Protein AF-0000000081840166 (afdb_homodimer)

Radius of gyration: 32.45 Å; Cα contacts (8 Å, |Δi|>4): 509; chains: 2; bounding box: 76×130×88 Å

Nearest PDB structures (foldseek):
  3nf4-assembly1_A-2  TM=2.953E-01  e=8.891E+00  Mycolicibacterium thermoresistibile
  7n6g-assembly1_3T  TM=1.665E-01  e=2.877E+00  Chlamydomonas reinhardtii
  7sqc-assembly1_1K  TM=1.529E-01  e=6.197E+00  Chlamydomonas reinhardtii
  7n6g-assembly1_3T  TM=1.664E-01  e=1.808E+00  Chlamydomonas reinhardtii
  7sqc-assembly1_1K  TM=1.530E-01  e=4.470E+00  Chlamydomonas reinhardtii

Secondary structure (DSSP, 8-state):
---------HHHHHHHHHHHHHHHHHHHHHHHHHHHHHHHHHHHHHHHHHHTS-GGGGHHHHHHHHHHHHHHHHHHHHHHHHHHHHTT------TT-----TTTTHHHHHHHHHHHHHHHHHHHHHSTHHHHHHHHSTTHHHHHHHHHHTHHHHHHHHHHHH---TTSHHHHHHHHHHHHHHHHHHHHHHHHHHHHTT----HHHHHHHHHHHHHHHHHHHHHHHHHHH-S-HHHHHHHHHHHHHHHHHHHHHHHHHHHHTT-PPPPHHHHHHHHHHHHHHHHHHHHHHHHHHHHHHHTS----------GGG---------------/---------HHHHHHHHHHHHHHHHHHHHHHHHHHHHHHHHHHHHHHHHHHTS-GGGGHHHHHHHHHHHHHHHHHHHHHHHHHHHHTT------TT-----TTTTHHHHHHHHHHHHHHHHHHHHHSTHHHHHHHHSTTHHHHHHHHHHTHHHHHHHHHHHH---TTSHHHHHHHHHHHHHHHHHHHHHHHHHHHHTT----HHHHHHHHHHHHHHHHHHHHHHHHHH--S-HHHHHHHHHHHHHHHHHHHHHHHHHHHHTT-PPPPHHHHHHHHHHHHHHHHHHHHHHHHHHHHHHHTS-----------TT---------------

Organism: Nothobranchius furzeri (NCBI:txid105023)

Sequence (656 aa):
MFPAAGSMTSGEFVQSAPLLETRSIRSLMYKTLCFLLLVLQGAVLDFYLIIFTDLYWCSWIATDLVVVSGWGIFFLKNARSKRERACGFHQKSSIFGCNLGEFTYAYLAWLIYVIACTPKVVLILETSILGLIALKVPCGVTGLKVTVLLSVPLLFCLISSIVVDLNGPTRHHSQTCFLSTCLDLLDSFTLLEMVLRAEIPSVYLKYTVLSVYFVALAVPVVWLYELTAAELRCRWLWARFGTGLLVNAPLLVVRCFQVYVYKMPVSVFMFKNVLFLGIRFLELLEQCVTVRRLWRFGGTGPAQFSHCVSENDMCPHGYVNTLAVTQSMFPAAGSMTSGEFVQSAPLLETRSIRSLMYKTLCFLLLVLQGAVLDFYLIIFTDLYWCSWIATDLVVVSGWGIFFLKNARSKRERACGFHQKSSIFGCNLGEFTYAYLAWLIYVIACTPKVVLILETSILGLIALKVPCGVTGLKVTVLLSVPLLFCLISSIVVDLNGPTRHHSQTCFLSTCLDLLDSFTLLEMVLRAEIPSVYLKYTVLSVYFVALAVPVVWLYELTAAELRCRWLWARFGTGLLVNAPLLVVRCFQVYVYKMPVSVFMFKNVLFLGIRFLELLEQCVTVRRLWRFGGTGPAQFSHCVSENDMCPHGYVNTLAVTQS

Solvent-accessible surface area (backbone atoms only — not comparable to full-atom values): 36376 Å² total; per-residue (Å²): 133,77,82,76,77,76,72,80,63,72,62,64,58,56,69,48,41,63,58,51,49,51,50,49,52,50,26,50,51,25,48,51,48,32,52,52,48,51,51,50,42,47,50,53,53,47,46,63,52,33,75,78,56,53,79,76,52,54,56,57,57,53,54,47,52,50,41,55,48,46,45,50,51,40,55,53,50,41,50,50,52,51,51,38,55,71,70,57,46,70,71,69,72,48,89,86,64,54,67,73,31,84,36,45,59,50,23,57,43,50,43,50,44,48,66,58,48,48,60,56,53,50,50,40,70,72,39,73,52,44,61,48,34,53,71,71,38,85,66,21,59,59,47,52,51,52,47,63,52,47,56,56,61,37,53,49,25,52,53,54,34,52,55,80,49,87,84,35,51,65,40,28,42,50,47,31,53,50,46,52,44,50,51,48,45,50,54,34,46,53,52,46,50,36,47,78,68,63,70,52,81,49,68,69,56,48,52,48,44,55,51,35,38,54,50,44,67,48,46,58,33,56,55,34,43,51,58,13,49,81,70,69,64,68,68,46,50,54,49,52,40,50,53,49,46,62,39,35,48,57,52,39,52,52,51,46,44,37,34,73,74,66,66,40,77,86,53,71,62,51,54,51,30,53,48,52,53,49,53,44,50,49,53,50,51,53,50,52,50,53,51,48,50,48,49,60,58,61,64,53,64,77,73,73,72,66,74,70,66,69,68,65,73,70,64,76,76,75,76,74,74,75,75,77,75,73,80,127,133,77,80,76,76,75,72,79,63,72,63,65,58,56,68,49,43,64,57,52,48,51,50,49,52,50,25,51,51,26,49,50,49,32,53,51,48,50,50,50,42,46,50,53,54,48,46,64,51,33,74,77,55,52,80,76,51,56,57,58,57,54,54,47,51,49,40,54,48,46,44,52,52,40,54,52,52,40,50,50,51,51,50,37,56,69,71,58,45,69,71,69,74,45,90,84,66,57,68,73,31,85,36,46,60,50,22,56,44,51,44,50,43,48,66,59,47,49,58,57,52,50,51,39,71,74,39,72,51,44,61,46,33,53,72,70,41,86,65,23,61,58,46,52,49,52,47,63,52,46,56,54,61,36,50,50,26,53,52,53,34,54,56,78,50,89,84,35,50,67,40,28,43,50,46,30,53,49,46,53,44,50,53,48,46,52,55,33,45,55,54,46,52,36,46,76,69,64,71,52,83,48,67,68,56,48,54,49,43,55,50,35,38,54,49,44,67,47,46,56,33,57,54,34,44,48,59,12,47,81,74,68,65,69,66,46,52,52,49,52,41,49,52,48,47,62,40,35,48,58,54,39,52,52,50,45,44,36,34,75,73,66,66,40,80,85,54,72,62,51,54,50,31,53,49,53,52,48,52,44,50,49,53,51,51,53,50,51,51,51,51,48,50,47,48,60,57,60,63,52,62,76,73,72,72,64,75,68,65,68,68,64,73,68,64,73,75,71,74,71,75,72,74,72,76,68,84,118

pLDDT: mean 79.99, std 22.16, range [21.22, 98.12]

InterPro domains:
  IPR026624 Cat eye syndrome critical region protein 6 [PTHR47399] (6-327)
  IPR032776 CECR6/TMEM121 family [PF14997] (104-287)

Structure (mmCIF, N/CA/C/O backbone):
data_AF-0000000081840166-model_v1
#
loop_
_entity.id
_entity.type
_entity.pdbx_description
1 polymer 'Transmembrane protein 121B'
#
loop_
_atom_site.group_PDB
_atom_site.id
_atom_site.type_symbol
_atom_site.label_atom_id
_atom_site.label_alt_id
_atom_site.label_comp_id
_atom_site.label_asym_id
_atom_site.label_entity_id
_atom_site.label_seq_id
_atom_site.pdbx_PDB_ins_code
_atom_site.Cartn_x
_atom_site.Cartn_y
_atom_site.Cartn_z
_atom_site.occupancy
_atom_site.B_iso_or_equiv
_atom_site.auth_seq_id
_atom_site.auth_comp_id
_atom_site.auth_asym_id
_atom_site.auth_atom_id
_atom_site.pdbx_PDB_model_num
ATOM 1 N N . MET A 1 1 ? -16.297 55.75 21.422 1 26.09 1 MET A N 1
ATOM 2 C CA . MET A 1 1 ? -16.219 55.656 19.969 1 26.09 1 MET A CA 1
ATOM 3 C C . MET A 1 1 ? -15.539 54.344 19.531 1 26.09 1 MET A C 1
ATOM 5 O O . MET A 1 1 ? -14.375 54.125 19.875 1 26.09 1 MET A O 1
ATOM 9 N N . PHE A 1 2 ? -16.281 53.219 19.547 1 34.19 2 PHE A N 1
ATOM 10 C CA . PHE A 1 2 ? -15.906 51.844 19.281 1 34.19 2 PHE A CA 1
ATOM 11 C C . PHE A 1 2 ? -15.258 51.688 17.906 1 34.19 2 PHE A C 1
ATOM 13 O O . PHE A 1 2 ? -15.695 52.344 16.938 1 34.19 2 PHE A O 1
ATOM 20 N N . PRO A 1 3 ? -13.922 51.469 17.891 1 39 3 PRO A N 1
ATOM 21 C CA . PRO A 1 3 ? -13.234 51.344 16.609 1 39 3 PRO A CA 1
ATOM 22 C C . PRO A 1 3 ? -13.992 50.469 15.609 1 39 3 PRO A C 1
ATOM 24 O O . PRO A 1 3 ? -14.742 49.562 16.016 1 39 3 PRO A O 1
ATOM 27 N N . ALA A 1 4 ? -14.359 51.062 14.414 1 37.59 4 ALA A N 1
ATOM 28 C CA . ALA A 1 4 ? -15.055 50.5 13.258 1 37.59 4 ALA A CA 1
ATOM 29 C C . ALA A 1 4 ? -14.477 49.156 12.859 1 37.59 4 ALA A C 1
ATOM 31 O O . ALA A 1 4 ? -13.258 48.969 12.844 1 37.59 4 ALA A O 1
ATOM 32 N N . ALA A 1 5 ? -15.156 48.062 13.156 1 43.25 5 ALA A N 1
ATOM 33 C CA . ALA A 1 5 ? -14.953 46.719 12.625 1 43.25 5 ALA A CA 1
ATOM 34 C C . ALA A 1 5 ? -14.539 46.781 11.156 1 43.25 5 ALA A C 1
ATOM 36 O O . ALA A 1 5 ? -15.242 47.375 10.328 1 43.25 5 ALA A O 1
ATOM 37 N N . GLY A 1 6 ? -13.234 46.906 10.914 1 37.88 6 GLY A N 1
ATOM 38 C CA . GLY A 1 6 ? -12.703 46.844 9.562 1 37.88 6 GLY A CA 1
ATOM 39 C C . GLY A 1 6 ? -13.469 45.875 8.672 1 37.88 6 GLY A C 1
ATOM 40 O O . GLY A 1 6 ? -13.672 44.719 9.047 1 37.88 6 GLY A O 1
ATOM 41 N N . SER A 1 7 ? -14.391 46.344 7.742 1 37.94 7 SER A N 1
ATOM 42 C CA . SER A 1 7 ? -15.086 45.656 6.652 1 37.94 7 SER A CA 1
ATOM 43 C C . SER A 1 7 ? -14.148 44.688 5.926 1 37.94 7 SER A C 1
ATOM 45 O O . SER A 1 7 ? -13.094 45.094 5.441 1 37.94 7 SER A O 1
ATOM 47 N N . MET A 1 8 ? -13.984 43.5 6.371 1 41.94 8 MET A N 1
ATOM 48 C CA . MET A 1 8 ? -13.383 42.5 5.484 1 41.94 8 MET A CA 1
ATOM 49 C C . MET A 1 8 ? -13.773 42.75 4.031 1 41.94 8 MET A C 1
ATOM 51 O O . MET A 1 8 ? -14.961 42.844 3.711 1 41.94 8 MET A O 1
ATOM 55 N N . THR A 1 9 ? -12.969 43.531 3.258 1 41.19 9 THR A N 1
ATOM 56 C CA . THR A 1 9 ? -13.125 43.969 1.872 1 41.19 9 THR A CA 1
ATOM 57 C C . THR A 1 9 ? -13.531 42.781 0.986 1 41.19 9 THR A C 1
ATOM 59 O O . THR A 1 9 ? -13.102 41.656 1.221 1 41.19 9 THR A O 1
ATOM 62 N N . SER A 1 10 ? -14.625 42.875 0.089 1 47.78 10 SER A N 1
ATOM 63 C CA . SER A 1 10 ? -15.242 42.125 -0.994 1 47.78 10 SER A CA 1
ATOM 64 C C . SER A 1 10 ? -14.188 41.469 -1.875 1 47.78 10 SER A C 1
ATOM 66 O O . SER A 1 10 ? -14.492 40.5 -2.6 1 47.78 10 SER A O 1
ATOM 68 N N . GLY A 1 11 ? -13 41.938 -1.97 1 45.59 11 GLY A N 1
ATOM 69 C CA . GLY A 1 11 ? -11.984 41.406 -2.871 1 45.59 11 GLY A CA 1
ATOM 70 C C . GLY A 1 11 ? -11.469 40.031 -2.473 1 45.59 11 GLY A C 1
ATOM 71 O O . GLY A 1 11 ? -11.18 39.219 -3.332 1 45.59 11 GLY A O 1
ATOM 72 N N . GLU A 1 12 ? -11.172 39.812 -1.215 1 47.44 12 GLU A N 1
ATOM 73 C CA . GLU A 1 12 ? -10.688 38.531 -0.794 1 47.44 12 GLU A CA 1
ATOM 74 C C . GLU A 1 12 ? -11.734 37.438 -1.032 1 47.44 12 GLU A C 1
ATOM 76 O O . GLU A 1 12 ? -11.398 36.281 -1.342 1 47.44 12 GLU A O 1
ATOM 81 N N . PHE A 1 13 ? -13 37.781 -0.898 1 47.69 13 PHE A N 1
ATOM 82 C CA . PHE A 1 13 ? -14.094 36.844 -1.181 1 47.69 13 PHE A CA 1
ATOM 83 C C . PHE A 1 13 ? -14.141 36.5 -2.662 1 47.69 13 PHE A C 1
ATOM 85 O O . PHE A 1 13 ? -14.469 35.375 -3.027 1 47.69 13 PHE A O 1
ATOM 92 N N . VAL A 1 14 ? -13.75 37.5 -3.51 1 48.34 14 VAL A N 1
ATOM 93 C CA . VAL A 1 14 ? -13.781 37.281 -4.949 1 48.34 14 VAL A CA 1
ATOM 94 C C . VAL A 1 14 ? -12.664 36.312 -5.34 1 48.34 14 VAL A C 1
ATOM 96 O O . VAL A 1 14 ? -12.836 35.469 -6.227 1 48.34 14 VAL A O 1
ATOM 99 N N . GLN A 1 15 ? -11.531 36.375 -4.766 1 47.94 15 GLN A N 1
ATOM 100 C CA . GLN A 1 15 ? -10.391 35.562 -5.16 1 47.94 15 GLN A CA 1
ATOM 101 C C . GLN A 1 15 ? -10.555 34.125 -4.688 1 47.94 15 GLN A C 1
ATOM 103 O O . GLN A 1 15 ? -10.039 33.219 -5.32 1 47.94 15 GLN A O 1
ATOM 108 N N . SER A 1 16 ? -11.367 33.875 -3.658 1 55.19 16 SER A N 1
ATOM 109 C CA . SER A 1 16 ? -11.57 32.531 -3.1 1 55.19 16 SER A CA 1
ATOM 110 C C . SER A 1 16 ? -12.719 31.828 -3.803 1 55.19 16 SER A C 1
ATOM 112 O O . SER A 1 16 ? -12.836 30.594 -3.711 1 55.19 16 SER A O 1
ATOM 114 N N . ALA A 1 17 ? -13.461 32.625 -4.621 1 58 17 ALA A N 1
ATOM 115 C CA . ALA A 1 17 ? -14.688 32.094 -5.211 1 58 17 ALA A CA 1
ATOM 116 C C . ALA A 1 17 ? -14.375 31.047 -6.293 1 58 17 ALA A C 1
ATOM 118 O O . ALA A 1 17 ? -14.961 29.969 -6.301 1 58 17 ALA A O 1
ATOM 119 N N . PRO A 1 18 ? -13.445 31.375 -7.164 1 55.12 18 PRO A N 1
ATOM 120 C CA . PRO A 1 18 ? -13.195 30.375 -8.203 1 55.12 18 PRO A CA 1
ATOM 121 C C . PRO A 1 18 ? -12.617 29.078 -7.641 1 55.12 18 PRO A C 1
ATOM 123 O O . PRO A 1 18 ? -12.922 28 -8.141 1 55.12 18 PRO A O 1
ATOM 126 N N . LEU A 1 19 ? -11.898 29.156 -6.586 1 61.53 19 LEU A N 1
ATOM 127 C CA . LEU A 1 19 ? -11.344 27.969 -5.961 1 61.53 19 LEU A CA 1
ATOM 128 C C . LEU A 1 19 ? -12.43 27.156 -5.277 1 61.53 19 LEU A C 1
ATOM 130 O O . LEU A 1 19 ? -12.406 25.922 -5.309 1 61.53 19 LEU A O 1
ATOM 134 N N . LEU A 1 20 ? -13.375 27.859 -4.746 1 66.19 20 LEU A N 1
ATOM 135 C CA . LEU A 1 20 ? -14.492 27.188 -4.094 1 66.19 20 LEU A CA 1
ATOM 136 C C . LEU A 1 20 ? -15.391 26.5 -5.117 1 66.19 20 LEU A C 1
ATOM 138 O O . LEU A 1 20 ? -15.914 25.422 -4.863 1 66.19 20 LEU A O 1
ATOM 142 N N . GLU A 1 21 ? -15.5 27.156 -6.258 1 67.56 21 GLU A N 1
ATOM 143 C CA . GLU A 1 21 ? -16.312 26.562 -7.316 1 67.56 21 GLU A CA 1
ATOM 144 C C . GLU A 1 21 ? -15.641 25.297 -7.871 1 67.56 21 GLU A C 1
ATOM 146 O O . GLU A 1 21 ? -16.312 24.297 -8.133 1 67.56 21 GLU A O 1
ATOM 151 N N . THR A 1 22 ? -14.422 25.391 -8.031 1 69.62 22 THR A N 1
ATOM 152 C CA . THR A 1 22 ? -13.695 24.234 -8.539 1 69.62 22 THR A CA 1
ATOM 153 C C . THR A 1 22 ? -13.773 23.078 -7.555 1 69.62 22 THR A C 1
ATOM 155 O O . THR A 1 22 ? -13.938 21.922 -7.957 1 69.62 22 THR A O 1
ATOM 158 N N . ARG A 1 23 ? -13.758 23.453 -6.426 1 77.5 23 ARG A N 1
ATOM 159 C CA . ARG A 1 23 ? -13.836 22.422 -5.391 1 77.5 23 ARG A CA 1
ATOM 160 C C . ARG A 1 23 ? -15.211 21.766 -5.379 1 77.5 23 ARG A C 1
ATOM 162 O O . ARG A 1 23 ? -15.32 20.547 -5.184 1 77.5 23 ARG A O 1
ATOM 169 N N . SER A 1 24 ? -16.141 22.594 -5.699 1 80 24 SER A N 1
ATOM 170 C CA . SER A 1 24 ? -17.5 22.062 -5.703 1 80 24 SER A CA 1
ATOM 171 C C . SER A 1 24 ? -17.734 21.156 -6.906 1 80 24 SER A C 1
ATOM 173 O O . SER A 1 24 ? -18.375 20.109 -6.789 1 80 24 SER A O 1
ATOM 175 N N . ILE A 1 25 ? -17.156 21.453 -8.008 1 84.25 25 ILE A N 1
ATOM 176 C CA . ILE A 1 25 ? -17.328 20.641 -9.203 1 84.25 25 ILE A CA 1
ATOM 177 C C . ILE A 1 25 ? -16.594 19.312 -9.039 1 84.25 25 ILE A C 1
ATOM 179 O O . ILE A 1 25 ? -17.094 18.266 -9.453 1 84.25 25 ILE A O 1
ATOM 183 N N . ARG A 1 26 ? -15.523 19.391 -8.461 1 86.81 26 ARG A N 1
ATOM 184 C CA . ARG A 1 26 ? -14.75 18.188 -8.203 1 86.81 26 ARG A CA 1
ATOM 185 C C . ARG A 1 26 ? -15.492 17.25 -7.254 1 86.81 26 ARG A C 1
ATOM 187 O O . ARG A 1 26 ? -15.586 16.047 -7.5 1 86.81 26 ARG A O 1
ATOM 194 N N . SER A 1 27 ? -16 17.781 -6.266 1 89.31 27 SER A N 1
ATOM 195 C CA . SER A 1 27 ? -16.734 16.984 -5.289 1 89.31 27 SER A CA 1
ATOM 196 C C . SER A 1 27 ? -17.969 16.359 -5.914 1 89.31 27 SER A C 1
ATOM 198 O O . SER A 1 27 ? -18.297 15.195 -5.645 1 89.31 27 SER A O 1
ATOM 200 N N . LEU A 1 28 ? -18.641 17.109 -6.77 1 90.88 28 LEU A N 1
ATOM 201 C CA . LEU A 1 28 ? -19.828 16.594 -7.445 1 90.88 28 LEU A CA 1
ATOM 202 C C . LEU A 1 28 ? -19.469 15.477 -8.414 1 90.88 28 LEU A C 1
ATOM 204 O O . LEU A 1 28 ? -20.219 14.5 -8.555 1 90.88 28 LEU A O 1
ATOM 208 N N . MET A 1 29 ? -18.391 15.633 -9.055 1 91.44 29 MET A N 1
ATOM 209 C CA . MET A 1 29 ? -17.938 14.594 -9.969 1 91.44 29 MET A CA 1
ATOM 210 C C . MET A 1 29 ? -17.656 13.297 -9.227 1 91.44 29 MET A C 1
ATOM 212 O O . MET A 1 29 ? -18.062 12.219 -9.672 1 91.44 29 MET A O 1
ATOM 216 N N . TYR A 1 30 ? -16.969 13.367 -8.133 1 93.81 30 TYR A N 1
ATOM 217 C CA . TYR A 1 30 ? -16.656 12.164 -7.367 1 93.81 30 TYR A CA 1
ATOM 218 C C . TYR A 1 30 ? -17.906 11.562 -6.75 1 93.81 30 TYR A C 1
ATOM 220 O O . TYR A 1 30 ? -18.016 10.344 -6.617 1 93.81 30 TYR A O 1
ATOM 228 N N . LYS A 1 31 ? -18.859 12.375 -6.352 1 95.31 31 LYS A N 1
ATOM 229 C CA . LYS A 1 31 ? -20.125 11.859 -5.836 1 95.31 31 LYS A CA 1
ATOM 230 C C . LYS A 1 31 ? -20.875 11.094 -6.914 1 95.31 31 LYS A C 1
ATOM 232 O O . LYS A 1 31 ? -21.406 10.008 -6.652 1 95.31 31 LYS A O 1
ATOM 237 N N . THR A 1 32 ? -20.891 11.625 -8.062 1 96.12 32 THR A N 1
ATOM 238 C CA . THR A 1 32 ? -21.547 10.961 -9.18 1 96.12 32 THR A CA 1
ATOM 239 C C . THR A 1 32 ? -20.859 9.641 -9.508 1 96.12 32 THR A C 1
ATOM 241 O O . THR A 1 32 ? -21.531 8.641 -9.781 1 96.12 32 THR A O 1
ATOM 244 N N . LEU A 1 33 ? -19.562 9.68 -9.477 1 95.88 33 LEU A N 1
ATOM 245 C CA . LEU A 1 33 ? -18.797 8.461 -9.734 1 95.88 33 LEU A CA 1
ATOM 246 C C . LEU A 1 33 ? -19.094 7.406 -8.68 1 95.88 33 LEU A C 1
ATOM 248 O O . LEU A 1 33 ? -19.125 6.211 -8.984 1 95.88 33 LEU A O 1
ATOM 252 N N . CYS A 1 34 ? -19.281 7.789 -7.461 1 97.06 34 CYS A N 1
ATOM 253 C CA . CYS A 1 34 ? -19.625 6.855 -6.398 1 97.06 34 CYS A CA 1
ATOM 254 C C . CYS A 1 34 ? -20.938 6.145 -6.715 1 97.06 34 CYS A C 1
ATOM 256 O O . CYS A 1 34 ? -21.031 4.918 -6.633 1 97.06 34 CYS A O 1
ATOM 258 N N . PHE A 1 35 ? -21.938 6.902 -7.152 1 97.75 35 PHE A N 1
ATOM 259 C CA . PHE A 1 35 ? -23.234 6.32 -7.453 1 97.75 35 PHE A CA 1
ATOM 260 C C . PHE A 1 35 ? -23.156 5.41 -8.672 1 97.75 35 PHE A C 1
ATOM 262 O O . PHE A 1 35 ? -23.766 4.34 -8.703 1 97.75 35 PHE A O 1
ATOM 269 N N . LEU A 1 36 ? -22.375 5.832 -9.633 1 97.81 36 LEU A N 1
ATOM 270 C CA . LEU A 1 36 ? -22.219 5.012 -10.828 1 97.81 36 LEU A CA 1
ATOM 271 C C . LEU A 1 36 ? -21.562 3.678 -10.484 1 97.81 36 LEU A C 1
ATOM 273 O O . LEU A 1 36 ? -22 2.625 -10.945 1 97.81 36 LEU A O 1
ATOM 277 N N . LEU A 1 37 ? -20.531 3.725 -9.656 1 97.88 37 LEU A N 1
ATOM 278 C CA . LEU A 1 37 ? -19.828 2.51 -9.273 1 97.88 37 LEU A CA 1
ATOM 279 C C . LEU A 1 37 ? -20.719 1.61 -8.414 1 97.88 37 LEU A C 1
ATOM 281 O O . LEU A 1 37 ? -20.688 0.387 -8.562 1 97.88 37 LEU A O 1
ATOM 285 N N . LEU A 1 38 ? -21.484 2.232 -7.535 1 97.81 38 LEU A N 1
ATOM 286 C CA . LEU A 1 38 ? -22.375 1.468 -6.68 1 97.81 38 LEU A CA 1
ATOM 287 C C . LEU A 1 38 ? -23.438 0.734 -7.512 1 97.81 38 LEU A C 1
ATOM 289 O O . LEU A 1 38 ? -23.656 -0.464 -7.32 1 97.81 38 LEU A O 1
ATOM 293 N N . VAL A 1 39 ? -23.984 1.404 -8.438 1 97.56 39 VAL A N 1
ATOM 294 C CA . VAL A 1 39 ? -25.047 0.833 -9.266 1 97.56 39 VAL A CA 1
ATOM 295 C C . VAL A 1 39 ? -24.453 -0.216 -10.211 1 97.56 39 VAL A C 1
ATOM 297 O O . VAL A 1 39 ? -25.047 -1.286 -10.398 1 97.56 39 VAL A O 1
ATOM 300 N N . LEU A 1 40 ? -23.344 0.082 -10.734 1 97.81 40 LEU A N 1
ATOM 301 C CA . LEU A 1 40 ? -22.703 -0.862 -11.648 1 97.81 40 LEU A CA 1
ATOM 302 C C . LEU A 1 40 ? -22.344 -2.15 -10.922 1 97.81 40 LEU A C 1
ATOM 304 O O . LEU A 1 40 ? -22.656 -3.246 -11.391 1 97.81 40 LEU A O 1
ATOM 308 N N . GLN A 1 41 ? -21.688 -2.047 -9.82 1 97.81 41 GLN A N 1
ATOM 309 C CA . GLN A 1 41 ? -21.297 -3.23 -9.062 1 97.81 41 GLN A CA 1
ATOM 310 C C . GLN A 1 41 ? -22.516 -4.016 -8.602 1 97.81 41 GLN A C 1
ATOM 312 O O . GLN A 1 41 ? -22.547 -5.242 -8.703 1 97.81 41 GLN A O 1
ATOM 317 N N . GLY A 1 42 ? -23.516 -3.305 -8.078 1 96.44 42 GLY A N 1
ATOM 318 C CA . GLY A 1 42 ? -24.719 -3.971 -7.645 1 96.44 42 GLY A CA 1
ATOM 319 C C . GLY A 1 42 ? -25.453 -4.672 -8.773 1 96.44 42 GLY A C 1
ATOM 320 O O . GLY A 1 42 ? -25.922 -5.801 -8.617 1 96.44 42 GLY A O 1
ATOM 321 N N . ALA A 1 43 ? -25.516 -4.047 -9.883 1 96.06 43 ALA A N 1
ATOM 322 C CA . ALA A 1 43 ? -26.219 -4.613 -11.031 1 96.06 43 ALA A CA 1
ATOM 323 C C . ALA A 1 43 ? -25.516 -5.879 -11.531 1 96.06 43 ALA A C 1
ATOM 325 O O . ALA A 1 43 ? -26.172 -6.875 -11.844 1 96.06 43 ALA A O 1
ATOM 326 N N . VAL A 1 44 ? -24.203 -5.867 -11.586 1 96.06 44 VAL A N 1
ATOM 327 C CA . VAL A 1 44 ? -23.469 -7.02 -12.086 1 96.06 44 VAL A CA 1
ATOM 328 C C . VAL A 1 44 ? -23.578 -8.172 -11.094 1 96.06 44 VAL A C 1
ATOM 330 O O . VAL A 1 44 ? -23.797 -9.328 -11.492 1 96.06 44 VAL A O 1
ATOM 333 N N . LEU A 1 45 ? -23.469 -7.922 -9.828 1 95.56 45 LEU A N 1
ATOM 334 C CA . LEU A 1 45 ? -23.594 -8.969 -8.82 1 95.56 45 LEU A CA 1
ATOM 335 C C . LEU A 1 45 ? -25 -9.57 -8.836 1 95.56 45 LEU A C 1
ATOM 337 O O . LEU A 1 45 ? -25.156 -10.781 -8.734 1 95.56 45 LEU A O 1
ATOM 341 N N . ASP A 1 46 ? -25.984 -8.688 -8.977 1 95.06 46 ASP A N 1
ATOM 342 C CA . ASP A 1 46 ? -27.359 -9.18 -9.055 1 95.06 46 ASP A CA 1
ATOM 343 C C . ASP A 1 46 ? -27.578 -10.016 -10.312 1 95.06 46 ASP A C 1
ATOM 345 O O . ASP A 1 46 ? -28.312 -11.008 -10.289 1 95.06 46 ASP A O 1
ATOM 349 N N . PHE A 1 47 ? -26.984 -9.586 -11.32 1 93.56 47 PHE A N 1
ATOM 350 C CA . PHE A 1 47 ? -27.078 -10.359 -12.555 1 93.56 47 PHE A CA 1
ATOM 351 C C . PHE A 1 47 ? -26.547 -11.773 -12.352 1 93.56 47 PHE A C 1
ATOM 353 O O . PHE A 1 47 ? -27.172 -12.75 -12.758 1 93.56 47 PHE A O 1
ATOM 360 N N . TYR A 1 48 ? -25.391 -11.93 -11.734 1 93.06 48 TYR A N 1
ATOM 361 C CA . TYR A 1 48 ? -24.812 -13.242 -11.469 1 93.06 48 TYR A CA 1
ATOM 362 C C . TYR A 1 48 ? -25.75 -14.07 -10.586 1 93.06 48 TYR A C 1
ATOM 364 O O . TYR A 1 48 ? -25.844 -15.289 -10.75 1 93.06 48 TYR A O 1
ATOM 372 N N . LEU A 1 49 ? -26.438 -13.445 -9.664 1 92.19 49 LEU A N 1
ATOM 373 C CA . LEU A 1 49 ? -27.266 -14.164 -8.703 1 92.19 49 LEU A CA 1
ATOM 374 C C . LEU A 1 49 ? -28.609 -14.547 -9.32 1 92.19 49 LEU A C 1
ATOM 376 O O . LEU A 1 49 ? -29.156 -15.602 -9.016 1 92.19 49 LEU A O 1
ATOM 380 N N . ILE A 1 50 ? -29.109 -13.781 -10.242 1 91.06 50 ILE A N 1
ATOM 381 C CA . ILE A 1 50 ? -30.469 -13.961 -10.742 1 91.06 50 ILE A CA 1
ATOM 382 C C . ILE A 1 50 ? -30.438 -14.859 -11.977 1 91.06 50 ILE A C 1
ATOM 384 O O . ILE A 1 50 ? -31.312 -15.711 -12.148 1 91.06 50 ILE A O 1
ATOM 388 N N . ILE A 1 51 ? -29.5 -14.742 -12.758 1 87.81 51 ILE A N 1
ATOM 389 C CA . ILE A 1 51 ? -29.516 -15.422 -14.055 1 87.81 51 ILE A CA 1
ATOM 390 C C . ILE A 1 51 ? -29.453 -16.938 -13.844 1 87.81 51 ILE A C 1
ATOM 392 O O . ILE A 1 51 ? -30.062 -17.703 -14.602 1 87.81 51 ILE A O 1
ATOM 396 N N . PHE A 1 52 ? -28.797 -17.375 -12.812 1 85.38 52 PHE A N 1
ATOM 397 C CA . PHE A 1 52 ? -28.578 -18.812 -12.648 1 85.38 52 PHE A CA 1
ATOM 398 C C . PHE A 1 52 ? -29.453 -19.375 -11.539 1 85.38 52 PHE A C 1
ATOM 400 O O . PHE A 1 52 ? -29.281 -20.516 -11.117 1 85.38 52 PHE A O 1
ATOM 407 N N . THR A 1 53 ? -30.172 -18.625 -10.977 1 84.31 53 THR A N 1
ATOM 408 C CA . THR A 1 53 ? -31.016 -19.109 -9.883 1 84.31 53 THR A CA 1
ATOM 409 C C . THR A 1 53 ? -32.469 -18.828 -10.156 1 84.31 53 THR A C 1
ATOM 411 O O . THR A 1 53 ? -32.938 -18.938 -11.289 1 84.31 53 THR A O 1
ATOM 414 N N . ASP A 1 54 ? -33.219 -18.453 -9.047 1 82.19 54 ASP A N 1
ATOM 415 C CA . ASP A 1 54 ? -34.656 -18.219 -9.172 1 82.19 54 ASP A CA 1
ATOM 416 C C . ASP A 1 54 ? -35 -16.75 -8.992 1 82.19 54 ASP A C 1
ATOM 418 O O . ASP A 1 54 ? -34.125 -15.938 -8.68 1 82.19 54 ASP A O 1
ATOM 422 N N . LEU A 1 55 ? -36.25 -16.406 -9.305 1 81.25 55 LEU A N 1
ATOM 423 C CA . LEU A 1 55 ? -36.781 -15.039 -9.312 1 81.25 55 LEU A CA 1
ATOM 424 C C . LEU A 1 55 ? -36.781 -14.461 -7.902 1 81.25 55 LEU A C 1
ATOM 426 O O . LEU A 1 55 ? -36.812 -13.234 -7.727 1 81.25 55 LEU A O 1
ATOM 430 N N . TYR A 1 56 ? -36.656 -15.289 -6.859 1 80 56 TYR A N 1
ATOM 431 C CA . TYR A 1 56 ? -36.688 -14.797 -5.484 1 80 56 TYR A CA 1
ATOM 432 C C . TYR A 1 56 ? -35.406 -14.016 -5.176 1 80 56 TYR A C 1
ATOM 434 O O . TYR A 1 56 ? -35.406 -13.141 -4.309 1 80 56 TYR A O 1
ATOM 442 N N . TRP A 1 57 ? -34.438 -14.219 -6.004 1 83.19 57 TRP A N 1
ATOM 443 C CA . TRP A 1 57 ? -33.156 -13.547 -5.777 1 83.19 57 TRP A CA 1
ATOM 444 C C . TRP A 1 57 ? -33.188 -12.102 -6.254 1 83.19 57 TRP A C 1
ATOM 446 O O . TRP A 1 57 ? -32.25 -11.336 -6.043 1 83.19 57 TRP A O 1
ATOM 456 N N . CYS A 1 58 ? -34.375 -11.664 -6.742 1 84.75 58 CYS A N 1
ATOM 457 C CA . CYS A 1 58 ? -34.594 -10.266 -7.117 1 84.75 58 CYS A CA 1
ATOM 458 C C . CYS A 1 58 ? -34.688 -9.383 -5.879 1 84.75 58 CYS A C 1
ATOM 460 O O . CYS A 1 58 ? -34.562 -8.164 -5.973 1 84.75 58 CYS A O 1
ATOM 462 N N . SER A 1 59 ? -34.812 -10.016 -4.738 1 87.25 59 SER A N 1
ATOM 463 C CA . SER A 1 59 ? -34.875 -9.266 -3.49 1 87.25 59 SER A CA 1
ATOM 464 C C . SER A 1 59 ? -33.562 -8.555 -3.211 1 87.25 59 SER A C 1
ATOM 466 O O . SER A 1 59 ? -33.5 -7.562 -2.482 1 87.25 59 SER A O 1
ATOM 468 N N . TRP A 1 60 ? -32.5 -9.07 -3.846 1 89.69 60 TRP A N 1
ATOM 469 C CA . TRP A 1 60 ? -31.203 -8.445 -3.652 1 89.69 60 TRP A CA 1
ATOM 470 C C . TRP A 1 60 ? -31.172 -7.059 -4.293 1 89.69 60 TRP A C 1
ATOM 472 O O . TRP A 1 60 ? -30.375 -6.207 -3.902 1 89.69 60 TRP A O 1
ATOM 482 N N . ILE A 1 61 ? -32.031 -6.828 -5.266 1 92.44 61 ILE A N 1
ATOM 483 C CA . ILE A 1 61 ? -32.125 -5.512 -5.891 1 92.44 61 ILE A CA 1
ATOM 484 C C . ILE A 1 61 ? -32.625 -4.488 -4.875 1 92.44 61 ILE A C 1
ATOM 486 O O . ILE A 1 61 ? -32.188 -3.328 -4.895 1 92.44 61 ILE A O 1
ATOM 490 N N . ALA A 1 62 ? -33.438 -4.953 -3.973 1 92.69 62 ALA A N 1
ATOM 491 C CA . ALA A 1 62 ? -33.938 -4.066 -2.924 1 92.69 62 ALA A CA 1
ATOM 492 C C . ALA A 1 62 ? -32.812 -3.602 -2.014 1 92.69 62 ALA A C 1
ATOM 494 O O . ALA A 1 62 ? -32.781 -2.451 -1.571 1 92.69 62 ALA A O 1
ATOM 495 N N . THR A 1 63 ? -31.906 -4.508 -1.719 1 92.94 63 THR A N 1
ATOM 496 C CA . THR A 1 63 ? -30.766 -4.137 -0.878 1 92.94 63 THR A CA 1
ATOM 497 C C . THR A 1 63 ? -29.906 -3.072 -1.56 1 92.94 63 THR A C 1
ATOM 499 O O . THR A 1 63 ? -29.391 -2.168 -0.9 1 92.94 63 THR A O 1
ATOM 502 N N . ASP A 1 64 ? -29.781 -3.15 -2.877 1 95.94 64 ASP A N 1
ATOM 503 C CA . ASP A 1 64 ? -29.031 -2.145 -3.611 1 95.94 64 ASP A CA 1
ATOM 504 C C . ASP A 1 64 ? -29.703 -0.781 -3.543 1 95.94 64 ASP A C 1
ATOM 506 O O . ASP A 1 64 ? -29.031 0.249 -3.434 1 95.94 64 ASP A O 1
ATOM 510 N N . LEU A 1 65 ? -30.984 -0.792 -3.607 1 95.19 65 LEU A N 1
ATOM 511 C CA . LEU A 1 65 ? -31.734 0.458 -3.514 1 95.19 65 LEU A CA 1
ATOM 512 C C . LEU A 1 65 ? -31.562 1.092 -2.139 1 95.19 65 LEU A C 1
ATOM 514 O O . LEU A 1 65 ? -31.438 2.314 -2.023 1 95.19 65 LEU A O 1
ATOM 518 N N . VAL A 1 66 ? -31.484 0.281 -1.166 1 95.44 66 VAL A N 1
ATOM 519 C CA . VAL A 1 66 ? -31.281 0.766 0.193 1 95.44 66 VAL A CA 1
ATOM 520 C C . VAL A 1 66 ? -29.891 1.394 0.305 1 95.44 66 VAL A C 1
ATOM 522 O O . VAL A 1 66 ? -29.719 2.449 0.921 1 95.44 66 VAL A O 1
ATOM 525 N N . VAL A 1 67 ? -28.891 0.757 -0.302 1 96.88 67 VAL A N 1
ATOM 526 C CA . VAL A 1 67 ? -27.516 1.267 -0.241 1 96.88 67 VAL A CA 1
ATOM 527 C C . VAL A 1 67 ? -27.422 2.592 -0.993 1 96.88 67 VAL A C 1
ATOM 529 O O . VAL A 1 67 ? -26.875 3.566 -0.479 1 96.88 67 VAL A O 1
ATOM 532 N N . VAL A 1 68 ? -28.016 2.686 -2.152 1 97.25 68 VAL A N 1
ATOM 533 C CA . VAL A 1 68 ? -27.969 3.898 -2.961 1 97.25 68 VAL A CA 1
ATOM 534 C C . VAL A 1 68 ? -28.703 5.027 -2.24 1 97.25 68 VAL A C 1
ATOM 536 O O . VAL A 1 68 ? -28.219 6.16 -2.186 1 97.25 68 VAL A O 1
ATOM 539 N N . SER A 1 69 ? -29.812 4.703 -1.653 1 96.38 69 SER A N 1
ATOM 540 C CA . SER A 1 69 ? -30.562 5.699 -0.891 1 96.38 69 SER A CA 1
ATOM 541 C C . SER A 1 69 ? -29.797 6.133 0.354 1 96.38 69 SER A C 1
ATOM 543 O O . SER A 1 69 ? -29.766 7.316 0.691 1 96.38 69 SER A O 1
ATOM 545 N N . GLY A 1 70 ? -29.25 5.117 0.993 1 95.81 70 GLY A N 1
ATOM 546 C CA . GLY A 1 70 ? -28.422 5.438 2.148 1 95.81 70 GLY A CA 1
ATOM 547 C C . GLY A 1 70 ? -27.281 6.375 1.823 1 95.81 70 GLY A C 1
ATOM 548 O O . GLY A 1 70 ? -27 7.312 2.576 1 95.81 70 GLY A O 1
ATOM 549 N N . TRP A 1 71 ? -26.578 6.16 0.74 1 96.81 71 TRP A N 1
ATOM 550 C CA . TRP A 1 71 ? -25.484 7.023 0.322 1 96.81 71 TRP A CA 1
ATOM 551 C C . TRP A 1 71 ? -25.984 8.406 -0.075 1 96.81 71 TRP A C 1
ATOM 553 O O . TRP A 1 71 ? -25.312 9.414 0.159 1 96.81 71 TRP A O 1
ATOM 563 N N . GLY A 1 72 ? -27.219 8.438 -0.67 1 95.25 72 GLY A N 1
ATOM 564 C CA . GLY A 1 72 ? -27.844 9.727 -0.944 1 95.25 72 GLY A CA 1
ATOM 565 C C . GLY A 1 72 ? -28.109 10.539 0.31 1 95.25 72 GLY A C 1
ATOM 566 O O . GLY A 1 72 ? -27.781 11.727 0.365 1 95.25 72 GLY A O 1
ATOM 567 N N . ILE A 1 73 ? -28.609 9.914 1.278 1 94 73 ILE A N 1
ATOM 568 C CA . ILE A 1 73 ? -28.891 10.562 2.555 1 94 73 ILE A CA 1
ATOM 569 C C . ILE A 1 73 ? -27.594 11.016 3.201 1 94 73 ILE A C 1
ATOM 571 O O . ILE A 1 73 ? -27.516 12.117 3.744 1 94 73 ILE A O 1
ATOM 575 N N . PHE A 1 74 ? -26.625 10.203 3.154 1 92.94 74 PHE A N 1
ATOM 576 C CA . PHE A 1 74 ? -25.312 10.539 3.705 1 92.94 74 PHE A CA 1
ATOM 577 C C . PHE A 1 74 ? -24.75 11.797 3.051 1 92.94 74 PHE A C 1
ATOM 579 O O . PHE A 1 74 ? -24.281 12.703 3.74 1 92.94 74 PHE A O 1
ATOM 586 N N . PHE A 1 75 ? -24.75 11.875 1.737 1 92.69 75 PHE A N 1
ATOM 587 C CA . PHE A 1 75 ? -24.172 13.031 1.056 1 92.69 75 PHE A CA 1
ATOM 588 C C . PHE A 1 75 ? -24.953 14.297 1.371 1 92.69 75 PHE A C 1
ATOM 590 O O . PHE A 1 75 ? -24.375 15.375 1.497 1 92.69 75 PHE A O 1
ATOM 597 N N . LEU A 1 76 ? -26.266 14.188 1.516 1 91.5 76 LEU A N 1
ATOM 598 C CA . LEU A 1 76 ? -27.094 15.344 1.867 1 91.5 76 LEU A CA 1
ATOM 599 C C . LEU A 1 76 ? -26.781 15.805 3.287 1 91.5 76 LEU A C 1
ATOM 601 O O . LEU A 1 76 ? -26.609 17 3.527 1 91.5 76 LEU A O 1
ATOM 605 N N . LYS A 1 77 ? -26.656 14.875 4.18 1 89.38 77 LYS A N 1
ATOM 606 C CA . LYS A 1 77 ? -26.375 15.211 5.574 1 89.38 77 LYS A CA 1
ATOM 607 C C . LYS A 1 77 ? -24.969 15.766 5.734 1 89.38 77 LYS A C 1
ATOM 609 O O . LYS A 1 77 ? -24.734 16.656 6.543 1 89.38 77 LYS A O 1
ATOM 614 N N . ASN A 1 78 ? -24.062 15.141 5.008 1 87.25 78 ASN A N 1
ATOM 615 C CA . ASN A 1 78 ? -22.688 15.625 5.047 1 87.25 78 ASN A CA 1
ATOM 616 C C . ASN A 1 78 ? -22.594 17.047 4.52 1 87.25 78 ASN A C 1
ATOM 618 O O . ASN A 1 78 ? -21.844 17.875 5.062 1 87.25 78 ASN A O 1
ATOM 622 N N . ALA A 1 79 ? -23.328 17.375 3.482 1 85.25 79 ALA A N 1
ATOM 623 C CA . ALA A 1 79 ? -23.328 18.734 2.922 1 85.25 79 ALA A CA 1
ATOM 624 C C . ALA A 1 79 ? -23.953 19.734 3.898 1 85.25 79 ALA A C 1
ATOM 626 O O . ALA A 1 79 ? -23.469 20.844 4.039 1 85.25 79 ALA A O 1
ATOM 627 N N . ARG A 1 80 ? -24.984 19.344 4.551 1 84.38 80 ARG A N 1
ATOM 628 C CA . ARG A 1 80 ? -25.625 20.188 5.535 1 84.38 80 ARG A CA 1
ATOM 629 C C . ARG A 1 80 ? -24.703 20.484 6.707 1 84.38 80 ARG A C 1
ATOM 631 O O . ARG A 1 80 ? -24.609 21.625 7.172 1 84.38 80 ARG A O 1
ATOM 638 N N . SER A 1 81 ? -24.047 19.438 7.113 1 82 81 SER A N 1
ATOM 639 C CA . SER A 1 81 ? -23.109 19.594 8.227 1 82 81 SER A CA 1
ATOM 640 C C . SER A 1 81 ? -21.969 20.547 7.852 1 82 81 SER A C 1
ATOM 642 O O . SER A 1 81 ? -21.516 21.328 8.68 1 82 81 SER A O 1
ATOM 644 N N . LYS A 1 82 ? -21.5 20.5 6.652 1 79.12 82 LYS A N 1
ATOM 645 C CA . LYS A 1 82 ? -20.438 21.391 6.176 1 79.12 82 LYS A CA 1
ATOM 646 C C . LYS A 1 82 ? -20.906 22.844 6.137 1 79.12 82 LYS A C 1
ATOM 648 O O . LYS A 1 82 ? -20.156 23.75 6.492 1 79.12 82 LYS A O 1
ATOM 653 N N . ARG A 1 83 ? -22.109 23.062 5.723 1 79.44 83 ARG A N 1
ATOM 654 C CA . ARG A 1 83 ? -22.672 24.406 5.672 1 79.44 83 ARG A CA 1
ATOM 655 C C . ARG A 1 83 ? -22.844 24.969 7.07 1 79.44 83 ARG A C 1
ATOM 657 O O . ARG A 1 83 ? -22.594 26.156 7.301 1 79.44 83 ARG A O 1
ATOM 664 N N . GLU A 1 84 ? -23.25 24.109 7.918 1 78.44 84 GLU A N 1
ATOM 665 C CA . GLU A 1 84 ? -23.438 24.547 9.297 1 78.44 84 GLU A CA 1
ATOM 666 C C . GLU A 1 84 ? -22.109 24.938 9.938 1 78.44 84 GLU A C 1
ATOM 668 O O . GLU A 1 84 ? -22.031 25.891 10.711 1 78.44 84 GLU A O 1
ATOM 673 N N . ARG A 1 85 ? -21.125 24.266 9.648 1 74.81 85 ARG A N 1
ATOM 674 C CA . ARG A 1 85 ? -19.797 24.578 10.164 1 74.81 85 ARG A CA 1
ATOM 675 C C . ARG A 1 85 ? -19.25 25.875 9.57 1 74.81 85 ARG A C 1
ATOM 677 O O . ARG A 1 85 ? -18.609 26.656 10.258 1 74.81 85 ARG A O 1
ATOM 684 N N . ALA A 1 86 ? -19.469 26.031 8.312 1 72 86 ALA A N 1
ATOM 685 C CA . ALA A 1 86 ? -19 27.234 7.621 1 72 86 ALA A CA 1
ATOM 686 C C . ALA A 1 86 ? -19.703 28.484 8.148 1 72 86 ALA A C 1
ATOM 688 O O . ALA A 1 86 ? -19.094 29.562 8.227 1 72 86 ALA A O 1
ATOM 689 N N . CYS A 1 87 ? -20.953 28.453 8.383 1 66.12 87 CYS A N 1
ATOM 690 C CA . CYS A 1 87 ? -21.703 29.594 8.875 1 66.12 87 CYS A CA 1
ATOM 691 C C . CYS A 1 87 ? -21.484 29.797 10.367 1 66.12 87 CYS A C 1
ATOM 693 O O . CYS A 1 87 ? -21.984 30.766 10.945 1 66.12 87 CYS A O 1
ATOM 695 N N . GLY A 1 88 ? -20.422 29.219 10.93 1 60.59 88 GLY A N 1
ATOM 696 C CA . GLY A 1 88 ? -20.109 29.406 12.336 1 60.59 88 GLY A CA 1
ATOM 697 C C . GLY A 1 88 ? -21.172 28.812 13.258 1 60.59 88 GLY A C 1
ATOM 698 O O . GLY A 1 88 ? -21.234 29.172 14.438 1 60.59 88 GLY A O 1
ATOM 699 N N . PHE A 1 89 ? -22.266 28.531 12.805 1 53.94 89 PHE A N 1
ATOM 700 C CA . PHE A 1 89 ? -23.297 27.984 13.664 1 53.94 89 PHE A CA 1
ATOM 701 C C . PHE A 1 89 ? -22.75 26.859 14.523 1 53.94 89 PHE A C 1
ATOM 703 O O . PHE A 1 89 ? -22.156 25.906 14 1 53.94 89 PHE A O 1
ATOM 710 N N . HIS A 1 90 ? -22.031 27.406 15.562 1 47.62 90 HIS A N 1
ATOM 711 C CA . HIS A 1 90 ? -21.547 26.469 16.562 1 47.62 90 HIS A CA 1
ATOM 712 C C . HIS A 1 90 ? -22.406 25.203 16.609 1 47.62 90 HIS A C 1
ATOM 714 O O . HIS A 1 90 ? -23.609 25.281 16.875 1 47.62 90 HIS A O 1
ATOM 720 N N . GLN A 1 91 ? -22.484 24.531 15.609 1 45.34 91 GLN A N 1
ATOM 721 C CA . GLN A 1 91 ? -23.266 23.312 15.758 1 45.34 91 GLN A CA 1
ATOM 722 C C . GLN A 1 91 ? -23.344 22.875 17.219 1 45.34 91 GLN A C 1
ATOM 724 O O . GLN A 1 91 ? -22.328 22.859 17.922 1 45.34 91 GLN A O 1
ATOM 729 N N . LYS A 1 92 ? -24.391 23.156 17.906 1 44.16 92 LYS A N 1
ATOM 730 C CA . LYS A 1 92 ? -24.828 22.469 19.109 1 44.16 92 LYS A CA 1
ATOM 731 C C . LYS A 1 92 ? -24.016 21.203 19.359 1 44.16 92 LYS A C 1
ATOM 733 O O . LYS A 1 92 ? -23.391 20.672 18.438 1 44.16 92 LYS A O 1
ATOM 738 N N . SER A 1 93 ? -24.109 20.734 20.703 1 40.06 93 SER A N 1
ATOM 739 C CA . SER A 1 93 ? -23.703 19.516 21.391 1 40.06 93 SER A CA 1
ATOM 740 C C . SER A 1 93 ? -23.906 18.281 20.531 1 40.06 93 SER A C 1
ATOM 742 O O . SER A 1 93 ? -25.031 17.844 20.328 1 40.06 93 SER A O 1
ATOM 744 N N . SER A 1 94 ? -23.766 18.25 19.312 1 40.66 94 SER A N 1
ATOM 745 C CA . SER A 1 94 ? -24.109 16.891 18.906 1 40.66 94 SER A CA 1
ATOM 746 C C . SER A 1 94 ? -23.938 15.914 20.062 1 40.66 94 SER A C 1
ATOM 748 O O . SER A 1 94 ? -23.188 16.188 21 1 40.66 94 SER A O 1
ATOM 750 N N . ILE A 1 95 ? -24.891 15 20.203 1 39.03 95 ILE A N 1
ATOM 751 C CA . ILE A 1 95 ? -25.031 14.125 21.375 1 39.03 95 ILE A CA 1
ATOM 752 C C . ILE A 1 95 ? -23.672 13.891 22 1 39.03 95 ILE A C 1
ATOM 754 O O . ILE A 1 95 ? -23.531 13.945 23.234 1 39.03 95 ILE A O 1
ATOM 758 N N . PHE A 1 96 ? -22.734 13.164 21.297 1 42.84 96 PHE A N 1
ATOM 759 C CA . PHE A 1 96 ? -21.594 12.742 22.078 1 42.84 96 PHE A CA 1
ATOM 760 C C . PHE A 1 96 ? -20.5 13.805 22.062 1 42.84 96 PHE A C 1
ATOM 762 O O . PHE A 1 96 ? -19.328 13.508 22.328 1 42.84 96 PHE A O 1
ATOM 769 N N . GLY A 1 97 ? -20.812 15.227 21.984 1 41.25 97 GLY A N 1
ATOM 770 C CA . GLY A 1 97 ? -19.812 16.25 22.25 1 41.25 97 GLY A CA 1
ATOM 771 C C . GLY A 1 97 ? -18.734 16.312 21.188 1 41.25 97 GLY A C 1
ATOM 772 O O . GLY A 1 97 ? -17.734 17.031 21.344 1 41.25 97 GLY A O 1
ATOM 773 N N . CYS A 1 98 ? -18.5 15.336 20.344 1 45.88 98 CYS A N 1
ATOM 774 C CA . CYS A 1 98 ? -17.312 15.266 19.484 1 45.88 98 CYS A CA 1
ATOM 775 C C . CYS A 1 98 ? -17.5 16.109 18.234 1 45.88 98 CYS A C 1
ATOM 777 O O . CYS A 1 98 ? -18.578 16.125 17.641 1 45.88 98 CYS A O 1
ATOM 779 N N . ASN A 1 99 ? -16.953 17.328 18.062 1 50.75 99 ASN A N 1
ATOM 780 C CA . ASN A 1 99 ? -16.844 18.125 16.844 1 50.75 99 ASN A CA 1
ATOM 781 C C . ASN A 1 99 ? -16.812 17.25 15.602 1 50.75 99 ASN A C 1
ATOM 783 O O . ASN A 1 99 ? -15.953 16.375 15.469 1 50.75 99 ASN A O 1
ATOM 787 N N . LEU A 1 100 ? -17.969 17.094 15.047 1 59.72 100 LEU A N 1
ATOM 788 C CA . LEU A 1 100 ? -18.141 16.234 13.883 1 59.72 100 LEU A CA 1
ATOM 789 C C . LEU A 1 100 ? -17.203 16.672 12.758 1 59.72 100 LEU A C 1
ATOM 791 O O . LEU A 1 100 ? -17.219 17.828 12.352 1 59.72 100 LEU A O 1
ATOM 795 N N . GLY A 1 101 ? -16.109 16.031 12.469 1 65.19 101 GLY A N 1
ATOM 796 C CA . GLY A 1 101 ? -15.078 16.266 11.469 1 65.19 101 GLY A CA 1
ATOM 797 C C . GLY A 1 101 ? -15.594 16.188 10.047 1 65.19 101 GLY A C 1
ATOM 798 O O . GLY A 1 101 ? -16.781 16 9.82 1 65.19 101 GLY A O 1
ATOM 799 N N . GLU A 1 102 ? -14.93 16.578 9.047 1 75.75 102 GLU A N 1
ATOM 800 C CA . GLU A 1 102 ? -15.188 16.562 7.609 1 75.75 102 GLU A CA 1
ATOM 801 C C . GLU A 1 102 ? -15.711 15.211 7.145 1 75.75 102 GLU A C 1
ATOM 803 O O . GLU A 1 102 ? -16.484 15.133 6.18 1 75.75 102 GLU A O 1
ATOM 808 N N . PHE A 1 103 ? -15.531 14.289 7.941 1 75.88 103 PHE A N 1
ATOM 809 C CA . PHE A 1 103 ? -15.883 12.93 7.535 1 75.88 103 PHE A CA 1
ATOM 810 C C . PHE A 1 103 ? -17.094 12.438 8.312 1 75.88 103 PHE A C 1
ATOM 812 O O . PHE A 1 103 ? -17.297 11.227 8.453 1 75.88 103 PHE A O 1
ATOM 819 N N . THR A 1 104 ? -17.906 13.312 8.641 1 80.31 104 THR A N 1
ATOM 820 C CA . THR A 1 104 ? -19.062 12.93 9.445 1 80.31 104 THR A CA 1
ATOM 821 C C . THR A 1 104 ? -20 12.016 8.656 1 80.31 104 THR A C 1
ATOM 823 O O . THR A 1 104 ? -20.312 12.297 7.5 1 80.31 104 THR A O 1
ATOM 826 N N . TYR A 1 105 ? -20.312 10.836 9.117 1 85.94 105 TYR A N 1
ATOM 827 C CA . TYR A 1 105 ? -21.297 9.852 8.648 1 85.94 105 TYR A CA 1
ATOM 828 C C . TYR A 1 105 ? -20.719 9.016 7.516 1 85.94 105 TYR A C 1
ATOM 830 O O . TYR A 1 105 ? -21.375 8.117 6.996 1 85.94 105 TYR A O 1
ATOM 838 N N . ALA A 1 106 ? -19.562 9.289 7.09 1 91.31 106 ALA A N 1
ATOM 839 C CA . ALA A 1 106 ? -18.953 8.5 6.02 1 91.31 106 ALA A CA 1
ATOM 840 C C . ALA A 1 106 ? -18.781 7.043 6.441 1 91.31 106 ALA A C 1
ATOM 842 O O . ALA A 1 106 ? -18.906 6.133 5.613 1 91.31 106 ALA A O 1
ATOM 843 N N . TYR A 1 107 ? -18.484 6.793 7.738 1 93.38 107 TYR A N 1
ATOM 844 C CA . TYR A 1 107 ? -18.297 5.434 8.234 1 93.38 107 TYR A CA 1
ATOM 845 C C . TYR A 1 107 ? -19.594 4.637 8.133 1 93.38 107 TYR A C 1
ATOM 847 O O . TYR A 1 107 ? -19.562 3.432 7.863 1 93.38 107 TYR A O 1
ATOM 855 N N . LEU A 1 108 ? -20.75 5.297 8.273 1 93.94 108 LEU A N 1
ATOM 856 C CA . LEU A 1 108 ? -22.031 4.613 8.18 1 93.94 108 LEU A CA 1
ATOM 857 C C . LEU A 1 108 ? -22.344 4.246 6.73 1 93.94 108 LEU A C 1
ATOM 859 O O . LEU A 1 108 ? -22.891 3.178 6.461 1 93.94 108 LEU A O 1
ATOM 863 N N . ALA A 1 109 ? -22.031 5.156 5.855 1 95.62 109 ALA A N 1
ATOM 864 C CA . ALA A 1 109 ? -22.234 4.859 4.441 1 95.62 109 ALA A CA 1
ATOM 865 C C . ALA A 1 109 ? -21.422 3.639 4.016 1 95.62 109 ALA A C 1
ATOM 867 O O . ALA A 1 109 ? -21.938 2.742 3.35 1 95.62 109 ALA A O 1
ATOM 868 N N . TRP A 1 110 ? -20.156 3.555 4.387 1 97.31 110 TRP A N 1
ATOM 869 C CA . TRP A 1 110 ? -19.312 2.418 4.031 1 97.31 110 TRP A CA 1
ATOM 870 C C . TRP A 1 110 ? -19.781 1.151 4.738 1 97.31 110 TRP A C 1
ATOM 872 O O . TRP A 1 110 ? -19.719 0.059 4.168 1 97.31 110 TRP A O 1
ATOM 882 N N . LEU A 1 111 ? -20.297 1.287 5.953 1 96.88 111 LEU A N 1
ATOM 883 C CA . LEU A 1 111 ? -20.781 0.138 6.703 1 96.88 111 LEU A CA 1
ATOM 884 C C . LEU A 1 111 ? -21.984 -0.496 6 1 96.88 111 LEU A C 1
ATOM 886 O O . LEU A 1 111 ? -22.047 -1.717 5.84 1 96.88 111 LEU A O 1
ATOM 890 N N . ILE A 1 112 ? -22.906 0.323 5.586 1 96.88 112 ILE A N 1
ATOM 891 C CA . ILE A 1 112 ? -24.078 -0.193 4.902 1 96.88 112 ILE A CA 1
ATOM 892 C C . ILE A 1 112 ? -23.672 -0.876 3.6 1 96.88 112 ILE A C 1
ATOM 894 O O . ILE A 1 112 ? -24.234 -1.908 3.227 1 96.88 112 ILE A O 1
ATOM 898 N N . TYR A 1 113 ? -22.719 -0.315 2.9 1 97.62 113 TYR A N 1
ATOM 899 C CA . TYR A 1 113 ? -22.219 -0.895 1.66 1 97.62 113 TYR A CA 1
ATOM 900 C C . TYR A 1 113 ? -21.609 -2.268 1.907 1 97.62 113 TYR A C 1
ATOM 902 O O . TYR A 1 113 ? -21.922 -3.23 1.202 1 97.62 113 TYR A O 1
ATOM 910 N N . VAL A 1 114 ? -20.766 -2.389 2.965 1 97.62 114 VAL A N 1
ATOM 911 C CA . VAL A 1 114 ? -20.062 -3.641 3.244 1 97.62 114 VAL A CA 1
ATOM 912 C C . VAL A 1 114 ? -21.062 -4.711 3.664 1 97.62 114 VAL A C 1
ATOM 914 O O . VAL A 1 114 ? -20.969 -5.867 3.248 1 97.62 114 VAL A O 1
ATOM 917 N N . ILE A 1 115 ? -22.031 -4.371 4.418 1 96.69 115 ILE A N 1
ATOM 918 C CA . ILE A 1 115 ? -23.031 -5.309 4.898 1 96.69 115 ILE A CA 1
ATOM 919 C C . ILE A 1 115 ? -23.859 -5.832 3.717 1 96.69 115 ILE A C 1
ATOM 921 O O . ILE A 1 115 ? -24.25 -7 3.695 1 96.69 115 ILE A O 1
ATOM 925 N N . ALA A 1 116 ? -24.109 -4.992 2.771 1 96.25 116 ALA A N 1
ATOM 926 C CA . ALA A 1 116 ? -24.906 -5.383 1.62 1 96.25 116 ALA A CA 1
ATOM 927 C C . ALA A 1 116 ? -24.094 -6.184 0.616 1 96.25 116 ALA A C 1
ATOM 929 O O . ALA A 1 116 ? -24.578 -7.145 0.021 1 96.25 116 ALA A O 1
ATOM 930 N N . CYS A 1 117 ? -22.891 -5.84 0.402 1 96.38 117 CYS A N 1
ATOM 931 C CA . CYS A 1 117 ? -22.047 -6.418 -0.636 1 96.38 117 CYS A CA 1
ATOM 932 C C . CYS A 1 117 ? -21.484 -7.773 -0.199 1 96.38 117 CYS A C 1
ATOM 934 O O . CYS A 1 117 ? -21.375 -8.695 -1.011 1 96.38 117 CYS A O 1
ATOM 936 N N . THR A 1 118 ? -21.188 -7.992 1.064 1 97.06 118 THR A N 1
ATOM 937 C CA . THR A 1 118 ? -20.516 -9.172 1.579 1 97.06 118 THR A CA 1
ATOM 938 C C . THR A 1 118 ? -21.328 -10.43 1.324 1 97.06 118 THR A C 1
ATOM 940 O O . THR A 1 118 ? -20.844 -11.391 0.73 1 97.06 118 THR A O 1
ATOM 943 N N . PRO A 1 119 ? -22.609 -10.492 1.715 1 95.44 119 PRO A N 1
ATOM 944 C CA . PRO A 1 119 ? -23.375 -11.727 1.486 1 95.44 119 PRO A CA 1
ATOM 945 C C . PRO A 1 119 ? -23.531 -12.047 0.003 1 95.44 119 PRO A C 1
ATOM 947 O O . PRO A 1 119 ? -23.562 -13.219 -0.376 1 95.44 119 PRO A O 1
ATOM 950 N N . LYS A 1 120 ? -23.641 -11.078 -0.818 1 95.44 120 LYS A N 1
ATOM 951 C CA . LYS A 1 120 ? -23.766 -11.32 -2.252 1 95.44 120 LYS A CA 1
ATOM 952 C C . LYS A 1 120 ? -22.531 -12.016 -2.805 1 95.44 120 LYS A C 1
ATOM 954 O O . LYS A 1 120 ? -22.641 -13.008 -3.521 1 95.44 120 LYS A O 1
ATOM 959 N N . VAL A 1 121 ? -21.406 -11.5 -2.445 1 96.25 121 VAL A N 1
ATOM 960 C CA . VAL A 1 121 ? -20.156 -12.047 -2.949 1 96.25 121 VAL A CA 1
ATOM 961 C C . VAL A 1 121 ? -19.922 -13.438 -2.359 1 96.25 121 VAL A C 1
ATOM 963 O O . VAL A 1 121 ? -19.531 -14.359 -3.072 1 96.25 121 VAL A O 1
ATOM 966 N N . VAL A 1 122 ? -20.203 -13.625 -1.083 1 95.81 122 VAL A N 1
ATOM 967 C CA . VAL A 1 122 ? -20 -14.906 -0.419 1 95.81 122 VAL A CA 1
ATOM 968 C C . VAL A 1 122 ? -20.922 -15.969 -1.026 1 95.81 122 VAL A C 1
ATOM 970 O O . VAL A 1 122 ? -20.5 -17.109 -1.252 1 95.81 122 VAL A O 1
ATOM 973 N N . LEU A 1 123 ? -22.125 -15.609 -1.32 1 93.88 123 LEU A N 1
ATOM 974 C CA . LEU A 1 123 ? -23.078 -16.547 -1.926 1 93.88 123 LEU A CA 1
ATOM 975 C C . LEU A 1 123 ? -22.594 -16.984 -3.301 1 93.88 123 LEU A C 1
ATOM 977 O O . LEU A 1 123 ? -22.688 -18.172 -3.645 1 93.88 123 LEU A O 1
ATOM 981 N N . ILE A 1 124 ? -22.078 -16.094 -4.027 1 94.56 124 ILE A N 1
ATOM 982 C CA . ILE A 1 124 ? -21.594 -16.422 -5.363 1 94.56 124 ILE A CA 1
ATOM 983 C C . ILE A 1 124 ? -20.375 -17.344 -5.262 1 94.56 124 ILE A C 1
ATOM 985 O O . ILE A 1 124 ? -20.266 -18.312 -6.016 1 94.56 124 ILE A O 1
ATOM 989 N N . LEU A 1 125 ? -19.516 -17.109 -4.285 1 93.81 125 LEU A N 1
ATOM 990 C CA . LEU A 1 125 ? -18.25 -17.844 -4.172 1 93.81 125 LEU A CA 1
ATOM 991 C C . LEU A 1 125 ? -18.484 -19.219 -3.572 1 93.81 125 LEU A C 1
ATOM 993 O O . LEU A 1 125 ? -17.75 -20.172 -3.871 1 93.81 125 LEU A O 1
ATOM 997 N N . GLU A 1 126 ? -19.562 -19.344 -2.766 1 92.38 126 GLU A N 1
ATOM 998 C CA . GLU A 1 126 ? -19.75 -20.578 -2.018 1 92.38 126 GLU A CA 1
ATOM 999 C C . GLU A 1 126 ? -20.781 -21.484 -2.676 1 92.38 126 GLU A C 1
ATOM 1001 O O . GLU A 1 126 ? -20.969 -22.625 -2.268 1 92.38 126 GLU A O 1
ATOM 1006 N N . THR A 1 127 ? -21.375 -21.062 -3.656 1 91.06 127 THR A N 1
ATOM 1007 C CA . THR A 1 127 ? -22.391 -21.859 -4.324 1 91.06 127 THR A CA 1
ATOM 1008 C C . THR A 1 127 ? -21.922 -22.281 -5.715 1 91.06 127 THR A C 1
ATOM 1010 O O . THR A 1 127 ? -20.828 -21.922 -6.137 1 91.06 127 THR A O 1
ATOM 1013 N N . SER A 1 128 ? -22.797 -23.062 -6.359 1 89.81 128 SER A N 1
ATOM 1014 C CA . SER A 1 128 ? -22.484 -23.594 -7.684 1 89.81 128 SER A CA 1
ATOM 1015 C C . SER A 1 128 ? -22.531 -22.516 -8.75 1 89.81 128 SER A C 1
ATOM 1017 O O . SER A 1 128 ? -22.188 -22.75 -9.906 1 89.81 128 SER A O 1
ATOM 1019 N N . ILE A 1 129 ? -22.859 -21.375 -8.281 1 91.75 129 ILE A N 1
ATOM 1020 C CA . ILE A 1 129 ? -22.969 -20.266 -9.211 1 91.75 129 ILE A CA 1
ATOM 1021 C C . ILE A 1 129 ? -21.594 -19.938 -9.789 1 91.75 129 ILE A C 1
ATOM 1023 O O . ILE A 1 129 ? -21.469 -19.562 -10.961 1 91.75 129 ILE A O 1
ATOM 1027 N N . LEU A 1 130 ? -20.578 -20.094 -8.992 1 92.5 130 LEU A N 1
ATOM 1028 C CA . LEU A 1 130 ? -19.219 -19.812 -9.438 1 92.5 130 LEU A CA 1
ATOM 1029 C C . LEU A 1 130 ? -18.844 -20.672 -10.633 1 92.5 130 LEU A C 1
ATOM 1031 O O . LEU A 1 130 ? -18.266 -20.172 -11.602 1 92.5 130 LEU A O 1
ATOM 1035 N N . GLY A 1 131 ? -19.203 -21.891 -10.578 1 93.12 131 GLY A N 1
ATOM 1036 C CA . GLY A 1 131 ? -18.938 -22.797 -11.688 1 93.12 131 GLY A CA 1
ATOM 1037 C C . GLY A 1 131 ? -19.688 -22.422 -12.953 1 93.12 131 GLY A C 1
ATOM 1038 O O . GLY A 1 131 ? -19.156 -22.516 -14.055 1 93.12 131 GLY A O 1
ATOM 1039 N N . LEU A 1 132 ? -20.859 -21.984 -12.766 1 93.44 132 LEU A N 1
ATOM 1040 C CA . LEU A 1 132 ? -21.688 -21.594 -13.906 1 93.44 132 LEU A CA 1
ATOM 1041 C C . LEU A 1 132 ? -21.172 -20.312 -14.547 1 93.44 132 LEU A C 1
ATOM 1043 O O . LEU A 1 132 ? -21.234 -20.156 -15.766 1 93.44 132 LEU A O 1
ATOM 1047 N N . ILE A 1 133 ? -20.703 -19.453 -13.742 1 92.94 133 ILE A N 1
ATOM 1048 C CA . ILE A 1 133 ? -20.109 -18.203 -14.242 1 92.94 133 ILE A CA 1
ATOM 1049 C C . ILE A 1 133 ? -18.891 -18.531 -15.094 1 92.94 133 ILE A C 1
ATOM 1051 O O . ILE A 1 133 ? -18.703 -17.969 -16.172 1 92.94 133 ILE A O 1
ATOM 1055 N N . ALA A 1 134 ? -18.094 -19.375 -14.648 1 91.25 134 ALA A N 1
ATOM 1056 C CA . ALA A 1 134 ? -16.859 -19.734 -15.344 1 91.25 134 ALA A CA 1
ATOM 1057 C C . ALA A 1 134 ? -17.172 -20.375 -16.703 1 91.25 134 ALA A C 1
ATOM 1059 O O . ALA A 1 134 ? -16.438 -20.156 -17.672 1 91.25 134 ALA A O 1
ATOM 1060 N N . LEU A 1 135 ? -18.344 -21 -16.781 1 91.44 135 LEU A N 1
ATOM 1061 C CA . LEU A 1 135 ? -18.672 -21.781 -17.984 1 91.44 135 LEU A CA 1
ATOM 1062 C C . LEU A 1 135 ? -19.531 -20.969 -18.938 1 91.44 135 LEU A C 1
ATOM 1064 O O . LEU A 1 135 ? -19.328 -21.031 -20.156 1 91.44 135 LEU A O 1
ATOM 1068 N N . LYS A 1 136 ? -20.422 -20.109 -18.422 1 92.25 136 LYS A N 1
ATOM 1069 C CA . LYS A 1 136 ? -21.484 -19.594 -19.281 1 92.25 136 LYS A CA 1
ATOM 1070 C C . LYS A 1 136 ? -21.344 -18.094 -19.5 1 92.25 136 LYS A C 1
ATOM 1072 O O . LYS A 1 136 ? -21.891 -17.531 -20.453 1 92.25 136 LYS A O 1
ATOM 1077 N N . VAL A 1 137 ? -20.75 -17.453 -18.609 1 91.69 137 VAL A N 1
ATOM 1078 C CA . VAL A 1 137 ? -20.703 -16 -18.688 1 91.69 137 VAL A CA 1
ATOM 1079 C C . VAL A 1 137 ? -19.453 -15.57 -19.438 1 91.69 137 VAL A C 1
ATOM 1081 O O . VAL A 1 137 ? -18.375 -16.125 -19.203 1 91.69 137 VAL A O 1
ATOM 1084 N N . PRO A 1 138 ? -19.656 -14.477 -20.266 1 89.12 138 PRO A N 1
ATOM 1085 C CA . PRO A 1 138 ? -18.469 -13.922 -20.906 1 89.12 138 PRO A CA 1
ATOM 1086 C C . PRO A 1 138 ? -17.484 -13.32 -19.906 1 89.12 138 PRO A C 1
ATOM 1088 O O . PRO A 1 138 ? -17.906 -12.672 -18.938 1 89.12 138 PRO A O 1
ATOM 1091 N N . CYS A 1 139 ? -16.156 -13.492 -19.906 1 90.06 139 CYS A N 1
ATOM 1092 C CA . CYS A 1 139 ? -15.078 -13.055 -19.016 1 90.06 139 CYS A CA 1
ATOM 1093 C C . CYS A 1 139 ? -14.992 -13.953 -17.797 1 90.06 139 CYS A C 1
ATOM 1095 O O . CYS A 1 139 ? -14.062 -13.828 -16.984 1 90.06 139 CYS A O 1
ATOM 1097 N N . GLY A 1 140 ? -16.047 -14.695 -17.562 1 92.69 140 GLY A N 1
ATOM 1098 C CA . GLY A 1 140 ? -16.031 -15.75 -16.547 1 92.69 140 GLY A CA 1
ATOM 1099 C C . GLY A 1 140 ? -15.617 -15.25 -15.18 1 92.69 140 GLY A C 1
ATOM 1100 O O . GLY A 1 140 ? -16.188 -14.281 -14.672 1 92.69 140 GLY A O 1
ATOM 1101 N N . VAL A 1 141 ? -14.633 -15.82 -14.625 1 93.5 141 VAL A N 1
ATOM 1102 C CA . VAL A 1 141 ? -14.172 -15.531 -13.266 1 93.5 141 VAL A CA 1
ATOM 1103 C C . VAL A 1 141 ? -13.469 -14.18 -13.234 1 93.5 141 VAL A C 1
ATOM 1105 O O . VAL A 1 141 ? -13.516 -13.469 -12.234 1 93.5 141 VAL A O 1
ATOM 1108 N N . THR A 1 142 ? -12.867 -13.805 -14.289 1 94.31 142 THR A N 1
ATOM 1109 C CA . THR A 1 142 ? -12.203 -12.508 -14.375 1 94.31 142 THR A CA 1
ATOM 1110 C C . THR A 1 142 ? -13.203 -11.367 -14.211 1 94.31 142 THR A C 1
ATOM 1112 O O . THR A 1 142 ? -12.914 -10.367 -13.555 1 94.31 142 THR A O 1
ATOM 1115 N N . GLY A 1 143 ? -14.344 -11.523 -14.836 1 95.06 143 GLY A N 1
ATOM 1116 C CA . GLY A 1 143 ? -15.391 -10.531 -14.656 1 95.06 143 GLY A CA 1
ATOM 1117 C C . GLY A 1 143 ? -15.836 -10.383 -13.219 1 95.06 143 GLY A C 1
ATOM 1118 O O . GLY A 1 143 ? -16.078 -9.273 -12.742 1 95.06 143 GLY A O 1
ATOM 1119 N N . LEU A 1 144 ? -15.977 -11.469 -12.578 1 95.88 144 LEU A N 1
ATOM 1120 C CA . LEU A 1 144 ? -16.359 -11.461 -11.164 1 95.88 144 LEU A CA 1
ATOM 1121 C C . LEU A 1 144 ? -15.281 -10.781 -10.32 1 95.88 144 LEU A C 1
ATOM 1123 O O . LEU A 1 144 ? -15.594 -9.969 -9.445 1 95.88 144 LEU A O 1
ATOM 1127 N N . LYS A 1 145 ? -14.047 -11.094 -10.578 1 96.56 145 LYS A N 1
ATOM 1128 C CA . LYS A 1 145 ? -12.938 -10.492 -9.844 1 96.56 145 LYS A CA 1
ATOM 1129 C C . LYS A 1 145 ? -12.945 -8.969 -10 1 96.56 145 LYS A C 1
ATOM 1131 O O . LYS A 1 145 ? -12.797 -8.242 -9.016 1 96.56 145 LYS A O 1
ATOM 1136 N N . VAL A 1 146 ? -13.133 -8.57 -11.164 1 96.06 146 VAL A N 1
ATOM 1137 C CA . VAL A 1 146 ? -13.141 -7.141 -11.445 1 96.06 146 VAL A CA 1
ATOM 1138 C C . VAL A 1 146 ? -14.297 -6.473 -10.711 1 96.06 146 VAL A C 1
ATOM 1140 O O . VAL A 1 146 ? -14.141 -5.395 -10.141 1 96.06 146 VAL A O 1
ATOM 1143 N N . THR A 1 147 ? -15.367 -7.102 -10.727 1 97.19 147 THR A N 1
ATOM 1144 C CA . THR A 1 147 ? -16.547 -6.559 -10.07 1 97.19 147 THR A CA 1
ATOM 1145 C C . THR A 1 147 ? -16.328 -6.422 -8.57 1 97.19 147 THR A C 1
ATOM 1147 O O . THR A 1 147 ? -16.656 -5.395 -7.977 1 97.19 147 THR A O 1
ATOM 1150 N N . VAL A 1 148 ? -15.781 -7.43 -7.98 1 97.31 148 VAL A N 1
ATOM 1151 C CA . VAL A 1 148 ? -15.516 -7.406 -6.547 1 97.31 148 VAL A CA 1
ATOM 1152 C C . VAL A 1 148 ? -14.492 -6.32 -6.23 1 97.31 148 VAL A C 1
ATOM 1154 O O . VAL A 1 148 ? -14.633 -5.598 -5.238 1 97.31 148 VAL A O 1
ATOM 1157 N N . LEU A 1 149 ? -13.539 -6.117 -7.102 1 97.5 149 LEU A N 1
ATOM 1158 C CA . LEU A 1 149 ? -12.453 -5.172 -6.871 1 97.5 149 LEU A CA 1
ATOM 1159 C C . LEU A 1 149 ? -12.922 -3.74 -7.105 1 97.5 149 LEU A C 1
ATOM 1161 O O . LEU A 1 149 ? -12.211 -2.789 -6.77 1 97.5 149 LEU A O 1
ATOM 1165 N N . LEU A 1 150 ? -14.109 -3.527 -7.625 1 97.94 150 LEU A N 1
ATOM 1166 C CA . LEU A 1 150 ? -14.648 -2.186 -7.82 1 97.94 150 LEU A CA 1
ATOM 1167 C C . LEU A 1 150 ? -14.859 -1.483 -6.484 1 97.94 150 LEU A C 1
ATOM 1169 O O . LEU A 1 150 ? -15.047 -0.265 -6.441 1 97.94 150 LEU A O 1
ATOM 1173 N N . SER A 1 151 ? -14.742 -2.229 -5.406 1 98 151 SER A N 1
ATOM 1174 C CA . SER A 1 151 ? -14.875 -1.645 -4.074 1 98 151 SER A CA 1
ATOM 1175 C C . SER A 1 151 ? -13.719 -0.688 -3.777 1 98 151 SER A C 1
ATOM 1177 O O . SER A 1 151 ? -13.883 0.268 -3.016 1 98 151 SER A O 1
ATOM 1179 N N . VAL A 1 152 ? -12.57 -0.923 -4.43 1 97.88 152 VAL A N 1
ATOM 1180 C CA . VAL A 1 152 ? -11.391 -0.111 -4.152 1 97.88 152 VAL A CA 1
ATOM 1181 C C . VAL A 1 152 ? -11.555 1.271 -4.781 1 97.88 152 VAL A C 1
ATOM 1183 O O . VAL A 1 152 ? -11.445 2.289 -4.094 1 97.88 152 VAL A O 1
ATOM 1186 N N . PRO A 1 153 ? -11.875 1.356 -6.082 1 97.38 153 PRO A N 1
ATOM 1187 C CA . PRO A 1 153 ? -12.125 2.693 -6.629 1 97.38 153 PRO A CA 1
ATOM 1188 C C . PRO A 1 153 ? -13.328 3.373 -5.988 1 97.38 153 PRO A C 1
ATOM 1190 O O . PRO A 1 153 ? -13.375 4.602 -5.891 1 97.38 153 PRO A O 1
ATOM 1193 N N . LEU A 1 154 ? -14.312 2.607 -5.539 1 98.12 154 LEU A N 1
ATOM 1194 C CA . LEU A 1 154 ? -15.445 3.184 -4.82 1 98.12 154 LEU A CA 1
ATOM 1195 C C . LEU A 1 154 ? -14.977 3.895 -3.555 1 98.12 154 LEU A C 1
ATOM 1197 O O . LEU A 1 154 ? -15.414 5.016 -3.271 1 98.12 154 LEU A O 1
ATOM 1201 N N . LEU A 1 155 ? -14.133 3.205 -2.805 1 97.62 155 LEU A N 1
ATOM 1202 C CA . LEU A 1 155 ? -13.594 3.805 -1.59 1 97.62 155 LEU A CA 1
ATOM 1203 C C . LEU A 1 155 ? -12.789 5.059 -1.916 1 97.62 155 LEU A C 1
ATOM 1205 O O . LEU A 1 155 ? -12.867 6.059 -1.199 1 97.62 155 LEU A O 1
ATOM 1209 N N . PHE A 1 156 ? -12.031 5.023 -2.979 1 96.56 156 PHE A N 1
ATOM 1210 C CA . PHE A 1 156 ? -11.25 6.18 -3.404 1 96.56 156 PHE A CA 1
ATOM 1211 C C . PHE A 1 156 ? -12.164 7.359 -3.719 1 96.56 156 PHE A C 1
ATOM 1213 O O . PHE A 1 156 ? -11.906 8.484 -3.289 1 96.56 156 PHE A O 1
ATOM 1220 N N . CYS A 1 157 ? -13.18 7.094 -4.445 1 95.88 157 CYS A N 1
ATOM 1221 C CA . CYS A 1 157 ? -14.117 8.148 -4.82 1 95.88 157 CYS A CA 1
ATOM 1222 C C . CYS A 1 157 ? -14.844 8.703 -3.598 1 95.88 157 CYS A C 1
ATOM 1224 O O . CYS A 1 157 ? -15.117 9.898 -3.525 1 95.88 157 CYS A O 1
ATOM 1226 N N . LEU A 1 158 ? -15.172 7.84 -2.67 1 95.81 158 LEU A N 1
ATOM 1227 C CA . LEU A 1 158 ? -15.82 8.281 -1.442 1 95.81 158 LEU A CA 1
ATOM 1228 C C . LEU A 1 158 ? -14.93 9.258 -0.68 1 95.81 158 LEU A C 1
ATOM 1230 O O . LEU A 1 158 ? -15.383 10.336 -0.28 1 95.81 158 LEU A O 1
ATOM 1234 N N . ILE A 1 159 ? -13.688 8.945 -0.534 1 93.94 159 ILE A N 1
ATOM 1235 C CA . ILE A 1 159 ? -12.75 9.789 0.192 1 93.94 159 ILE A CA 1
ATOM 1236 C C . ILE A 1 159 ? -12.547 11.102 -0.562 1 93.94 159 ILE A C 1
ATOM 1238 O O . ILE A 1 159 ? -12.555 12.18 0.041 1 93.94 159 ILE A O 1
ATOM 1242 N N . SER A 1 160 ? -12.43 10.992 -1.864 1 91.81 160 SER A N 1
ATOM 1243 C CA . SER A 1 160 ? -12.156 12.164 -2.684 1 91.81 160 SER A CA 1
ATOM 1244 C C . SER A 1 160 ? -13.367 13.094 -2.732 1 91.81 160 SER A C 1
ATOM 1246 O O . SER A 1 160 ? -13.227 14.297 -2.975 1 91.81 160 SER A O 1
ATOM 1248 N N . SER A 1 161 ? -14.508 12.602 -2.49 1 92.38 161 SER A N 1
ATOM 1249 C CA . SER A 1 161 ? -15.719 13.422 -2.516 1 92.38 161 SER A CA 1
ATOM 1250 C C . SER A 1 161 ? -15.852 14.242 -1.24 1 92.38 161 SER A C 1
ATOM 1252 O O . SER A 1 161 ? -16.5 15.297 -1.24 1 92.38 161 SER A O 1
ATOM 1254 N N . ILE A 1 162 ? -15.219 13.82 -0.2 1 88.75 162 ILE A N 1
ATOM 1255 C CA . ILE A 1 162 ? -15.398 14.461 1.1 1 88.75 162 ILE A CA 1
ATOM 1256 C C . ILE A 1 162 ? -14.266 15.445 1.354 1 88.75 162 ILE A C 1
ATOM 1258 O O . ILE A 1 162 ? -14.469 16.484 1.973 1 88.75 162 ILE A O 1
ATOM 1262 N N . VAL A 1 163 ? -13.078 15.078 0.92 1 82.62 163 VAL A N 1
ATOM 1263 C CA . VAL A 1 163 ? -11.906 15.891 1.213 1 82.62 163 VAL A CA 1
ATOM 1264 C C . VAL A 1 163 ? -11.992 17.219 0.457 1 82.62 163 VAL A C 1
ATOM 1266 O O . VAL A 1 163 ? -12.172 17.234 -0.763 1 82.62 163 VAL A O 1
ATOM 1269 N N . VAL A 1 164 ? -11.898 18.281 1.227 1 74 164 VAL A N 1
ATOM 1270 C CA . VAL A 1 164 ? -12.023 19.625 0.656 1 74 164 VAL A CA 1
ATOM 1271 C C . VAL A 1 164 ? -10.641 20.203 0.385 1 74 164 VAL A C 1
ATOM 1273 O O . VAL A 1 164 ? -10.383 20.719 -0.701 1 74 164 VAL A O 1
ATOM 1276 N N . ASP A 1 165 ? -9.727 19.953 1.367 1 72.25 165 ASP A N 1
ATOM 1277 C CA . ASP A 1 165 ? -8.391 20.531 1.229 1 72.25 165 ASP A CA 1
ATOM 1278 C C . ASP A 1 165 ? -7.422 19.5 0.64 1 72.25 165 ASP A C 1
ATOM 1280 O O . ASP A 1 165 ? -7.105 18.5 1.281 1 72.25 165 ASP A O 1
ATOM 1284 N N . LEU A 1 166 ? -7.016 19.781 -0.54 1 68.19 166 LEU A N 1
ATOM 1285 C CA . LEU A 1 166 ? -6.145 18.859 -1.261 1 68.19 166 LEU A CA 1
ATOM 1286 C C . LEU A 1 166 ? -4.762 18.797 -0.62 1 68.19 166 LEU A C 1
ATOM 1288 O O . LEU A 1 166 ? -4.012 17.844 -0.83 1 68.19 166 LEU A O 1
ATOM 1292 N N . ASN A 1 167 ? -4.395 19.734 0.138 1 67 167 ASN A N 1
ATOM 1293 C CA . ASN A 1 167 ? -3.072 19.734 0.753 1 67 167 ASN A CA 1
ATOM 1294 C C . ASN A 1 167 ? -3.162 19.766 2.275 1 67 167 ASN A C 1
ATOM 1296 O O . ASN A 1 167 ? -2.191 20.109 2.953 1 67 167 ASN A O 1
ATOM 1300 N N . GLY A 1 168 ? -4.27 19.391 2.793 1 73.31 168 GLY A N 1
ATOM 1301 C CA . GLY A 1 168 ? -4.461 19.391 4.234 1 73.31 168 GLY A CA 1
ATOM 1302 C C . GLY A 1 168 ? -4.008 18.109 4.906 1 73.31 168 GLY A C 1
ATOM 1303 O O . GLY A 1 168 ? -3.812 17.094 4.242 1 73.31 168 GLY A O 1
ATOM 1304 N N . PRO A 1 169 ? -3.699 18.203 6.172 1 75.31 169 PRO A N 1
ATOM 1305 C CA . PRO A 1 169 ? -3.283 17.016 6.918 1 75.31 169 PRO A CA 1
ATOM 1306 C C . PRO A 1 169 ? -4.32 15.891 6.875 1 75.31 169 PRO A C 1
ATOM 1308 O O . PRO A 1 169 ? -3.961 14.711 6.867 1 75.31 169 PRO A O 1
ATOM 1311 N N . THR A 1 170 ? -5.527 16.297 6.793 1 77.38 170 THR A N 1
ATOM 1312 C CA . THR A 1 170 ? -6.59 15.297 6.777 1 77.38 170 THR A CA 1
ATOM 1313 C C . THR A 1 170 ? -6.57 14.508 5.469 1 77.38 170 THR A C 1
ATOM 1315 O O . THR A 1 170 ? -6.863 13.312 5.457 1 77.38 170 THR A O 1
ATOM 1318 N N . ARG A 1 171 ? -6.191 15.164 4.434 1 79.31 171 ARG A N 1
ATOM 1319 C CA . ARG A 1 171 ? -6.102 14.477 3.15 1 79.31 171 ARG A CA 1
ATOM 1320 C C . ARG A 1 171 ? -4.98 13.445 3.16 1 79.31 171 ARG A C 1
ATOM 1322 O O . ARG A 1 171 ? -5.18 12.297 2.744 1 79.31 171 ARG A O 1
ATOM 1329 N N . HIS A 1 172 ? -3.879 13.828 3.68 1 79.38 172 HIS A N 1
ATOM 1330 C CA . HIS A 1 172 ? -2.752 12.898 3.711 1 79.38 172 HIS A CA 1
ATOM 1331 C C . HIS A 1 172 ? -3.029 11.727 4.648 1 79.38 172 HIS A C 1
ATOM 1333 O O . HIS A 1 172 ? -2.652 10.594 4.359 1 79.38 172 HIS A O 1
ATOM 1339 N N . HIS A 1 173 ? -3.67 12.055 5.672 1 85.88 173 HIS A N 1
ATOM 1340 C CA . HIS A 1 173 ? -4.02 10.992 6.605 1 85.88 173 HIS A CA 1
ATOM 1341 C C . HIS A 1 173 ? -4.996 10.008 5.977 1 85.88 173 HIS A C 1
ATOM 1343 O O . HIS A 1 173 ? -4.844 8.789 6.125 1 85.88 173 HIS A O 1
ATOM 1349 N N . SER A 1 174 ? -5.996 10.531 5.309 1 88.75 174 SER A N 1
ATOM 1350 C CA . SER A 1 174 ? -6.961 9.656 4.652 1 88.75 174 SER A CA 1
ATOM 1351 C C . SER A 1 174 ? -6.305 8.852 3.533 1 88.75 174 SER A C 1
ATOM 1353 O O . SER A 1 174 ? -6.645 7.684 3.322 1 88.75 174 SER A O 1
ATOM 1355 N N . GLN A 1 175 ? -5.352 9.414 2.859 1 90.81 175 GLN A N 1
ATOM 1356 C CA . GLN A 1 175 ? -4.637 8.711 1.799 1 90.81 175 GLN A CA 1
ATOM 1357 C C . GLN A 1 175 ? -3.777 7.586 2.367 1 90.81 175 GLN A C 1
ATOM 1359 O O . GLN A 1 175 ? -3.658 6.52 1.76 1 90.81 175 GLN A O 1
ATOM 1364 N N . THR A 1 176 ? -3.184 7.871 3.482 1 91.25 176 THR A N 1
ATOM 1365 C CA . THR A 1 176 ? -2.4 6.832 4.141 1 91.25 176 THR A CA 1
ATOM 1366 C C . THR A 1 176 ? -3.281 5.645 4.512 1 91.25 176 THR A C 1
ATOM 1368 O O . THR A 1 176 ? -2.906 4.492 4.285 1 91.25 176 THR A O 1
ATOM 1371 N N . CYS A 1 177 ? -4.406 5.961 5.031 1 92.06 177 CYS A N 1
ATOM 1372 C CA . CYS A 1 177 ? -5.328 4.898 5.418 1 92.06 177 CYS A CA 1
ATOM 1373 C C . CYS A 1 177 ? -5.844 4.148 4.191 1 92.06 177 CYS A C 1
ATOM 1375 O O . CYS A 1 177 ? -5.973 2.924 4.215 1 92.06 177 CYS A O 1
ATOM 1377 N N . PHE A 1 178 ? -6.113 4.898 3.156 1 95.69 178 PHE A N 1
ATOM 1378 C CA . PHE A 1 178 ? -6.57 4.293 1.911 1 95.69 178 PHE A CA 1
ATOM 1379 C C . PHE A 1 178 ? -5.527 3.328 1.361 1 95.69 178 PHE A C 1
ATOM 1381 O O . PHE A 1 178 ? -5.848 2.191 1.009 1 95.69 178 PHE A O 1
ATOM 1388 N N . LEU A 1 179 ? -4.277 3.738 1.305 1 96 179 LEU A N 1
ATOM 1389 C CA . LEU A 1 179 ? -3.209 2.924 0.738 1 96 179 LEU A CA 1
ATOM 1390 C C . LEU A 1 179 ? -2.938 1.699 1.606 1 96 179 LEU A C 1
ATOM 1392 O O . LEU A 1 179 ? -2.633 0.622 1.091 1 96 179 LEU A O 1
ATOM 1396 N N . SER A 1 180 ? -3.053 1.883 2.867 1 95.06 180 SER A N 1
ATOM 1397 C CA . SER A 1 180 ? -2.904 0.741 3.764 1 95.06 180 SER A CA 1
ATOM 1398 C C . SER A 1 180 ? -3.986 -0.305 3.508 1 95.06 180 SER A C 1
ATOM 1400 O O . SER A 1 180 ? -3.707 -1.505 3.498 1 95.06 180 SER A O 1
ATOM 1402 N N . THR A 1 181 ? -5.16 0.165 3.303 1 96.62 181 THR A N 1
ATOM 1403 C CA . THR A 1 181 ? -6.262 -0.741 2.994 1 96.62 181 THR A CA 1
ATOM 1404 C C . THR A 1 181 ? -6.031 -1.433 1.654 1 96.62 181 THR A C 1
ATOM 1406 O O . THR A 1 181 ? -6.34 -2.617 1.5 1 96.62 181 THR A O 1
ATOM 1409 N N . CYS A 1 182 ? -5.531 -0.666 0.723 1 96.44 182 CYS A N 1
ATOM 1410 C CA . CYS A 1 182 ? -5.23 -1.246 -0.581 1 96.44 182 CYS A CA 1
ATOM 1411 C C . CYS A 1 182 ? -4.223 -2.381 -0.452 1 96.44 182 CYS A C 1
ATOM 1413 O O . CYS A 1 182 ? -4.359 -3.416 -1.106 1 96.44 182 CYS A O 1
ATOM 1415 N N . LEU A 1 183 ? -3.23 -2.217 0.402 1 96.75 183 LEU A N 1
ATOM 1416 C CA . LEU A 1 183 ? -2.225 -3.252 0.62 1 96.75 183 LEU A CA 1
ATOM 1417 C C . LEU A 1 183 ? -2.855 -4.508 1.215 1 96.75 183 LEU A C 1
ATOM 1419 O O . LEU A 1 183 ? -2.562 -5.621 0.776 1 96.75 183 LEU A O 1
ATOM 1423 N N . ASP A 1 184 ? -3.717 -4.285 2.107 1 97.19 184 ASP A N 1
ATOM 1424 C CA . ASP A 1 184 ? -4.375 -5.406 2.77 1 97.19 184 ASP A CA 1
ATOM 1425 C C . ASP A 1 184 ? -5.32 -6.133 1.813 1 97.19 184 ASP A C 1
ATOM 1427 O O . ASP A 1 184 ? -5.383 -7.363 1.806 1 97.19 184 ASP A O 1
ATOM 1431 N N . LEU A 1 185 ? -6.027 -5.375 1.058 1 97.5 185 LEU A N 1
ATOM 1432 C CA . LEU A 1 185 ? -6.957 -5.977 0.109 1 97.5 185 LEU A CA 1
ATOM 1433 C C . LEU A 1 185 ? -6.207 -6.715 -0.996 1 97.5 185 LEU A C 1
ATOM 1435 O O . LEU A 1 185 ? -6.641 -7.777 -1.444 1 97.5 185 LEU A O 1
ATOM 1439 N N . LEU A 1 186 ? -5.145 -6.098 -1.404 1 97.06 186 LEU A N 1
ATOM 1440 C CA . LEU A 1 186 ? -4.316 -6.758 -2.406 1 97.06 186 LEU A CA 1
ATOM 1441 C C . LEU A 1 186 ? -3.781 -8.086 -1.881 1 97.06 186 LEU A C 1
ATOM 1443 O O . LEU A 1 186 ? -3.822 -9.102 -2.584 1 97.06 186 LEU A O 1
ATOM 1447 N N . ASP A 1 187 ? -3.311 -8.07 -0.679 1 97.25 187 ASP A N 1
ATOM 1448 C CA . ASP A 1 187 ? -2.775 -9.266 -0.042 1 97.25 187 ASP A CA 1
ATOM 1449 C C . ASP A 1 187 ? -3.852 -10.344 0.095 1 97.25 187 ASP A C 1
ATOM 1451 O O . ASP A 1 187 ? -3.658 -11.484 -0.338 1 97.25 187 ASP A O 1
ATOM 1455 N N . SER A 1 188 ? -4.98 -10.016 0.641 1 97.44 188 SER A N 1
ATOM 1456 C CA . SER A 1 188 ? -6.051 -10.984 0.86 1 97.44 188 SER A CA 1
ATOM 1457 C C . SER A 1 188 ? -6.637 -11.469 -0.462 1 97.44 188 SER A C 1
ATOM 1459 O O . SER A 1 188 ? -6.984 -12.641 -0.598 1 97.44 188 SER A O 1
ATOM 1461 N N . PHE A 1 189 ? -6.668 -10.594 -1.427 1 97.38 189 PHE A N 1
ATOM 1462 C CA . PHE A 1 189 ? -7.246 -10.969 -2.709 1 97.38 189 PHE A CA 1
ATOM 1463 C C . PHE A 1 189 ? -6.305 -11.891 -3.477 1 97.38 189 PHE A C 1
ATOM 1465 O O . PHE A 1 189 ? -6.754 -12.75 -4.246 1 97.38 189 PHE A O 1
ATOM 1472 N N . THR A 1 190 ? -5.031 -11.75 -3.299 1 96.62 190 THR A N 1
ATOM 1473 C CA . THR A 1 190 ? -4.086 -12.664 -3.928 1 96.62 190 THR A CA 1
ATOM 1474 C C . THR A 1 190 ? -4.32 -14.102 -3.449 1 96.62 190 THR A C 1
ATOM 1476 O O . THR A 1 190 ? -4.281 -15.039 -4.246 1 96.62 190 THR A O 1
ATOM 1479 N N . LEU A 1 191 ? -4.566 -14.227 -2.188 1 96.56 191 LEU A N 1
ATOM 1480 C CA . LEU A 1 191 ? -4.883 -15.555 -1.667 1 96.56 191 LEU A CA 1
ATOM 1481 C C . LEU A 1 191 ? -6.25 -16.016 -2.156 1 96.56 191 LEU A C 1
ATOM 1483 O O . LEU A 1 191 ? -6.449 -17.203 -2.416 1 96.56 191 LEU A O 1
ATOM 1487 N N . LEU A 1 192 ? -7.176 -15.07 -2.254 1 96.31 192 LEU A N 1
ATOM 1488 C CA . LEU A 1 192 ? -8.5 -15.414 -2.77 1 96.31 192 LEU A CA 1
ATOM 1489 C C . LEU A 1 192 ? -8.406 -15.922 -4.207 1 96.31 192 LEU A C 1
ATOM 1491 O O . LEU A 1 192 ? -9.133 -16.844 -4.59 1 96.31 192 LEU A O 1
ATOM 1495 N N . GLU A 1 193 ? -7.527 -15.352 -4.965 1 95.69 193 GLU A N 1
ATOM 1496 C CA . GLU A 1 193 ? -7.301 -15.836 -6.324 1 95.69 193 GLU A CA 1
ATOM 1497 C C . GLU A 1 193 ? -6.793 -17.266 -6.328 1 95.69 193 GLU A C 1
ATOM 1499 O O . GLU A 1 193 ? -7.191 -18.078 -7.172 1 95.69 193 GLU A O 1
ATOM 1504 N N . MET A 1 194 ? -5.957 -17.562 -5.371 1 93.75 194 MET A N 1
ATOM 1505 C CA . MET A 1 194 ? -5.453 -18.938 -5.262 1 93.75 194 MET A CA 1
ATOM 1506 C C . MET A 1 194 ? -6.574 -19.906 -4.898 1 93.75 194 MET A C 1
ATOM 1508 O O . MET A 1 194 ? -6.594 -21.047 -5.367 1 93.75 194 MET A O 1
ATOM 1512 N N . VAL A 1 195 ? -7.465 -19.422 -4.098 1 93.81 195 VAL A N 1
ATOM 1513 C CA . VAL A 1 195 ? -8.617 -20.234 -3.723 1 93.81 195 VAL A CA 1
ATOM 1514 C C . VAL A 1 195 ? -9.484 -20.5 -4.953 1 93.81 195 VAL A C 1
ATOM 1516 O O . VAL A 1 195 ? -9.945 -21.625 -5.168 1 93.81 195 VAL A O 1
ATOM 1519 N N . LEU A 1 196 ? -9.672 -19.5 -5.812 1 93 196 LEU A N 1
ATOM 1520 C CA . LEU A 1 196 ? -10.5 -19.609 -7.012 1 93 196 LEU A CA 1
ATOM 1521 C C . LEU A 1 196 ? -9.859 -20.547 -8.023 1 93 196 LEU A C 1
ATOM 1523 O O . LEU A 1 196 ? -10.562 -21.188 -8.82 1 93 196 LEU A O 1
ATOM 1527 N N . ARG A 1 197 ? -8.539 -20.672 -7.941 1 91.06 197 ARG A N 1
ATOM 1528 C CA . ARG A 1 197 ? -7.82 -21.562 -8.836 1 91.06 197 ARG A CA 1
ATOM 1529 C C . ARG A 1 197 ? -7.68 -22.953 -8.219 1 91.06 197 ARG A C 1
ATOM 1531 O O . ARG A 1 197 ? -6.98 -23.812 -8.766 1 91.06 197 ARG A O 1
ATOM 1538 N N . ALA A 1 198 ? -8.203 -23.188 -7.02 1 89.44 198 ALA A N 1
ATOM 1539 C CA . ALA A 1 198 ? -8.211 -24.484 -6.32 1 89.44 198 ALA A CA 1
ATOM 1540 C C . ALA A 1 198 ? -6.801 -24.906 -5.934 1 89.44 198 ALA A C 1
ATOM 1542 O O . ALA A 1 198 ? -6.457 -26.078 -6.012 1 89.44 198 ALA A O 1
ATOM 1543 N N . GLU A 1 199 ? -6.012 -23.859 -5.531 1 90.06 199 GLU A N 1
ATOM 1544 C CA . GLU A 1 199 ? -4.641 -24.141 -5.117 1 90.06 199 GLU A CA 1
ATOM 1545 C C . GLU A 1 199 ? -4.555 -24.344 -3.605 1 90.06 199 GLU A C 1
ATOM 1547 O O . GLU A 1 199 ? -3.533 -24.797 -3.094 1 90.06 199 GLU A O 1
ATOM 1552 N N . ILE A 1 200 ? -5.605 -23.922 -2.971 1 89.19 200 ILE A N 1
ATOM 1553 C CA . ILE A 1 200 ? -5.691 -24.156 -1.53 1 89.19 200 ILE A CA 1
ATOM 1554 C C . ILE A 1 200 ? -6.711 -25.25 -1.236 1 89.19 200 ILE A C 1
ATOM 1556 O O . ILE A 1 200 ? -7.918 -25.016 -1.276 1 89.19 200 ILE A O 1
ATOM 1560 N N . PRO A 1 201 ? -6.23 -26.391 -0.884 1 85.94 201 PRO A N 1
ATOM 1561 C CA . PRO A 1 201 ? -7.129 -27.547 -0.782 1 85.94 201 PRO A CA 1
ATOM 1562 C C . PRO A 1 201 ? -7.887 -27.594 0.545 1 85.94 201 PRO A C 1
ATOM 1564 O O . PRO A 1 201 ? -8.969 -28.172 0.625 1 85.94 201 PRO A O 1
ATOM 1567 N N . SER A 1 202 ? -7.441 -27 1.563 1 91.88 202 SER A N 1
ATOM 1568 C CA . SER A 1 202 ? -8.086 -27.062 2.873 1 91.88 202 SER A CA 1
ATOM 1569 C C . SER A 1 202 ? -9.273 -26.125 2.959 1 91.88 202 SER A C 1
ATOM 1571 O O . SER A 1 202 ? -9.141 -24.922 2.68 1 91.88 202 SER A O 1
ATOM 1573 N N . VAL A 1 203 ? -10.406 -26.672 3.391 1 92.56 203 VAL A N 1
ATOM 1574 C CA . VAL A 1 203 ? -11.641 -25.891 3.508 1 92.56 203 VAL A CA 1
ATOM 1575 C C . VAL A 1 203 ? -11.484 -24.844 4.605 1 92.56 203 VAL A C 1
ATOM 1577 O O . VAL A 1 203 ? -11.969 -23.719 4.473 1 92.56 203 VAL A O 1
ATOM 1580 N N . TYR A 1 204 ? -10.789 -25.141 5.617 1 93 204 TYR A N 1
ATOM 1581 C CA . TYR A 1 204 ? -10.602 -24.219 6.727 1 93 204 TYR A CA 1
ATOM 1582 C C . TYR A 1 204 ? -9.766 -23.016 6.305 1 93 204 TYR A C 1
ATOM 1584 O O . TYR A 1 204 ? -10.055 -21.875 6.707 1 93 204 TYR A O 1
ATOM 1592 N N . LEU A 1 205 ? -8.773 -23.281 5.5 1 95.12 205 LEU A N 1
ATOM 1593 C CA . LEU A 1 205 ? -7.953 -22.188 5.012 1 95.12 205 LEU A CA 1
ATOM 1594 C C . LEU A 1 205 ? -8.734 -21.312 4.039 1 95.12 205 LEU A C 1
ATOM 1596 O O . LEU A 1 205 ? -8.586 -20.078 4.035 1 95.12 205 LEU A O 1
ATOM 1600 N N . LYS A 1 206 ? -9.578 -21.922 3.311 1 95.44 206 LYS A N 1
ATOM 1601 C CA . LYS A 1 206 ? -10.422 -21.172 2.377 1 95.44 206 LYS A CA 1
ATOM 1602 C C . LYS A 1 206 ? -11.344 -20.219 3.117 1 95.44 206 LYS A C 1
ATOM 1604 O O . LYS A 1 206 ? -11.453 -19.047 2.748 1 95.44 206 LYS A O 1
ATOM 1609 N N . TYR A 1 207 ? -11.969 -20.719 4.145 1 95.5 207 TYR A N 1
ATOM 1610 C CA . TYR A 1 207 ? -12.883 -19.891 4.918 1 95.5 207 TYR A CA 1
ATOM 1611 C C . TYR A 1 207 ? -12.125 -18.781 5.652 1 95.5 207 TYR A C 1
ATOM 1613 O O . TYR A 1 207 ? -12.648 -17.688 5.836 1 95.5 207 TYR A O 1
ATOM 1621 N N . THR A 1 208 ? -10.969 -19.109 6.047 1 96.75 208 THR A N 1
ATOM 1622 C CA . THR A 1 208 ? -10.156 -18.078 6.703 1 96.75 208 THR A CA 1
ATOM 1623 C C . THR A 1 208 ? -9.828 -16.953 5.734 1 96.75 208 THR A C 1
ATOM 1625 O O . THR A 1 208 ? -9.977 -15.773 6.074 1 96.75 208 THR A O 1
ATOM 1628 N N . VAL A 1 209 ? -9.422 -17.312 4.531 1 96.94 209 VAL A N 1
ATOM 1629 C CA . VAL A 1 209 ? -9.07 -16.328 3.525 1 96.94 209 VAL A CA 1
ATOM 1630 C C . VAL A 1 209 ? -10.289 -15.469 3.188 1 96.94 209 VAL A C 1
ATOM 1632 O O . VAL A 1 209 ? -10.195 -14.242 3.123 1 96.94 209 VAL A O 1
ATOM 1635 N N . LEU A 1 210 ? -11.422 -16.078 3.014 1 96.75 210 LEU A N 1
ATOM 1636 C CA . LEU A 1 210 ? -12.656 -15.367 2.691 1 96.75 210 LEU A CA 1
ATOM 1637 C C . LEU A 1 210 ? -13.055 -14.43 3.824 1 96.75 210 LEU A C 1
ATOM 1639 O O . LEU A 1 210 ? -13.391 -13.266 3.582 1 96.75 210 LEU A O 1
ATOM 1643 N N . SER A 1 211 ? -12.953 -14.906 4.988 1 97.19 211 SER A N 1
ATOM 1644 C CA . SER A 1 211 ? -13.32 -14.094 6.145 1 97.19 211 SER A CA 1
ATOM 1645 C C . SER A 1 211 ? -12.391 -12.891 6.293 1 97.19 211 SER A C 1
ATOM 1647 O O . SER A 1 211 ? -12.852 -11.773 6.531 1 97.19 211 SER A O 1
ATOM 1649 N N . VAL A 1 212 ? -11.141 -13.109 6.113 1 97.69 212 VAL A N 1
ATOM 1650 C CA . VAL A 1 212 ? -10.172 -12.031 6.297 1 97.69 212 VAL A CA 1
ATOM 1651 C C . VAL A 1 212 ? -10.344 -10.984 5.199 1 97.69 212 VAL A C 1
ATOM 1653 O O . VAL A 1 212 ? -10.18 -9.789 5.441 1 97.69 212 VAL A O 1
ATOM 1656 N N . TYR A 1 213 ? -10.656 -11.406 4 1 97.75 213 TYR A N 1
ATOM 1657 C CA . TYR A 1 213 ? -10.891 -10.453 2.922 1 97.75 213 TYR A CA 1
ATOM 1658 C C . TYR A 1 213 ? -12 -9.477 3.289 1 97.75 213 TYR A C 1
ATOM 1660 O O . TYR A 1 213 ? -11.859 -8.266 3.104 1 97.75 213 TYR A O 1
ATOM 1668 N N . PHE A 1 214 ? -13.039 -9.953 3.838 1 97.56 214 PHE A N 1
ATOM 1669 C CA . PHE A 1 214 ? -14.172 -9.086 4.152 1 97.56 214 PHE A CA 1
ATOM 1670 C C . PHE A 1 214 ? -13.906 -8.297 5.43 1 97.56 214 PHE A C 1
ATOM 1672 O O . PHE A 1 214 ? -14.422 -7.188 5.598 1 97.56 214 PHE A O 1
ATOM 1679 N N . VAL A 1 215 ? -13.109 -8.836 6.312 1 97.38 215 VAL A N 1
ATOM 1680 C CA . VAL A 1 215 ? -12.656 -8.023 7.438 1 97.38 215 VAL A CA 1
ATOM 1681 C C . VAL A 1 215 ? -11.836 -6.844 6.93 1 97.38 215 VAL A C 1
ATOM 1683 O O . VAL A 1 215 ? -12.023 -5.711 7.379 1 97.38 215 VAL A O 1
ATOM 1686 N N . ALA A 1 216 ? -10.945 -7.129 6 1 97.56 216 ALA A N 1
ATOM 1687 C CA . ALA A 1 216 ? -10.133 -6.066 5.41 1 97.56 216 ALA A CA 1
ATOM 1688 C C . ALA A 1 216 ? -11.016 -5.027 4.719 1 97.56 216 ALA A C 1
ATOM 1690 O O . ALA A 1 216 ? -10.711 -3.83 4.754 1 97.56 216 ALA A O 1
ATOM 1691 N N . LEU A 1 217 ? -12.086 -5.469 4.102 1 97.88 217 LEU A N 1
ATOM 1692 C CA . LEU A 1 217 ? -13.016 -4.566 3.43 1 97.88 217 LEU A CA 1
ATOM 1693 C C . LEU A 1 217 ? -13.781 -3.725 4.441 1 97.88 217 LEU A C 1
ATOM 1695 O O . LEU A 1 217 ? -14.234 -2.623 4.125 1 97.88 217 LEU A O 1
ATOM 1699 N N . ALA A 1 218 ? -13.859 -4.156 5.684 1 97.44 218 ALA A N 1
ATOM 1700 C CA . ALA A 1 218 ? -14.617 -3.467 6.727 1 97.44 218 ALA A CA 1
ATOM 1701 C C . ALA A 1 218 ? -13.719 -2.525 7.523 1 97.44 218 ALA A C 1
ATOM 1703 O O . ALA A 1 218 ? -14.211 -1.652 8.242 1 97.44 218 ALA A O 1
ATOM 1704 N N . VAL A 1 219 ? -12.477 -2.617 7.375 1 96.69 219 VAL A N 1
ATOM 1705 C CA . VAL A 1 219 ? -11.508 -1.839 8.148 1 96.69 219 VAL A CA 1
ATOM 1706 C C . VAL A 1 219 ? -11.742 -0.348 7.91 1 96.69 219 VAL A C 1
ATOM 1708 O O . VAL A 1 219 ? -11.648 0.455 8.844 1 96.69 219 VAL A O 1
ATOM 1711 N N . PRO A 1 220 ? -12.086 0.085 6.707 1 96.5 220 PRO A N 1
ATOM 1712 C CA . PRO A 1 220 ? -12.297 1.515 6.469 1 96.5 220 PRO A CA 1
ATOM 1713 C C . PRO A 1 220 ? -13.406 2.098 7.336 1 96.5 220 PRO A C 1
ATOM 1715 O O . PRO A 1 220 ? -13.422 3.303 7.598 1 96.5 220 PRO A O 1
ATOM 1718 N N . VAL A 1 221 ? -14.344 1.299 7.812 1 95.75 221 VAL A N 1
ATOM 1719 C CA . VAL A 1 221 ? -15.383 1.787 8.711 1 95.75 221 VAL A CA 1
ATOM 1720 C C . VAL A 1 221 ? -14.742 2.336 9.992 1 95.75 221 VAL A C 1
ATOM 1722 O O . VAL A 1 221 ? -15.141 3.395 10.484 1 95.75 221 VAL A O 1
ATOM 1725 N N . VAL A 1 222 ? -13.703 1.671 10.398 1 92.88 222 VAL A N 1
ATOM 1726 C CA . VAL A 1 222 ? -13.047 2.039 11.648 1 92.88 222 VAL A CA 1
ATOM 1727 C C . VAL A 1 222 ? -12.258 3.334 11.461 1 92.88 222 VAL A C 1
ATOM 1729 O O . VAL A 1 222 ? -12.398 4.273 12.25 1 92.88 222 VAL A O 1
ATOM 1732 N N . TRP A 1 223 ? -11.445 3.451 10.391 1 91.06 223 TRP A N 1
ATOM 1733 C CA . TRP A 1 223 ? -10.617 4.648 10.281 1 91.06 223 TRP A CA 1
ATOM 1734 C C . TRP A 1 223 ? -11.438 5.824 9.75 1 91.06 223 TRP A C 1
ATOM 1736 O O . TRP A 1 223 ? -11.102 6.984 10.008 1 91.06 223 TRP A O 1
ATOM 1746 N N . LEU A 1 224 ? -12.531 5.613 9.008 1 91.25 224 LEU A N 1
ATOM 1747 C CA . LEU A 1 224 ? -13.422 6.719 8.664 1 91.25 224 LEU A CA 1
ATOM 1748 C C . LEU A 1 224 ? -14.062 7.305 9.922 1 91.25 224 LEU A C 1
ATOM 1750 O O . LEU A 1 224 ? -14.273 8.516 10.008 1 91.25 224 LEU A O 1
ATOM 1754 N N . TYR A 1 225 ? -14.344 6.48 10.875 1 89.12 225 TYR A N 1
ATOM 1755 C CA . TYR A 1 225 ? -14.875 6.945 12.148 1 89.12 225 TYR A CA 1
ATOM 1756 C C . TYR A 1 225 ? -13.82 7.715 12.93 1 89.12 225 TYR A C 1
ATOM 1758 O O . TYR A 1 225 ? -14.117 8.727 13.57 1 89.12 225 TYR A O 1
ATOM 1766 N N . GLU A 1 226 ? -12.625 7.215 12.867 1 85.62 226 GLU A N 1
ATOM 1767 C CA . GLU A 1 226 ? -11.516 7.898 13.523 1 85.62 226 GLU A CA 1
ATOM 1768 C C . GLU A 1 226 ? -11.305 9.297 12.945 1 85.62 226 GLU A C 1
ATOM 1770 O O . GLU A 1 226 ? -11.008 10.234 13.688 1 85.62 226 GLU A O 1
ATOM 1775 N N . LEU A 1 227 ? -11.406 9.445 11.672 1 83.44 227 LEU A N 1
ATOM 1776 C CA . LEU A 1 227 ? -11.195 10.734 11.016 1 83.44 227 LEU A CA 1
ATOM 1777 C C . LEU A 1 227 ? -12.297 11.719 11.391 1 83.44 227 LEU A C 1
ATOM 1779 O O . LEU A 1 227 ? -12.102 12.938 11.297 1 83.44 227 LEU A O 1
ATOM 1783 N N . THR A 1 228 ? -13.375 11.211 11.828 1 79.06 228 THR A N 1
ATOM 1784 C CA . THR A 1 228 ? -14.477 12.062 12.266 1 79.06 228 THR A CA 1
ATOM 1785 C C . THR A 1 228 ? -14.242 12.547 13.695 1 79.06 228 THR A C 1
ATOM 1787 O O . THR A 1 228 ? -14.531 13.703 14.016 1 79.06 228 THR A O 1
ATOM 1790 N N . ALA A 1 229 ? -13.789 11.625 14.617 1 67.75 229 ALA A N 1
ATOM 1791 C CA . ALA A 1 229 ? -13.742 11.875 16.062 1 67.75 229 ALA A CA 1
ATOM 1792 C C . ALA A 1 229 ? -12.43 12.555 16.453 1 67.75 229 ALA A C 1
ATOM 1794 O O . ALA A 1 229 ? -12.32 13.117 17.531 1 67.75 229 ALA A O 1
ATOM 1795 N N . ALA A 1 230 ? -11.891 13.57 15.883 1 57.56 230 ALA A N 1
ATOM 1796 C CA . ALA A 1 230 ? -10.656 14.336 16.062 1 57.56 230 ALA A CA 1
ATOM 1797 C C . ALA A 1 230 ? -9.898 13.875 17.312 1 57.56 230 ALA A C 1
ATOM 1799 O O . ALA A 1 230 ? -8.672 13.922 17.344 1 57.56 230 ALA A O 1
ATOM 1800 N N . GLU A 1 231 ? -10.57 13.594 18.625 1 55.59 231 GLU A N 1
ATOM 1801 C CA . GLU A 1 231 ? -9.922 13.852 19.906 1 55.59 231 GLU A CA 1
ATOM 1802 C C . GLU A 1 231 ? -9.062 12.672 20.328 1 55.59 231 GLU A C 1
ATOM 1804 O O . GLU A 1 231 ? -8 12.852 20.938 1 55.59 231 GLU A O 1
ATOM 1809 N N . LEU A 1 232 ? -9.594 11.453 20.562 1 53.34 232 LEU A N 1
ATOM 1810 C CA . LEU A 1 232 ? -8.969 10.539 21.516 1 53.34 232 LEU A CA 1
ATOM 1811 C C . LEU A 1 232 ? -7.941 9.648 20.812 1 53.34 232 LEU A C 1
ATOM 1813 O O . LEU A 1 232 ? -8.305 8.648 20.203 1 53.34 232 LEU A O 1
ATOM 1817 N N . ARG A 1 233 ? -6.617 9.992 20.828 1 63 233 ARG A N 1
ATOM 1818 C CA . ARG A 1 233 ? -5.508 9.453 20.047 1 63 233 ARG A CA 1
ATOM 1819 C C . ARG A 1 233 ? -5.172 8.031 20.469 1 63 233 ARG A C 1
ATOM 1821 O O . ARG A 1 233 ? -5 7.145 19.625 1 63 233 ARG A O 1
ATOM 1828 N N . CYS A 1 234 ? -5.297 7.75 21.906 1 68.06 234 CYS A N 1
ATOM 1829 C CA . CYS A 1 234 ? -4.781 6.457 22.344 1 68.06 234 CYS A CA 1
ATOM 1830 C C . CYS A 1 234 ? -5.723 5.328 21.938 1 68.06 234 CYS A C 1
ATOM 1832 O O . CYS A 1 234 ? -5.273 4.266 21.516 1 68.06 234 CYS A O 1
ATOM 1834 N N . ARG A 1 235 ? -6.996 5.559 22.125 1 75.38 235 ARG A N 1
ATOM 1835 C CA . ARG A 1 235 ? -7.973 4.531 21.766 1 75.38 235 ARG A CA 1
ATOM 1836 C C . ARG A 1 235 ? -7.895 4.184 20.297 1 75.38 235 ARG A C 1
ATOM 1838 O O . ARG A 1 235 ? -8.055 3.023 19.906 1 75.38 235 ARG A O 1
ATOM 1845 N N . TRP A 1 236 ? -7.441 5.074 19.594 1 78.12 236 TRP A N 1
ATOM 1846 C CA . TRP A 1 236 ? -7.402 4.848 18.141 1 78.12 236 TRP A CA 1
ATOM 1847 C C . TRP A 1 236 ? -6.156 4.066 17.75 1 78.12 236 TRP A C 1
ATOM 1849 O O . TRP A 1 236 ? -6.18 3.293 16.781 1 78.12 236 TRP A O 1
ATOM 1859 N N . LEU A 1 237 ? -5.18 4.215 18.562 1 78.94 237 LEU A N 1
ATOM 1860 C CA . LEU A 1 237 ? -3.982 3.426 18.281 1 78.94 237 LEU A CA 1
ATOM 1861 C C . LEU A 1 237 ? -4.242 1.943 18.531 1 78.94 237 LEU A C 1
ATOM 1863 O O . LEU A 1 237 ? -3.76 1.092 17.781 1 78.94 237 LEU A O 1
ATOM 1867 N N . TRP A 1 238 ? -5.094 1.67 19.547 1 82.88 238 TRP A N 1
ATOM 1868 C CA . TRP A 1 238 ? -5.461 0.287 19.828 1 82.88 238 TRP A CA 1
ATOM 1869 C C . TRP A 1 238 ? -6.371 -0.271 18.734 1 82.88 238 TRP A C 1
ATOM 1871 O O . TRP A 1 238 ? -6.266 -1.444 18.375 1 82.88 238 TRP A O 1
ATOM 1881 N N . ALA A 1 239 ? -7.102 0.571 18.25 1 85.38 239 ALA A N 1
ATOM 1882 C CA . ALA A 1 239 ? -7.992 0.137 17.172 1 85.38 239 ALA A CA 1
ATOM 1883 C C . ALA A 1 239 ? -7.207 -0.154 15.891 1 85.38 239 ALA A C 1
ATOM 1885 O O . ALA A 1 239 ? -7.477 -1.14 15.203 1 85.38 239 ALA A O 1
ATOM 1886 N N . ARG A 1 240 ? -6.25 0.663 15.641 1 84.9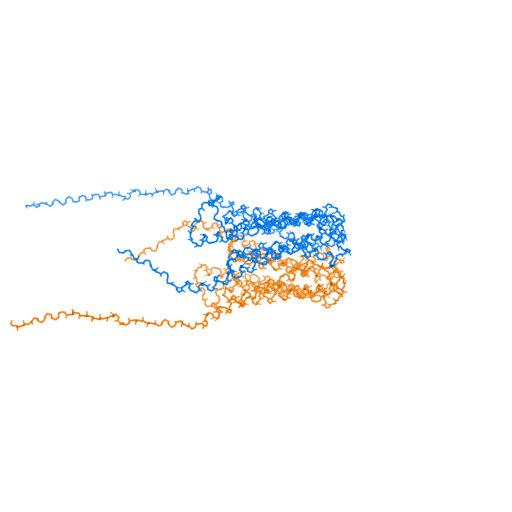4 240 ARG A N 1
ATOM 1887 C CA . ARG A 1 240 ? -5.418 0.455 14.461 1 84.94 240 ARG A CA 1
ATOM 1888 C C . ARG A 1 240 ? -4.578 -0.812 14.602 1 84.94 240 ARG A C 1
ATOM 1890 O O . ARG A 1 240 ? -4.441 -1.577 13.641 1 84.94 240 ARG A O 1
ATOM 1897 N N . PHE A 1 241 ? -4.055 -1.01 15.766 1 88.88 241 PHE A N 1
ATOM 1898 C CA . PHE A 1 241 ? -3.285 -2.223 16 1 88.88 241 PHE A CA 1
ATOM 1899 C C . PHE A 1 241 ? -4.176 -3.457 15.922 1 88.88 241 PHE A C 1
ATOM 1901 O O . PHE A 1 241 ? -3.793 -4.469 15.328 1 88.88 241 PHE A O 1
ATOM 1908 N N . GLY A 1 242 ? -5.293 -3.316 16.469 1 92 242 GLY A N 1
ATOM 1909 C CA . GLY A 1 242 ? -6.227 -4.434 16.453 1 92 242 GLY A CA 1
ATOM 1910 C C . GLY A 1 242 ? -6.672 -4.812 15.055 1 92 242 GLY A C 1
ATOM 1911 O O . GLY A 1 242 ? -6.703 -5.992 14.703 1 92 242 GLY A O 1
ATOM 1912 N N . THR A 1 243 ? -6.934 -3.848 14.25 1 92.12 243 THR A N 1
ATOM 1913 C CA . THR A 1 243 ? -7.363 -4.125 12.883 1 92.12 243 THR A CA 1
ATOM 1914 C C . THR A 1 243 ? -6.211 -4.684 12.055 1 92.12 243 THR A C 1
ATOM 1916 O O . THR A 1 243 ? -6.406 -5.59 11.242 1 92.12 243 THR A O 1
ATOM 1919 N N . GLY A 1 244 ? -5.047 -4.141 12.305 1 92.56 244 GLY A N 1
ATOM 1920 C CA . GLY A 1 244 ? -3.883 -4.688 11.625 1 92.56 244 GLY A CA 1
ATOM 1921 C C . GLY A 1 244 ? -3.602 -6.133 11.984 1 92.56 244 GLY A C 1
ATOM 1922 O O . GLY A 1 244 ? -3.252 -6.938 11.117 1 92.56 244 GLY A O 1
ATOM 1923 N N . LEU A 1 245 ? -3.771 -6.418 13.195 1 94.44 245 LEU A N 1
ATOM 1924 C CA . LEU A 1 245 ? -3.559 -7.777 13.68 1 94.44 245 LEU A CA 1
ATOM 1925 C C . LEU A 1 245 ? -4.617 -8.727 13.117 1 94.44 245 LEU A C 1
ATOM 1927 O O . LEU A 1 245 ? -4.305 -9.852 12.727 1 94.44 245 LEU A O 1
ATOM 1931 N N . LEU A 1 246 ? -5.789 -8.227 13.008 1 95.12 246 LEU A N 1
ATOM 1932 C CA . LEU A 1 246 ? -6.914 -9.047 12.562 1 95.12 246 LEU A CA 1
ATOM 1933 C C . LEU A 1 246 ? -6.789 -9.383 11.086 1 95.12 246 LEU A C 1
ATOM 1935 O O . LEU A 1 246 ? -7.34 -10.383 10.625 1 95.12 246 LEU A O 1
ATOM 1939 N N . VAL A 1 247 ? -6.078 -8.586 10.352 1 96.69 247 VAL A N 1
ATOM 1940 C CA . VAL A 1 247 ? -5.965 -8.82 8.914 1 96.69 247 VAL A CA 1
ATOM 1941 C C . VAL A 1 247 ? -4.648 -9.531 8.609 1 96.69 247 VAL A C 1
ATOM 1943 O O . VAL A 1 247 ? -4.641 -10.594 7.984 1 96.69 247 VAL A O 1
ATOM 1946 N N . ASN A 1 248 ? -3.529 -9.117 9.172 1 97.5 248 ASN A N 1
ATOM 1947 C CA . ASN A 1 248 ? -2.209 -9.609 8.797 1 97.5 248 ASN A CA 1
ATOM 1948 C C . ASN A 1 248 ? -1.875 -10.922 9.5 1 97.5 248 ASN A C 1
ATOM 1950 O O . ASN A 1 248 ? -1.179 -11.766 8.945 1 97.5 248 ASN A O 1
ATOM 1954 N N . ALA A 1 249 ? -2.373 -11.141 10.648 1 97.12 249 ALA A N 1
ATOM 1955 C CA . ALA A 1 249 ? -2.025 -12.344 11.383 1 97.12 249 ALA A CA 1
ATOM 1956 C C . ALA A 1 249 ? -2.627 -13.586 10.727 1 97.12 249 ALA A C 1
ATOM 1958 O O . ALA A 1 249 ? -1.915 -14.547 10.43 1 97.12 249 ALA A O 1
ATOM 1959 N N . PRO A 1 250 ? -3.912 -13.617 10.461 1 97.12 250 PRO A N 1
ATOM 1960 C CA . PRO A 1 250 ? -4.465 -14.797 9.797 1 97.12 250 PRO A CA 1
ATOM 1961 C C . PRO A 1 250 ? -3.875 -15.023 8.406 1 97.12 250 PRO A C 1
ATOM 1963 O O . PRO A 1 250 ? -3.693 -16.172 7.988 1 97.12 250 PRO A O 1
ATOM 1966 N N . LEU A 1 251 ? -3.629 -13.992 7.668 1 97.44 251 LEU A N 1
ATOM 1967 C CA . LEU A 1 251 ? -3.01 -14.141 6.355 1 97.44 251 LEU A CA 1
ATOM 1968 C C . LEU A 1 251 ? -1.623 -14.766 6.477 1 97.44 251 LEU A C 1
ATOM 1970 O O . LEU A 1 251 ? -1.243 -15.609 5.66 1 97.44 251 LEU A O 1
ATOM 1974 N N . LEU A 1 252 ? -0.895 -14.352 7.5 1 97.19 252 LEU A N 1
ATOM 1975 C CA . LEU A 1 252 ? 0.421 -14.93 7.75 1 97.19 252 LEU A CA 1
ATOM 1976 C C . LEU A 1 252 ? 0.308 -16.406 8.109 1 97.19 252 LEU A C 1
ATOM 1978 O O . LEU A 1 252 ? 1.102 -17.219 7.641 1 97.19 252 LEU A O 1
ATOM 1982 N N . VAL A 1 253 ? -0.664 -16.766 8.867 1 96.75 253 VAL A N 1
ATOM 1983 C CA . VAL A 1 253 ? -0.873 -18.156 9.273 1 96.75 253 VAL A CA 1
ATOM 1984 C C . VAL A 1 253 ? -1.198 -19 8.047 1 96.75 253 VAL A C 1
ATOM 1986 O O . VAL A 1 253 ? -0.665 -20.109 7.891 1 96.75 253 VAL A O 1
ATOM 1989 N N . VAL A 1 254 ? -2.055 -18.5 7.188 1 96.44 254 VAL A N 1
ATOM 1990 C CA . VAL A 1 254 ? -2.414 -19.219 5.977 1 96.44 254 VAL A CA 1
ATOM 1991 C C . VAL A 1 254 ? -1.168 -19.453 5.125 1 96.44 254 VAL A C 1
ATOM 1993 O O . VAL A 1 254 ? -0.949 -20.562 4.621 1 96.44 254 VAL A O 1
ATOM 1996 N N . ARG A 1 255 ? -0.322 -18.484 5 1 96.31 255 ARG A N 1
ATOM 1997 C CA . ARG A 1 255 ? 0.874 -18.609 4.172 1 96.31 255 ARG A CA 1
ATOM 1998 C C . ARG A 1 255 ? 1.907 -19.516 4.84 1 96.31 255 ARG A C 1
ATOM 2000 O O . ARG A 1 255 ? 2.672 -20.203 4.16 1 96.31 255 ARG A O 1
ATOM 2007 N N . CYS A 1 256 ? 1.896 -19.531 6.117 1 95.56 256 CYS A N 1
ATOM 2008 C CA . CYS A 1 256 ? 2.766 -20.469 6.812 1 95.56 256 CYS A CA 1
ATOM 2009 C C . CYS A 1 256 ? 2.342 -21.906 6.535 1 95.56 256 CYS A C 1
ATOM 2011 O O . CYS A 1 256 ? 3.188 -22.781 6.336 1 95.56 256 CYS A O 1
ATOM 2013 N N . PHE A 1 257 ? 1.07 -22.125 6.512 1 95.31 257 PHE A N 1
ATOM 2014 C CA . PHE A 1 257 ? 0.576 -23.453 6.16 1 95.31 257 PHE A CA 1
ATOM 2015 C C . PHE A 1 257 ? 0.949 -23.797 4.727 1 95.31 257 PHE A C 1
ATOM 2017 O O . PHE A 1 257 ? 1.321 -24.938 4.441 1 95.31 257 PHE A O 1
ATOM 2024 N N . GLN A 1 258 ? 0.868 -22.828 3.9 1 93.75 258 GLN A N 1
ATOM 2025 C CA . GLN A 1 258 ? 1.218 -23.078 2.504 1 93.75 258 GLN A CA 1
ATOM 2026 C C . GLN A 1 258 ? 2.689 -23.453 2.361 1 93.75 258 GLN A C 1
ATOM 2028 O O . GLN A 1 258 ? 3.033 -24.344 1.578 1 93.75 258 GLN A O 1
ATOM 2033 N N . VAL A 1 259 ? 3.543 -22.828 3.137 1 93.38 259 VAL A N 1
ATOM 2034 C CA . VAL A 1 259 ? 4.98 -23.047 3.012 1 93.38 259 VAL A CA 1
ATOM 2035 C C . VAL A 1 259 ? 5.371 -24.344 3.73 1 93.38 259 VAL A C 1
ATOM 2037 O O . VAL A 1 259 ? 6.066 -25.188 3.164 1 93.38 259 VAL A O 1
ATOM 2040 N N . TYR A 1 260 ? 4.828 -24.625 4.906 1 94.19 260 TYR A N 1
ATOM 2041 C CA . TYR A 1 260 ? 5.332 -25.703 5.746 1 94.19 260 TYR A CA 1
ATOM 2042 C C . TYR A 1 260 ? 4.551 -26.984 5.508 1 94.19 260 TYR A C 1
ATOM 2044 O O . TYR A 1 260 ? 5.098 -28.078 5.625 1 94.19 260 TYR A O 1
ATOM 2052 N N . VAL A 1 261 ? 3.297 -26.875 5.145 1 92.62 261 VAL A N 1
ATOM 2053 C CA . VAL A 1 261 ? 2.467 -28.062 4.965 1 92.62 261 VAL A CA 1
ATOM 2054 C C . VAL A 1 261 ? 2.4 -28.422 3.482 1 92.62 261 VAL A C 1
ATOM 2056 O O . VAL A 1 261 ? 2.6 -29.578 3.113 1 92.62 261 VAL A O 1
ATOM 2059 N N . TYR A 1 262 ? 2.273 -27.422 2.598 1 91.19 262 TYR A N 1
ATOM 2060 C CA . TYR A 1 262 ? 2.064 -27.719 1.182 1 91.19 262 TYR A CA 1
ATOM 2061 C C . TYR A 1 262 ? 3.342 -27.484 0.385 1 91.19 262 TYR A C 1
ATOM 2063 O O . TYR A 1 262 ? 3.342 -27.594 -0.844 1 91.19 262 TYR A O 1
ATOM 2071 N N . LYS A 1 263 ? 4.461 -26.969 0.99 1 91 263 LYS A N 1
ATOM 2072 C CA . LYS A 1 263 ? 5.797 -26.844 0.421 1 91 263 LYS A CA 1
ATOM 2073 C C . LYS A 1 263 ? 5.797 -25.875 -0.764 1 91 263 LYS A C 1
ATOM 2075 O O . LYS A 1 263 ? 6.445 -26.141 -1.781 1 91 263 LYS A O 1
ATOM 2080 N N . MET A 1 264 ? 4.875 -24.906 -0.667 1 89 264 MET A N 1
ATOM 2081 C CA . MET A 1 264 ? 4.875 -23.828 -1.652 1 89 264 MET A CA 1
ATOM 2082 C C . MET A 1 264 ? 5.996 -22.828 -1.37 1 89 264 MET A C 1
ATOM 2084 O O . MET A 1 264 ? 6.445 -22.703 -0.23 1 89 264 MET A O 1
ATOM 2088 N N . PRO A 1 265 ? 6.496 -22.234 -2.385 1 90.31 265 PRO A N 1
ATOM 2089 C CA . PRO A 1 265 ? 7.547 -21.234 -2.154 1 90.31 265 PRO A CA 1
ATOM 2090 C C . PRO A 1 265 ? 7.07 -20.062 -1.319 1 90.31 265 PRO A C 1
ATOM 2092 O O . PRO A 1 265 ? 5.879 -19.734 -1.332 1 90.31 265 PRO A O 1
ATOM 2095 N N . VAL A 1 266 ? 8.039 -19.531 -0.625 1 92.69 266 VAL A N 1
ATOM 2096 C CA . VAL A 1 266 ? 7.742 -18.375 0.227 1 92.69 266 VAL A CA 1
ATOM 2097 C C . VAL A 1 266 ? 7.348 -17.188 -0.635 1 92.69 266 VAL A C 1
ATOM 2099 O O . VAL A 1 266 ? 8.016 -16.875 -1.626 1 92.69 266 VAL A O 1
ATOM 2102 N N . SER A 1 267 ? 6.285 -16.578 -0.212 1 92.69 267 SER A N 1
ATOM 2103 C CA . SER A 1 267 ? 5.766 -15.43 -0.943 1 92.69 267 SER A CA 1
ATOM 2104 C C . SER A 1 267 ? 6.223 -14.117 -0.311 1 92.69 267 SER A C 1
ATOM 2106 O O . SER A 1 267 ? 6.445 -14.055 0.9 1 92.69 267 SER A O 1
ATOM 2108 N N . VAL A 1 268 ? 6.344 -13.109 -1.143 1 94.25 268 VAL A N 1
ATOM 2109 C CA . VAL A 1 268 ? 6.727 -11.773 -0.692 1 94.25 268 VAL A CA 1
ATOM 2110 C C . VAL A 1 268 ? 5.691 -11.242 0.296 1 94.25 268 VAL A C 1
ATOM 2112 O O . VAL A 1 268 ? 6.012 -10.414 1.156 1 94.25 268 VAL A O 1
ATOM 2115 N N . PHE A 1 269 ? 4.488 -11.742 0.245 1 95.38 269 PHE A N 1
ATOM 2116 C CA . PHE A 1 269 ? 3.414 -11.258 1.107 1 95.38 269 PHE A CA 1
ATOM 2117 C C . PHE A 1 269 ? 3.656 -11.672 2.555 1 95.38 269 PHE A C 1
ATOM 2119 O O . PHE A 1 269 ? 3.172 -11.023 3.482 1 95.38 269 PHE A O 1
ATOM 2126 N N . MET A 1 270 ? 4.391 -12.734 2.699 1 96 270 MET A N 1
ATOM 2127 C CA . MET A 1 270 ? 4.75 -13.125 4.062 1 96 270 MET A CA 1
ATOM 2128 C C . MET A 1 270 ? 5.633 -12.062 4.711 1 96 270 MET A C 1
ATOM 2130 O O . MET A 1 270 ? 5.469 -11.742 5.887 1 96 270 MET A O 1
ATOM 2134 N N . PHE A 1 271 ? 6.531 -11.594 3.904 1 95.38 271 PHE A N 1
ATOM 2135 C CA . PHE A 1 271 ? 7.383 -10.516 4.387 1 95.38 271 PHE A CA 1
ATOM 2136 C C . PHE A 1 271 ? 6.562 -9.266 4.703 1 95.38 271 PHE A C 1
ATOM 2138 O O . PHE A 1 271 ? 6.773 -8.617 5.727 1 95.38 271 PHE A O 1
ATOM 2145 N N . LYS A 1 272 ? 5.66 -8.953 3.816 1 95.81 272 LYS A N 1
ATOM 2146 C CA . LYS A 1 272 ? 4.797 -7.797 4.039 1 95.81 272 LYS A CA 1
ATOM 2147 C C . LYS A 1 272 ? 4.023 -7.934 5.344 1 95.81 272 LYS A C 1
ATOM 2149 O O . LYS A 1 272 ? 3.934 -6.98 6.121 1 95.81 272 LYS A O 1
ATOM 2154 N N . ASN A 1 273 ? 3.488 -9.102 5.562 1 97.38 273 ASN A N 1
ATOM 2155 C CA . ASN A 1 273 ? 2.701 -9.328 6.77 1 97.38 273 ASN A CA 1
ATOM 2156 C C . ASN A 1 273 ? 3.551 -9.172 8.031 1 97.38 273 ASN A C 1
ATOM 2158 O O . ASN A 1 273 ? 3.141 -8.508 8.977 1 97.38 273 ASN A O 1
ATOM 2162 N N . VAL A 1 274 ? 4.711 -9.703 8.039 1 96.19 274 VAL A N 1
ATOM 2163 C CA . VAL A 1 274 ? 5.605 -9.617 9.188 1 96.19 274 VAL A CA 1
ATOM 2164 C C . VAL A 1 274 ? 6.031 -8.164 9.406 1 96.19 274 VAL A C 1
ATOM 2166 O O . VAL A 1 274 ? 6.051 -7.68 10.539 1 96.19 274 VAL A O 1
ATOM 2169 N N . LEU A 1 275 ? 6.316 -7.551 8.367 1 95.69 275 LEU A N 1
ATOM 2170 C CA . LEU A 1 275 ? 6.773 -6.168 8.445 1 95.69 275 LEU A CA 1
ATOM 2171 C C . LEU A 1 275 ? 5.68 -5.262 9 1 95.69 275 LEU A C 1
ATOM 2173 O O . LEU A 1 275 ? 5.93 -4.461 9.906 1 95.69 275 LEU A O 1
ATOM 2177 N N . PHE A 1 276 ? 4.527 -5.367 8.5 1 95.44 276 PHE A N 1
ATOM 2178 C CA . PHE A 1 276 ? 3.447 -4.48 8.914 1 95.44 276 PHE A CA 1
ATOM 2179 C C . PHE A 1 276 ? 2.996 -4.805 10.336 1 95.44 276 PHE A C 1
ATOM 2181 O O . PHE A 1 276 ? 2.604 -3.912 11.086 1 95.44 276 PHE A O 1
ATOM 2188 N N . LEU A 1 277 ? 3.029 -6.055 10.68 1 95.19 277 LEU A N 1
ATOM 2189 C CA . LEU A 1 277 ? 2.777 -6.402 12.07 1 95.19 277 LEU A CA 1
ATOM 2190 C C . LEU A 1 277 ? 3.85 -5.812 12.984 1 95.19 277 LEU A C 1
ATOM 2192 O O . LEU A 1 277 ? 3.543 -5.309 14.062 1 95.19 277 LEU A O 1
ATOM 2196 N N . GLY A 1 278 ? 5.062 -5.832 12.562 1 93.94 278 GLY A N 1
ATOM 2197 C CA . GLY A 1 278 ? 6.156 -5.242 13.312 1 93.94 278 GLY A CA 1
ATOM 2198 C C . GLY A 1 278 ? 6.039 -3.734 13.461 1 93.94 278 GLY A C 1
ATOM 2199 O O . GLY A 1 278 ? 6.25 -3.189 14.547 1 93.94 278 GLY A O 1
ATOM 2200 N N . ILE A 1 279 ? 5.711 -3.074 12.391 1 91.81 279 ILE A N 1
ATOM 2201 C CA . ILE A 1 279 ? 5.566 -1.622 12.391 1 91.81 279 ILE A CA 1
ATOM 2202 C C . ILE A 1 279 ? 4.445 -1.218 13.344 1 91.81 279 ILE A C 1
ATOM 2204 O O . ILE A 1 279 ? 4.605 -0.298 14.148 1 91.81 279 ILE A O 1
ATOM 2208 N N . ARG A 1 280 ? 3.311 -1.897 13.242 1 90.88 280 ARG A N 1
ATOM 2209 C CA . ARG A 1 280 ? 2.188 -1.586 14.117 1 90.88 280 ARG A CA 1
ATOM 2210 C C . ARG A 1 280 ? 2.541 -1.862 15.578 1 90.88 280 ARG A C 1
ATOM 2212 O O . ARG A 1 280 ? 2.121 -1.127 16.469 1 90.88 280 ARG A O 1
ATOM 2219 N N . PHE A 1 281 ? 3.279 -2.893 15.75 1 91.12 281 PHE A N 1
ATOM 2220 C CA . PHE A 1 281 ? 3.719 -3.229 17.094 1 91.12 281 PHE A CA 1
ATOM 2221 C C . PHE A 1 281 ? 4.656 -2.16 17.641 1 91.12 281 PHE A C 1
ATOM 2223 O O . PHE A 1 281 ? 4.531 -1.75 18.797 1 91.12 281 PHE A O 1
ATOM 2230 N N . LEU A 1 282 ? 5.559 -1.677 16.875 1 88.06 282 LEU A N 1
ATOM 2231 C CA . LEU A 1 282 ? 6.488 -0.629 17.297 1 88.06 282 LEU A CA 1
ATOM 2232 C C . LEU A 1 282 ? 5.746 0.67 17.578 1 88.06 282 LEU A C 1
ATOM 2234 O O . LEU A 1 282 ? 6.07 1.368 18.547 1 88.06 282 LEU A O 1
ATOM 2238 N N . GLU A 1 283 ? 4.82 0.994 16.766 1 84.44 283 GLU A N 1
ATOM 2239 C CA . GLU A 1 283 ? 4.016 2.193 16.984 1 84.44 283 GLU A CA 1
ATOM 2240 C C . GLU A 1 283 ? 3.254 2.105 18.312 1 84.44 283 GLU A C 1
ATOM 2242 O O . GLU A 1 283 ? 3.143 3.098 19.031 1 84.44 283 GLU A O 1
ATOM 2247 N N . LEU A 1 284 ? 2.715 0.962 18.594 1 85.56 284 LEU A N 1
ATOM 2248 C CA . LEU A 1 284 ? 2 0.757 19.844 1 85.56 284 LEU A CA 1
ATOM 2249 C C . LEU A 1 284 ? 2.941 0.901 21.047 1 85.56 284 LEU A C 1
ATOM 2251 O O . LEU A 1 284 ? 2.59 1.53 22.047 1 85.56 284 LEU A O 1
ATOM 2255 N N . LEU A 1 285 ? 4.094 0.374 20.922 1 85.75 285 LEU A N 1
ATOM 2256 C CA . LEU A 1 285 ? 5.082 0.454 22 1 85.75 285 LEU A CA 1
ATOM 2257 C C . LEU A 1 285 ? 5.512 1.898 22.234 1 85.75 285 LEU A C 1
ATOM 2259 O O . LEU A 1 285 ? 5.664 2.324 23.375 1 85.75 285 LEU A O 1
ATOM 2263 N N . GLU A 1 286 ? 5.742 2.615 21.188 1 82.75 286 GLU A N 1
ATOM 2264 C CA . GLU A 1 286 ? 6.129 4.02 21.297 1 82.75 286 GLU A CA 1
ATOM 2265 C C . GLU A 1 286 ? 5.055 4.832 22 1 82.75 286 GLU A C 1
ATOM 2267 O O . GLU A 1 286 ? 5.363 5.699 22.828 1 82.75 286 GLU A O 1
ATOM 2272 N N . GLN A 1 287 ? 3.883 4.535 21.656 1 77.75 287 GLN A N 1
ATOM 2273 C CA . GLN A 1 287 ? 2.797 5.277 22.297 1 77.75 287 GLN A CA 1
ATOM 2274 C C . GLN A 1 287 ? 2.645 4.891 23.766 1 77.75 287 GLN A C 1
ATOM 2276 O O . GLN A 1 287 ? 2.328 5.73 24.609 1 77.75 287 GLN A O 1
ATOM 2281 N N . CYS A 1 288 ? 2.787 3.664 24.062 1 78.88 288 CYS A N 1
ATOM 2282 C CA . CYS A 1 288 ? 2.721 3.215 25.453 1 78.88 288 CYS A CA 1
ATOM 2283 C C . CYS A 1 288 ? 3.83 3.848 26.281 1 78.88 288 CYS A C 1
ATOM 2285 O O . CYS A 1 288 ? 3.607 4.238 27.438 1 78.88 288 CYS A O 1
ATOM 2287 N N . VAL A 1 289 ? 4.953 3.98 25.688 1 79.56 289 VAL A N 1
ATOM 2288 C CA . VAL A 1 289 ? 6.082 4.586 26.391 1 79.56 289 VAL A CA 1
ATOM 2289 C C . VAL A 1 289 ? 5.816 6.074 26.609 1 79.56 289 VAL A C 1
ATOM 2291 O O . VAL A 1 289 ? 6.129 6.625 27.672 1 79.56 289 VAL A O 1
ATOM 2294 N N . THR A 1 290 ? 5.238 6.684 25.609 1 76.56 290 THR A N 1
ATOM 2295 C CA . THR A 1 290 ? 4.934 8.102 25.719 1 76.56 290 THR A CA 1
ATOM 2296 C C . THR A 1 290 ? 3.871 8.344 26.797 1 76.56 290 THR A C 1
ATOM 2298 O O . THR A 1 290 ? 3.969 9.297 27.578 1 76.56 290 THR A O 1
ATOM 2301 N N . VAL A 1 291 ? 2.902 7.48 26.844 1 75.5 291 VAL A N 1
ATOM 2302 C CA . VAL A 1 291 ? 1.831 7.621 27.812 1 75.5 291 VAL A CA 1
ATOM 2303 C C . VAL A 1 291 ? 2.369 7.324 29.219 1 75.5 291 VAL A C 1
ATOM 2305 O O . VAL A 1 291 ? 2.012 8 30.188 1 75.5 291 VAL A O 1
ATOM 2308 N N . ARG A 1 292 ? 3.195 6.383 29.359 1 76.38 292 ARG A N 1
ATOM 2309 C CA . ARG A 1 292 ? 3.779 6.02 30.641 1 76.38 292 ARG A CA 1
ATOM 2310 C C . ARG A 1 292 ? 4.676 7.137 31.172 1 76.38 292 ARG A C 1
ATOM 2312 O O . ARG A 1 292 ? 4.664 7.434 32.375 1 76.38 292 ARG A O 1
ATOM 2319 N N . ARG A 1 293 ? 5.352 7.684 30.312 1 73.44 293 ARG A N 1
ATOM 2320 C CA . ARG A 1 293 ? 6.246 8.758 30.719 1 73.44 293 ARG A CA 1
ATOM 2321 C C . ARG A 1 293 ? 5.461 10 31.141 1 73.44 293 ARG A C 1
ATOM 2323 O O . ARG A 1 293 ? 5.832 10.68 32.094 1 73.44 293 ARG A O 1
ATOM 2330 N N . LEU A 1 294 ? 4.434 10.18 30.391 1 70.62 294 LEU A N 1
ATOM 2331 C CA . LEU A 1 294 ? 3.564 11.289 30.75 1 70.62 294 LEU A CA 1
ATOM 2332 C C . LEU A 1 294 ? 2.916 11.047 32.125 1 70.62 294 LEU A C 1
ATOM 2334 O O . LEU A 1 294 ? 2.756 11.977 32.906 1 70.62 294 LEU A O 1
ATOM 2338 N N . TRP A 1 295 ? 2.576 9.812 32.281 1 70 295 TRP A N 1
ATOM 2339 C CA . TRP A 1 295 ? 1.974 9.453 33.562 1 70 295 TRP A CA 1
ATOM 2340 C C . TRP A 1 295 ? 3.006 9.508 34.688 1 70 295 TRP A C 1
ATOM 2342 O O . TRP A 1 295 ? 2.693 9.922 35.812 1 70 295 TRP A O 1
ATOM 2352 N N . ARG A 1 296 ? 4.172 9.141 34.469 1 64.44 296 ARG A N 1
ATOM 2353 C CA . ARG A 1 296 ? 5.23 9.164 35.469 1 64.44 296 ARG A CA 1
ATOM 2354 C C . ARG A 1 296 ? 5.609 10.602 35.844 1 64.44 296 ARG A C 1
ATOM 2356 O O . ARG A 1 296 ? 5.84 10.906 37 1 64.44 296 ARG A O 1
ATOM 2363 N N . PHE A 1 297 ? 5.598 11.469 34.844 1 61.16 297 PHE A N 1
ATOM 2364 C CA . PHE A 1 297 ? 5.934 12.859 35.094 1 61.16 297 PHE A CA 1
ATOM 2365 C C . PHE A 1 297 ? 4.711 13.625 35.594 1 61.16 297 PHE A C 1
ATOM 2367 O O . PHE A 1 297 ? 4.84 14.602 36.344 1 61.16 297 PHE A O 1
ATOM 2374 N N . GLY A 1 298 ? 3.578 13.297 35.062 1 56.22 298 GLY A N 1
ATOM 2375 C CA . GLY A 1 298 ? 2.365 13.898 35.594 1 56.22 298 GLY A CA 1
ATOM 2376 C C . GLY A 1 298 ? 2.061 13.469 37.031 1 56.22 298 GLY A C 1
ATOM 2377 O O . GLY A 1 298 ? 1.263 14.102 37.719 1 56.22 298 GLY A O 1
ATOM 2378 N N . GLY A 1 299 ? 2.371 12.32 37.469 1 48.03 299 GLY A N 1
ATOM 2379 C CA . GLY A 1 299 ? 2.242 11.984 38.875 1 48.03 299 GLY A CA 1
ATOM 2380 C C . GLY A 1 299 ? 3.186 12.773 39.75 1 48.03 299 GLY A C 1
ATOM 2381 O O . GLY A 1 299 ? 3.266 12.523 40.969 1 48.03 299 GLY A O 1
ATOM 2382 N N . THR A 1 300 ? 4.18 13.328 39.312 1 44.06 300 THR A N 1
ATOM 2383 C CA . THR A 1 300 ? 4.789 14.273 40.25 1 44.06 300 THR A CA 1
ATOM 2384 C C . THR A 1 300 ? 3.842 15.438 40.531 1 44.06 300 THR A C 1
ATOM 2386 O O . THR A 1 300 ? 3.305 16.047 39.594 1 44.06 300 THR A O 1
ATOM 2389 N N . GLY A 1 301 ? 3.09 15.445 41.688 1 40.81 301 GLY A N 1
ATOM 2390 C CA . GLY A 1 301 ? 2.176 16.359 42.344 1 40.81 301 GLY A CA 1
ATOM 2391 C C . GLY A 1 301 ? 2.301 17.797 41.844 1 40.81 301 GLY A C 1
ATOM 2392 O O . GLY A 1 301 ? 3.301 18.156 41.219 1 40.81 301 GLY A O 1
ATOM 2393 N N . PRO A 1 302 ? 1.183 18.469 41.688 1 40.66 302 PRO A N 1
ATOM 2394 C CA . PRO A 1 302 ? 1.231 19.922 41.594 1 40.66 302 PRO A CA 1
ATOM 2395 C C . PRO A 1 302 ? 2.426 20.516 42.312 1 40.66 302 PRO A C 1
ATOM 2397 O O . PRO A 1 302 ? 2.652 20.203 43.5 1 40.66 302 PRO A O 1
ATOM 2400 N N . ALA A 1 303 ? 3.508 20.578 41.781 1 38.12 303 ALA A N 1
ATOM 2401 C CA . ALA A 1 303 ? 4.395 21.469 42.5 1 38.12 303 ALA A CA 1
ATOM 2402 C C . ALA A 1 303 ? 3.596 22.531 43.281 1 38.12 303 ALA A C 1
ATOM 2404 O O . ALA A 1 303 ? 2.727 23.188 42.688 1 38.12 303 ALA A O 1
ATOM 2405 N N . GLN A 1 304 ? 3.279 22.359 44.531 1 34.44 304 GLN A N 1
ATOM 2406 C CA . GLN A 1 304 ? 2.879 23.375 45.469 1 34.44 304 GLN A CA 1
ATOM 2407 C C . GLN A 1 304 ? 3.52 24.719 45.156 1 34.44 304 GLN A C 1
ATOM 2409 O O . GLN A 1 304 ? 4.734 24.891 45.281 1 34.44 304 GLN A O 1
ATOM 2414 N N . PHE A 1 305 ? 3.139 25.312 44.031 1 33.41 305 PHE A N 1
ATOM 2415 C CA . PHE A 1 305 ? 3.338 26.766 44.062 1 33.41 305 PHE A CA 1
ATOM 2416 C C . PHE A 1 305 ? 3.123 27.328 45.438 1 33.41 305 PHE A C 1
ATOM 2418 O O . PHE A 1 305 ? 1.989 27.422 45.906 1 33.41 305 PHE A O 1
ATOM 2425 N N . SER A 1 306 ? 3.854 26.781 46.406 1 30.97 306 SER A N 1
ATOM 2426 C CA . SER A 1 306 ? 3.896 27.594 47.625 1 30.97 306 SER A CA 1
ATOM 2427 C C . SER A 1 306 ? 3.939 29.078 47.281 1 30.97 306 SER A C 1
ATOM 2429 O O . SER A 1 306 ? 4.766 29.531 46.5 1 30.97 306 SER A O 1
ATOM 2431 N N . HIS A 1 307 ? 2.729 29.641 47.156 1 31.67 307 HIS A N 1
ATOM 2432 C CA . HIS A 1 307 ? 2.492 31.062 47.375 1 31.67 307 HIS A CA 1
ATOM 2433 C C . HIS A 1 307 ? 3.488 31.625 48.406 1 31.67 307 HIS A C 1
ATOM 2435 O O . HIS A 1 307 ? 3.236 31.609 49.594 1 31.67 307 HIS A O 1
ATOM 2441 N N . CYS A 1 308 ? 4.742 31.234 48.344 1 31.66 308 CYS A N 1
ATOM 2442 C CA . CYS A 1 308 ? 5.574 32.062 49.219 1 31.66 308 CYS A CA 1
ATOM 2443 C C . CYS A 1 308 ? 5.398 33.531 48.906 1 31.66 308 CYS A C 1
ATOM 2445 O O . CYS A 1 308 ? 6.02 34.062 47.969 1 31.66 308 CYS A O 1
ATOM 2447 N N . VAL A 1 309 ? 4.059 33.938 48.75 1 33 309 VAL A N 1
ATOM 2448 C CA . VAL A 1 309 ? 3.883 35.375 49 1 33 309 VAL A CA 1
ATOM 2449 C C . VAL A 1 309 ? 4.723 35.781 50.188 1 33 309 VAL A C 1
ATOM 2451 O O . VAL A 1 309 ? 4.508 35.281 51.312 1 33 309 VAL A O 1
ATOM 2454 N N . SER A 1 310 ? 6.008 35.812 50.031 1 28.66 310 SER A N 1
ATOM 2455 C CA . SER A 1 310 ? 6.762 36.562 51.031 1 28.66 310 SER A CA 1
ATOM 2456 C C . SER A 1 310 ? 6 37.812 51.469 1 28.66 310 SER A C 1
ATOM 2458 O O . SER A 1 310 ? 5.785 38.719 50.688 1 28.66 310 SER A O 1
ATOM 2460 N N . GLU A 1 311 ? 4.895 37.594 52.219 1 33.06 311 GLU A N 1
ATOM 2461 C CA . GLU A 1 311 ? 4.246 38.625 53.031 1 33.06 311 GLU A CA 1
ATOM 2462 C C . GLU A 1 311 ? 5.273 39.594 53.625 1 33.06 311 GLU A C 1
ATOM 2464 O O . GLU A 1 311 ? 4.922 40.5 54.406 1 33.06 311 GLU A O 1
ATOM 2469 N N . ASN A 1 312 ? 6.547 39.125 53.656 1 31.42 312 ASN A N 1
ATOM 2470 C CA . ASN A 1 312 ? 7.293 40 54.562 1 31.42 312 ASN A CA 1
ATOM 2471 C C . ASN A 1 312 ? 7.262 41.469 54.094 1 31.42 312 ASN A C 1
ATOM 2473 O O . ASN A 1 312 ? 7.531 42.375 54.906 1 31.42 312 ASN A O 1
ATOM 2477 N N . ASP A 1 313 ? 7.457 41.656 52.781 1 30.33 313 ASP A N 1
ATOM 2478 C CA . ASP A 1 313 ? 8.023 43 52.625 1 30.33 313 ASP A CA 1
ATOM 2479 C C . ASP A 1 313 ? 6.957 44.062 52.812 1 30.33 313 ASP A C 1
ATOM 2481 O O . ASP A 1 313 ? 7.16 45.219 52.438 1 30.33 313 ASP A O 1
ATOM 2485 N N . MET A 1 314 ? 5.66 43.688 52.906 1 29.83 314 MET A N 1
ATOM 2486 C CA . MET A 1 314 ? 4.855 44.875 53.031 1 29.83 314 MET A CA 1
ATOM 2487 C C . MET A 1 314 ? 5.148 45.594 54.375 1 29.83 314 MET A C 1
ATOM 2489 O O . MET A 1 314 ? 4.645 45.188 55.406 1 29.83 314 MET A O 1
ATOM 2493 N N . CYS A 1 315 ? 6.359 45.75 54.812 1 27.89 315 CYS A N 1
ATOM 2494 C CA . CYS A 1 315 ? 6.504 46.625 55.938 1 27.89 315 CYS A CA 1
ATOM 2495 C C . CYS A 1 315 ? 5.688 47.906 55.75 1 27.89 315 CYS A C 1
ATOM 2497 O O . CYS A 1 315 ? 5.812 48.562 54.719 1 27.89 315 CYS A O 1
ATOM 2499 N N . PRO A 1 316 ? 4.438 47.938 56.281 1 29.75 316 PRO A N 1
ATOM 2500 C CA . PRO A 1 316 ? 3.637 49.188 56.375 1 29.75 316 PRO A CA 1
ATOM 2501 C C . PRO A 1 316 ? 4.445 50.375 56.875 1 29.75 316 PRO A C 1
ATOM 2503 O O . PRO A 1 316 ? 4.844 50.406 58.031 1 29.75 316 PRO A O 1
ATOM 2506 N N . HIS A 1 317 ? 5.738 50.594 56.688 1 28.97 317 HIS A N 1
ATOM 2507 C CA . HIS A 1 317 ? 6.238 51.812 57.281 1 28.97 317 HIS A CA 1
ATOM 2508 C C . HIS A 1 317 ? 5.344 53 56.938 1 28.97 317 HIS A C 1
ATOM 2510 O O . HIS A 1 317 ? 5.227 53.375 55.781 1 28.97 317 HIS A O 1
ATOM 2516 N N . GLY A 1 318 ? 4.102 53.062 57.531 1 27.23 318 GLY A N 1
ATOM 2517 C CA . GLY A 1 318 ? 3.262 54.25 57.75 1 27.23 318 GLY A CA 1
ATOM 2518 C C . GLY A 1 318 ? 4.051 55.469 58.156 1 27.23 318 GLY A C 1
ATOM 2519 O O . GLY A 1 318 ? 4.551 55.531 59.281 1 27.23 318 GLY A O 1
ATOM 2520 N N . TYR A 1 319 ? 5.109 55.906 57.469 1 25.58 319 TYR A N 1
ATOM 2521 C CA . TYR A 1 319 ? 5.656 57.219 57.812 1 25.58 319 TYR A CA 1
ATOM 2522 C C . TYR A 1 319 ? 4.562 58.281 57.875 1 25.58 319 TYR A C 1
ATOM 2524 O O . TYR A 1 319 ? 3.984 58.625 56.844 1 25.58 319 TYR A O 1
ATOM 2532 N N . VAL A 1 320 ? 3.584 58.156 58.812 1 27.77 320 VAL A N 1
ATOM 2533 C CA . VAL A 1 320 ? 2.754 59.25 59.281 1 27.77 320 VAL A CA 1
ATOM 2534 C C . VAL A 1 320 ? 3.617 60.5 59.5 1 27.77 320 VAL A C 1
ATOM 2536 O O . VAL A 1 320 ? 4.457 60.531 60.406 1 27.77 320 VAL A O 1
ATOM 2539 N N . ASN A 1 321 ? 4.414 60.969 58.562 1 23.06 321 ASN A N 1
ATOM 2540 C CA . ASN A 1 321 ? 4.996 62.312 58.781 1 23.06 321 ASN A CA 1
ATOM 2541 C C . ASN A 1 321 ? 3.936 63.312 59.125 1 23.06 321 ASN A C 1
ATOM 2543 O O . ASN A 1 321 ? 3.02 63.594 58.344 1 23.06 321 ASN A O 1
ATOM 2547 N N . THR A 1 322 ? 3.408 63.25 60.406 1 25.92 322 THR A N 1
ATOM 2548 C CA . THR A 1 322 ? 2.74 64.312 61.156 1 25.92 322 THR A CA 1
ATOM 2549 C C . THR A 1 322 ? 3.369 65.688 60.844 1 25.92 322 THR A C 1
ATOM 2551 O O . THR A 1 322 ? 4.508 65.938 61.25 1 25.92 322 THR A O 1
ATOM 2554 N N . LEU A 1 323 ? 3.422 66.062 59.531 1 22.97 323 LEU A N 1
ATOM 2555 C CA . LEU A 1 323 ? 3.775 67.5 59.344 1 22.97 323 LEU A CA 1
ATOM 2556 C C . LEU A 1 323 ? 2.979 68.375 60.25 1 22.97 323 LEU A C 1
ATOM 2558 O O . LEU A 1 323 ? 1.745 68.375 60.219 1 22.97 323 LEU A O 1
ATOM 2562 N N . ALA A 1 324 ? 3.379 68.5 61.594 1 30.73 324 ALA A N 1
ATOM 2563 C CA . ALA A 1 324 ? 3.078 69.5 62.562 1 30.73 324 ALA A CA 1
ATOM 2564 C C . ALA A 1 324 ? 3.074 70.875 61.875 1 30.73 324 ALA A C 1
ATOM 2566 O O . ALA A 1 324 ? 4.133 71.5 61.656 1 30.73 324 ALA A O 1
ATOM 2567 N N . VAL A 1 325 ? 2.502 71.062 60.688 1 26.7 325 VAL A N 1
ATOM 2568 C CA . VAL A 1 325 ? 2.475 72.438 60.281 1 26.7 325 VAL A CA 1
ATOM 2569 C C . VAL A 1 325 ? 1.833 73.312 61.344 1 26.7 325 VAL A C 1
ATOM 2571 O O . VAL A 1 325 ? 0.683 73.062 61.75 1 26.7 325 VAL A O 1
ATOM 2574 N N . THR A 1 326 ? 2.598 73.812 62.344 1 25.08 326 THR A N 1
ATOM 2575 C CA . THR A 1 326 ? 2.518 74.938 63.312 1 25.08 326 THR A CA 1
ATOM 2576 C C . THR A 1 326 ? 1.908 76.188 62.688 1 25.08 326 THR A C 1
ATOM 2578 O O . THR A 1 326 ? 1.938 77.25 63.281 1 25.08 326 THR A O 1
ATOM 2581 N N . GLN A 1 327 ? 1.122 76.125 61.625 1 23.09 327 GLN A N 1
ATOM 2582 C CA . GLN A 1 327 ? 0.734 77.438 61.281 1 23.09 327 GLN A CA 1
ATOM 2583 C C . GLN A 1 327 ? 0.039 78.125 62.469 1 23.09 327 GLN A C 1
ATOM 2585 O O . GLN A 1 327 ? -0.848 77.562 63.094 1 23.09 327 GLN A O 1
ATOM 2590 N N . SER A 1 328 ? 0.574 79.375 62.812 1 24.08 328 SER A N 1
ATOM 2591 C CA . SER A 1 328 ? 0.089 80.625 63.375 1 24.08 328 SER A CA 1
ATOM 2592 C C . SER A 1 328 ? -1.191 81.125 62.656 1 24.08 328 SER A C 1
ATOM 2594 O O . SER A 1 328 ? -1.322 80.938 61.438 1 24.08 328 SER A O 1
ATOM 2596 N N . MET B 1 1 ? 8.352 54.125 27.922 1 26.11 1 MET B N 1
ATOM 2597 C CA . MET B 1 1 ? 8.445 52.938 28.75 1 26.11 1 MET B CA 1
ATOM 2598 C C . MET B 1 1 ? 7.992 51.719 28 1 26.11 1 MET B C 1
ATOM 2600 O O . MET B 1 1 ? 6.855 51.625 27.531 1 26.11 1 MET B O 1
ATOM 2604 N N . PHE B 1 2 ? 8.898 51.062 27.234 1 34.16 2 PHE B N 1
ATOM 2605 C CA . PHE B 1 2 ? 8.758 49.906 26.344 1 34.16 2 PHE B CA 1
ATOM 2606 C C . PHE B 1 2 ? 8.164 48.719 27.094 1 34.16 2 PHE B C 1
ATOM 2608 O O . PHE B 1 2 ? 8.5 48.469 28.266 1 34.16 2 PHE B O 1
ATOM 2615 N N . PRO B 1 3 ? 6.902 48.375 26.781 1 38.88 3 PRO B N 1
ATOM 2616 C CA . PRO B 1 3 ? 6.273 47.219 27.453 1 38.88 3 PRO B CA 1
ATOM 2617 C C . PRO B 1 3 ? 7.207 46.031 27.578 1 38.88 3 PRO B C 1
ATOM 2619 O O . PRO B 1 3 ? 8.07 45.812 26.719 1 38.88 3 PRO B O 1
ATOM 2622 N N . ALA B 1 4 ? 7.5 45.562 28.828 1 40.38 4 ALA B N 1
ATOM 2623 C CA . ALA B 1 4 ? 8.32 44.438 29.281 1 40.38 4 ALA B CA 1
ATOM 2624 C C . ALA B 1 4 ? 7.977 43.188 28.5 1 40.38 4 ALA B C 1
ATOM 2626 O O . ALA B 1 4 ? 6.801 42.875 28.266 1 40.38 4 ALA B O 1
ATOM 2627 N N . ALA B 1 5 ? 8.82 42.812 27.578 1 43.38 5 ALA B N 1
ATOM 2628 C CA . ALA B 1 5 ? 8.883 41.469 26.969 1 43.38 5 ALA B CA 1
ATOM 2629 C C . ALA B 1 5 ? 8.539 40.375 27.984 1 43.38 5 ALA B C 1
ATOM 2631 O O . ALA B 1 5 ? 9.211 40.25 29 1 43.38 5 ALA B O 1
ATOM 2632 N N . GLY B 1 6 ? 7.25 40.125 28.188 1 37.22 6 GLY B N 1
ATOM 2633 C CA . GLY B 1 6 ? 6.836 39 29.031 1 37.22 6 GLY B CA 1
ATOM 2634 C C . GLY B 1 6 ? 7.746 37.812 28.906 1 37.22 6 GLY B C 1
ATOM 2635 O O . GLY B 1 6 ? 7.996 37.312 27.812 1 37.22 6 GLY B O 1
ATOM 2636 N N . SER B 1 7 ? 8.719 37.562 29.891 1 38.09 7 SER B N 1
ATOM 2637 C CA . SER B 1 7 ? 9.547 36.375 30.109 1 38.09 7 SER B CA 1
ATOM 2638 C C . SER B 1 7 ? 8.75 35.094 29.875 1 38.09 7 SER B C 1
ATOM 2640 O O . SER B 1 7 ? 7.695 34.906 30.484 1 38.09 7 SER B O 1
ATOM 2642 N N . MET B 1 8 ? 8.695 34.562 28.688 1 42.38 8 MET B N 1
ATOM 2643 C CA . MET B 1 8 ? 8.234 33.188 28.562 1 42.38 8 MET B CA 1
ATOM 2644 C C . MET B 1 8 ? 8.648 32.375 29.766 1 42.38 8 MET B C 1
ATOM 2646 O O . MET B 1 8 ? 9.828 32.344 30.125 1 42.38 8 MET B O 1
ATOM 2650 N N . THR B 1 9 ? 7.797 32.25 30.797 1 41.78 9 THR B N 1
ATOM 2651 C CA . THR B 1 9 ? 7.961 31.516 32.062 1 41.78 9 THR B CA 1
ATOM 2652 C C . THR B 1 9 ? 8.539 30.125 31.812 1 41.78 9 THR B C 1
ATOM 2654 O O . THR B 1 9 ? 8.273 29.5 30.781 1 41.78 9 THR B O 1
ATOM 2657 N N . SER B 1 10 ? 9.648 29.672 32.594 1 48.03 10 SER B N 1
ATOM 2658 C CA . SER B 1 10 ? 10.398 28.438 32.781 1 48.03 10 SER B CA 1
ATOM 2659 C C . SER B 1 10 ? 9.477 27.219 32.781 1 48.03 10 SER B C 1
ATOM 2661 O O . SER B 1 10 ? 9.93 26.094 32.562 1 48.03 10 SER B O 1
ATOM 2663 N N . GLY B 1 11 ? 8.25 27.297 33.125 1 45.66 11 GLY B N 1
ATOM 2664 C CA . GLY B 1 11 ? 7.344 26.172 33.25 1 45.66 11 GLY B CA 1
ATOM 2665 C C . GLY B 1 11 ? 6.996 25.531 31.922 1 45.66 11 GLY B C 1
ATOM 2666 O O . GLY B 1 11 ? 6.84 24.312 31.844 1 45.66 11 GLY B O 1
ATOM 2667 N N . GLU B 1 12 ? 6.688 26.312 30.922 1 47.28 12 GLU B N 1
ATOM 2668 C CA . GLU B 1 12 ? 6.363 25.734 29.625 1 47.28 12 GLU B CA 1
ATOM 2669 C C . GLU B 1 12 ? 7.555 24.969 29.047 1 47.28 12 GLU B C 1
ATOM 2671 O O . GLU B 1 12 ? 7.379 23.969 28.359 1 47.28 12 GLU B O 1
ATOM 2676 N N . PHE B 1 13 ? 8.766 25.422 29.312 1 47.81 13 PHE B N 1
ATOM 2677 C CA . PHE B 1 13 ? 9.984 24.734 28.891 1 47.81 13 PHE B CA 1
ATOM 2678 C C . PHE B 1 13 ? 10.125 23.391 29.594 1 47.81 13 PHE B C 1
ATOM 2680 O O . PHE B 1 13 ? 10.602 22.422 29 1 47.81 13 PHE B O 1
ATOM 2687 N N . VAL B 1 14 ? 9.648 23.359 30.859 1 48.41 14 VAL B N 1
ATOM 2688 C CA . VAL B 1 14 ? 9.766 22.109 31.609 1 48.41 14 VAL B CA 1
ATOM 2689 C C . VAL B 1 14 ? 8.797 21.078 31.062 1 48.41 14 VAL B C 1
ATOM 2691 O O . VAL B 1 14 ? 9.109 19.891 31.016 1 48.41 14 VAL B O 1
ATOM 2694 N N . GLN B 1 15 ? 7.652 21.438 30.672 1 48.09 15 GLN B N 1
ATOM 2695 C CA . GLN B 1 15 ? 6.641 20.484 30.234 1 48.09 15 GLN B CA 1
ATOM 2696 C C . GLN B 1 15 ? 6.969 19.938 28.844 1 48.09 15 GLN B C 1
ATOM 2698 O O . GLN B 1 15 ? 6.613 18.812 28.516 1 48.09 15 GLN B O 1
ATOM 2703 N N . SER B 1 16 ? 7.758 20.656 28.047 1 55.25 16 SER B N 1
ATOM 2704 C CA . SER B 1 16 ? 8.109 20.25 26.688 1 55.25 16 SER B CA 1
ATOM 2705 C C . SER B 1 16 ? 9.367 19.391 26.672 1 55.25 16 SER B C 1
ATOM 2707 O O . SER B 1 16 ? 9.625 18.672 25.703 1 55.25 16 SER B O 1
ATOM 2709 N N . ALA B 1 17 ? 10.047 19.359 27.844 1 57.97 17 ALA B N 1
ATOM 2710 C CA . ALA B 1 17 ? 11.359 18.703 27.906 1 57.97 17 ALA B CA 1
ATOM 2711 C C . ALA B 1 17 ? 11.227 17.188 27.812 1 57.97 17 ALA B C 1
ATOM 2713 O O . ALA B 1 17 ? 11.93 16.547 27.031 1 57.97 17 ALA B O 1
ATOM 2714 N N . PRO B 1 18 ? 10.312 16.625 28.594 1 55.06 18 PRO B N 1
ATOM 2715 C CA . PRO B 1 18 ? 10.227 15.164 28.5 1 55.06 18 PRO B CA 1
ATOM 2716 C C . PRO B 1 18 ? 9.773 14.688 27.125 1 55.06 18 PRO B C 1
ATOM 2718 O O . PRO B 1 18 ? 10.227 13.633 26.641 1 55.06 18 PRO B O 1
ATOM 2721 N N . LEU B 1 19 ? 9.008 15.453 26.438 1 62.06 19 LEU B N 1
ATOM 2722 C CA . LEU B 1 19 ? 8.562 15.094 25.109 1 62.06 19 LEU B CA 1
ATOM 2723 C C . LEU B 1 19 ? 9.711 15.203 24.109 1 62.06 19 LEU B C 1
ATOM 2725 O O . LEU B 1 19 ? 9.82 14.383 23.188 1 62.06 19 LEU B O 1
ATOM 2729 N N . LEU B 1 20 ? 10.523 16.172 24.344 1 66.69 20 LEU B N 1
ATOM 2730 C CA . LEU B 1 20 ? 11.688 16.344 23.469 1 66.69 20 LEU B CA 1
ATOM 2731 C C . LEU B 1 20 ? 12.703 15.227 23.672 1 66.69 20 LEU B C 1
ATOM 2733 O O . LEU B 1 20 ? 13.328 14.773 22.719 1 66.69 20 LEU B O 1
ATOM 2737 N N . GLU B 1 21 ? 12.789 14.797 24.922 1 67.62 21 GLU B N 1
ATOM 2738 C CA . GLU B 1 21 ? 13.703 13.695 25.203 1 67.62 21 GLU B CA 1
ATOM 2739 C C . GLU B 1 21 ? 13.211 12.391 24.594 1 67.62 21 GLU B C 1
ATOM 2741 O O . GLU B 1 21 ? 14 11.617 24.031 1 67.62 21 GLU B O 1
ATOM 2746 N N . THR B 1 22 ? 12.016 12.195 24.688 1 70.38 22 THR B N 1
ATOM 2747 C CA . THR B 1 22 ? 11.453 10.977 24.109 1 70.38 22 THR B CA 1
ATOM 2748 C C . THR B 1 22 ? 11.609 10.977 22.594 1 70.38 22 THR B C 1
ATOM 2750 O O . THR B 1 22 ? 11.922 9.945 22 1 70.38 22 THR B O 1
ATOM 2753 N N . ARG B 1 23 ? 11.5 12.078 22.125 1 77.81 23 ARG B N 1
ATOM 2754 C CA . ARG B 1 23 ? 11.641 12.203 20.688 1 77.81 23 ARG B CA 1
ATOM 2755 C C . ARG B 1 23 ? 13.086 11.93 20.25 1 77.81 23 ARG B C 1
ATOM 2757 O O . ARG B 1 23 ? 13.32 11.312 19.219 1 77.81 23 ARG B O 1
ATOM 2764 N N . SER B 1 24 ? 13.93 12.336 21.125 1 80.12 24 SER B N 1
ATOM 2765 C CA . SER B 1 24 ? 15.336 12.141 20.797 1 80.12 24 SER B CA 1
ATOM 2766 C C . SER B 1 24 ? 15.734 10.672 20.922 1 80.12 24 SER B C 1
ATOM 2768 O O . SER B 1 24 ? 16.484 10.156 20.094 1 80.12 24 SER B O 1
ATOM 2770 N N . ILE B 1 25 ? 15.188 9.977 21.844 1 84.31 25 ILE B N 1
ATOM 2771 C CA . ILE B 1 25 ? 15.508 8.562 22.016 1 84.31 25 ILE B CA 1
ATOM 2772 C C . ILE B 1 25 ? 14.914 7.75 20.875 1 84.31 25 ILE B C 1
ATOM 2774 O O . ILE B 1 25 ? 15.547 6.812 20.375 1 84.31 25 ILE B O 1
ATOM 2778 N N . ARG B 1 26 ? 13.82 8.117 20.5 1 86.88 26 ARG B N 1
ATOM 2779 C CA . ARG B 1 26 ? 13.172 7.449 19.375 1 86.88 26 ARG B CA 1
ATOM 2780 C C . ARG B 1 26 ? 13.969 7.645 18.094 1 86.88 26 ARG B C 1
ATOM 2782 O O . ARG B 1 26 ? 14.203 6.688 17.344 1 86.88 26 ARG B O 1
ATOM 2789 N N . SER B 1 27 ? 14.359 8.781 17.875 1 89.31 27 SER B N 1
ATOM 2790 C CA . SER B 1 27 ? 15.133 9.078 16.672 1 89.31 27 SER B CA 1
ATOM 2791 C C . SER B 1 27 ? 16.469 8.336 16.672 1 89.31 27 SER B C 1
ATOM 2793 O O . SER B 1 27 ? 16.891 7.82 15.633 1 89.31 27 SER B O 1
ATOM 2795 N N . LEU B 1 28 ? 17.078 8.258 17.828 1 90.94 28 LEU B N 1
ATOM 2796 C CA . LEU B 1 28 ? 18.344 7.547 17.938 1 90.94 28 LEU B CA 1
ATOM 2797 C C . LEU B 1 28 ? 18.156 6.051 17.719 1 90.94 28 LEU B C 1
ATOM 2799 O O . LEU B 1 28 ? 19.016 5.398 17.109 1 90.94 28 LEU B O 1
ATOM 2803 N N . MET B 1 29 ? 17.109 5.551 18.188 1 91.44 29 MET B N 1
ATOM 2804 C CA . MET B 1 29 ? 16.812 4.133 17.984 1 91.44 29 MET B CA 1
ATOM 2805 C C . MET B 1 29 ? 16.641 3.822 16.5 1 91.44 29 MET B C 1
ATOM 2807 O O . MET B 1 29 ? 17.203 2.838 16.016 1 91.44 29 MET B O 1
ATOM 2811 N N . TYR B 1 30 ? 15.914 4.621 15.805 1 93.88 30 TYR B N 1
ATOM 2812 C CA . TYR B 1 30 ? 15.695 4.391 14.383 1 93.88 30 TYR B CA 1
ATOM 2813 C C . TYR B 1 30 ? 16.984 4.602 13.594 1 93.88 30 TYR B C 1
ATOM 2815 O O . TYR B 1 30 ? 17.219 3.924 12.586 1 93.88 30 TYR B O 1
ATOM 2823 N N . LYS B 1 31 ? 17.812 5.539 13.992 1 95.25 31 LYS B N 1
ATOM 2824 C CA . LYS B 1 31 ? 19.094 5.734 13.336 1 95.25 31 LYS B CA 1
ATOM 2825 C C . LYS B 1 31 ? 19.984 4.508 13.5 1 95.25 31 LYS B C 1
ATOM 2827 O O . LYS B 1 31 ? 20.625 4.066 12.539 1 95.25 31 LYS B O 1
ATOM 2832 N N . THR B 1 32 ? 19.984 3.984 14.664 1 96.12 32 THR B N 1
ATOM 2833 C CA . THR B 1 32 ? 20.781 2.785 14.922 1 96.12 32 THR B CA 1
ATOM 2834 C C . THR B 1 32 ? 20.266 1.606 14.102 1 96.12 32 THR B C 1
ATOM 2836 O O . THR B 1 32 ? 21.047 0.827 13.562 1 96.12 32 THR B O 1
ATOM 2839 N N . LEU B 1 33 ? 18.953 1.513 14.055 1 95.88 33 LEU B N 1
ATOM 2840 C CA . LEU B 1 33 ? 18.359 0.443 13.266 1 95.88 33 LEU B CA 1
ATOM 2841 C C . LEU B 1 33 ? 18.703 0.591 11.789 1 95.88 33 LEU B C 1
ATOM 2843 O O . LEU B 1 33 ? 18.891 -0.407 11.086 1 95.88 33 LEU B O 1
ATOM 2847 N N . CYS B 1 34 ? 18.781 1.778 11.289 1 97.06 34 CYS B N 1
ATOM 2848 C CA . CYS B 1 34 ? 19.188 2.016 9.906 1 97.06 34 CYS B CA 1
ATOM 2849 C C . CYS B 1 34 ? 20.594 1.462 9.648 1 97.06 34 CYS B C 1
ATOM 2851 O O . CYS B 1 34 ? 20.797 0.743 8.672 1 97.06 34 CYS B O 1
ATOM 2853 N N . PHE B 1 35 ? 21.516 1.738 10.562 1 97.75 35 PHE B N 1
ATOM 2854 C CA . PHE B 1 35 ? 22.875 1.279 10.383 1 97.75 35 PHE B CA 1
ATOM 2855 C C . PHE B 1 35 ? 22.969 -0.239 10.492 1 97.75 35 PHE B C 1
ATOM 2857 O O . PHE B 1 35 ? 23.688 -0.882 9.734 1 97.75 35 PHE B O 1
ATOM 2864 N N . LEU B 1 36 ? 22.203 -0.775 11.398 1 97.81 36 LEU B N 1
ATOM 2865 C CA . LEU B 1 36 ? 22.188 -2.225 11.555 1 97.81 36 LEU B CA 1
ATOM 2866 C C . LEU B 1 36 ? 21.656 -2.904 10.289 1 97.81 36 LEU B C 1
ATOM 2868 O O . LEU B 1 36 ? 22.25 -3.887 9.828 1 97.81 36 LEU B O 1
ATOM 2872 N N . LEU B 1 37 ? 20.609 -2.355 9.719 1 97.88 37 LEU B N 1
ATOM 2873 C CA . LEU B 1 37 ? 20.031 -2.934 8.516 1 97.88 37 LEU B CA 1
ATOM 2874 C C . LEU B 1 37 ? 20.953 -2.768 7.32 1 97.88 37 LEU B C 1
ATOM 2876 O O . LEU B 1 37 ? 21.078 -3.676 6.496 1 97.88 37 LEU B O 1
ATOM 2880 N N . LEU B 1 38 ? 21.594 -1.622 7.262 1 97.81 38 LEU B N 1
ATOM 2881 C CA . LEU B 1 38 ? 22.531 -1.371 6.172 1 97.81 38 LEU B CA 1
ATOM 2882 C C . LEU B 1 38 ? 23.703 -2.355 6.215 1 97.81 38 LEU B C 1
ATOM 2884 O O . LEU B 1 38 ? 24.047 -2.963 5.199 1 97.81 38 LEU B O 1
ATOM 2888 N N . VAL B 1 39 ? 24.234 -2.561 7.363 1 97.56 39 VAL B N 1
ATOM 2889 C CA . VAL B 1 39 ? 25.391 -3.434 7.527 1 97.56 39 VAL B CA 1
ATOM 2890 C C . VAL B 1 39 ? 24.969 -4.887 7.324 1 97.56 39 VAL B C 1
ATOM 2892 O O . VAL B 1 39 ? 25.688 -5.656 6.672 1 97.56 39 VAL B O 1
ATOM 2895 N N . LEU B 1 40 ? 23.859 -5.223 7.836 1 97.81 40 LEU B N 1
ATOM 2896 C CA . LEU B 1 40 ? 23.375 -6.59 7.684 1 97.81 40 LEU B CA 1
ATOM 2897 C C . LEU B 1 40 ? 23.109 -6.918 6.219 1 97.81 40 LEU B C 1
ATOM 2899 O O . LEU B 1 40 ? 23.578 -7.945 5.715 1 97.81 40 LEU B O 1
ATOM 2903 N N . GLN B 1 41 ? 22.406 -6.09 5.535 1 97.81 41 GLN B N 1
ATOM 2904 C CA . GLN B 1 41 ? 22.109 -6.328 4.125 1 97.81 41 GLN B CA 1
ATOM 2905 C C . GLN B 1 41 ? 23.375 -6.344 3.289 1 97.81 41 GLN B C 1
ATOM 2907 O O . GLN B 1 41 ? 23.562 -7.215 2.434 1 97.81 41 GLN B O 1
ATOM 2912 N N . GLY B 1 42 ? 24.266 -5.379 3.539 1 96.5 42 GLY B N 1
ATOM 2913 C CA . GLY B 1 42 ? 25.516 -5.348 2.814 1 96.5 42 GLY B CA 1
ATOM 2914 C C . GLY B 1 42 ? 26.375 -6.57 3.066 1 96.5 42 GLY B C 1
ATOM 2915 O O . GLY B 1 42 ? 26.953 -7.129 2.133 1 96.5 42 GLY B O 1
ATOM 2916 N N . ALA B 1 43 ? 26.422 -6.988 4.266 1 96.12 43 ALA B N 1
ATOM 2917 C CA . ALA B 1 43 ? 27.25 -8.141 4.625 1 96.12 43 ALA B CA 1
ATOM 2918 C C . ALA B 1 43 ? 26.719 -9.414 3.963 1 96.12 43 ALA B C 1
ATOM 2920 O O . ALA B 1 43 ? 27.5 -10.219 3.453 1 96.12 43 ALA B O 1
ATOM 2921 N N . VAL B 1 44 ? 25.438 -9.609 3.934 1 96.06 44 VAL B N 1
ATOM 2922 C CA . VAL B 1 44 ? 24.844 -10.812 3.35 1 96.06 44 VAL B CA 1
ATOM 2923 C C . VAL B 1 44 ? 25.047 -10.797 1.836 1 96.06 44 VAL B C 1
ATOM 2925 O O . VAL B 1 44 ? 25.391 -11.82 1.239 1 96.06 44 VAL B O 1
ATOM 2928 N N . LEU B 1 45 ? 24.828 -9.695 1.191 1 95.56 45 LEU B N 1
ATOM 2929 C CA . LEU B 1 45 ? 25.016 -9.602 -0.252 1 95.56 45 LEU B CA 1
ATOM 2930 C C . LEU B 1 45 ? 26.469 -9.836 -0.622 1 95.56 45 LEU B C 1
ATOM 2932 O O . LEU B 1 45 ? 26.766 -10.531 -1.598 1 95.56 45 LEU B O 1
ATOM 2936 N N . ASP B 1 46 ? 27.375 -9.258 0.181 1 95.12 46 ASP B N 1
ATOM 2937 C CA . ASP B 1 46 ? 28.797 -9.477 -0.065 1 95.12 46 ASP B CA 1
ATOM 2938 C C . ASP B 1 46 ? 29.156 -10.945 0.136 1 95.12 46 ASP B C 1
ATOM 2940 O O . ASP B 1 46 ? 30 -11.484 -0.59 1 95.12 46 ASP B O 1
ATOM 2944 N N . PHE B 1 47 ? 28.578 -11.508 1.093 1 93.62 47 PHE B N 1
ATOM 2945 C CA . PHE B 1 47 ? 28.828 -12.922 1.327 1 93.62 47 PHE B CA 1
ATOM 2946 C C . PHE B 1 47 ? 28.438 -13.75 0.103 1 93.62 47 PHE B C 1
ATOM 2948 O O . PHE B 1 47 ? 29.203 -14.617 -0.331 1 93.62 47 PHE B O 1
ATOM 2955 N N . TYR B 1 48 ? 27.297 -13.523 -0.473 1 93.12 48 TYR B N 1
ATOM 2956 C CA . TYR B 1 48 ? 26.859 -14.234 -1.667 1 93.12 48 TYR B CA 1
ATOM 2957 C C . TYR B 1 48 ? 27.812 -14 -2.826 1 93.12 48 TYR B C 1
ATOM 2959 O O . TYR B 1 48 ? 28.062 -14.906 -3.627 1 93.12 48 TYR B O 1
ATOM 2967 N N . LEU B 1 49 ? 28.375 -12.82 -2.926 1 92.25 49 LEU B N 1
ATOM 2968 C CA . LEU B 1 49 ? 29.234 -12.469 -4.055 1 92.25 49 LEU B CA 1
ATOM 2969 C C . LEU B 1 49 ? 30.625 -13.031 -3.869 1 92.25 49 LEU B C 1
ATOM 2971 O O . LEU B 1 49 ? 31.281 -13.422 -4.84 1 92.25 49 LEU B O 1
ATOM 2975 N N . ILE B 1 50 ? 31.109 -13.164 -2.664 1 91.12 50 ILE B N 1
ATOM 2976 C CA . ILE B 1 50 ? 32.5 -13.508 -2.404 1 91.12 50 ILE B CA 1
ATOM 2977 C C . ILE B 1 50 ? 32.625 -15.023 -2.27 1 91.12 50 ILE B C 1
ATOM 2979 O O . ILE B 1 50 ? 33.594 -15.609 -2.756 1 91.12 50 ILE B O 1
ATOM 2983 N N . ILE B 1 51 ? 31.734 -15.656 -1.713 1 88.06 51 ILE B N 1
ATOM 2984 C CA . ILE B 1 51 ? 31.891 -17.062 -1.381 1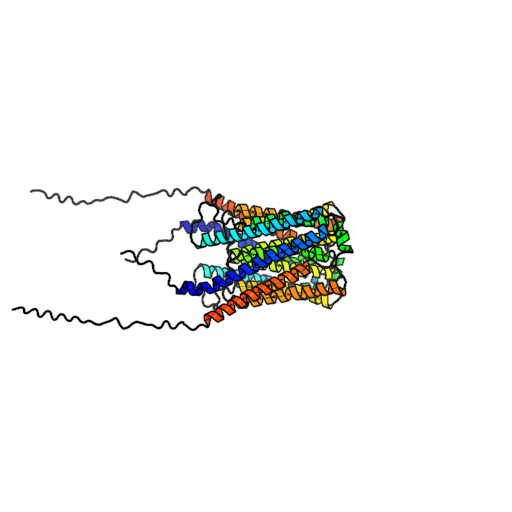 88.06 51 ILE B CA 1
ATOM 2985 C C . ILE B 1 51 ? 31.984 -17.891 -2.662 1 88.06 51 ILE B C 1
ATOM 2987 O O . ILE B 1 51 ? 32.688 -18.891 -2.711 1 88.06 51 ILE B O 1
ATOM 2991 N N . PHE B 1 52 ? 31.312 -17.469 -3.713 1 85.5 52 PHE B N 1
ATOM 2992 C CA . PHE B 1 52 ? 31.25 -18.297 -4.91 1 85.5 52 PHE B CA 1
ATOM 2993 C C . PHE B 1 52 ? 32.125 -17.734 -6.02 1 85.5 52 PHE B C 1
ATOM 2995 O O . PHE B 1 52 ? 32.031 -18.156 -7.172 1 85.5 52 PHE B O 1
ATOM 3002 N N . THR B 1 53 ? 32.719 -16.734 -5.797 1 84.31 53 THR B N 1
ATOM 3003 C CA . THR B 1 53 ? 33.562 -16.141 -6.836 1 84.31 53 THR B CA 1
ATOM 3004 C C . THR B 1 53 ? 35 -16.016 -6.367 1 84.31 53 THR B C 1
ATOM 3006 O O . THR B 1 53 ? 35.531 -16.906 -5.699 1 84.31 53 THR B O 1
ATOM 3009 N N . ASP B 1 54 ? 35.656 -14.859 -6.73 1 82.5 54 ASP B N 1
ATOM 3010 C CA . ASP B 1 54 ? 37.062 -14.656 -6.395 1 82.5 54 ASP B CA 1
ATOM 3011 C C . ASP B 1 54 ? 37.219 -13.531 -5.379 1 82.5 54 ASP B C 1
ATOM 3013 O O . ASP B 1 54 ? 36.25 -12.852 -5.027 1 82.5 54 ASP B O 1
ATOM 3017 N N . LEU B 1 55 ? 38.438 -13.422 -4.844 1 81.56 55 LEU B N 1
ATOM 3018 C CA . LEU B 1 55 ? 38.781 -12.484 -3.781 1 81.56 55 LEU B CA 1
ATOM 3019 C C . LEU B 1 55 ? 38.688 -11.039 -4.27 1 81.56 55 LEU B C 1
ATOM 3021 O O . LEU B 1 55 ? 38.562 -10.117 -3.467 1 81.56 55 LEU B O 1
ATOM 3025 N N . TYR B 1 56 ? 38.625 -10.805 -5.586 1 80.19 56 TYR B N 1
ATOM 3026 C CA . TYR B 1 56 ? 38.531 -9.445 -6.117 1 80.19 56 TYR B CA 1
ATOM 3027 C C . TYR B 1 56 ? 37.156 -8.844 -5.809 1 80.19 56 TYR B C 1
ATOM 3029 O O . TYR B 1 56 ? 37.031 -7.621 -5.719 1 80.19 56 TYR B O 1
ATOM 3037 N N . TRP B 1 57 ? 36.219 -9.711 -5.473 1 83.44 57 TRP B N 1
ATOM 3038 C CA . TRP B 1 57 ? 34.875 -9.25 -5.191 1 83.44 57 TRP B CA 1
ATOM 3039 C C . TRP B 1 57 ? 34.781 -8.664 -3.787 1 83.44 57 TRP B C 1
ATOM 3041 O O . TRP B 1 57 ? 33.75 -8.109 -3.408 1 83.44 57 TRP B O 1
ATOM 3051 N N . CYS B 1 58 ? 35.906 -8.617 -3.072 1 84.88 58 CYS B N 1
ATOM 3052 C CA . CYS B 1 58 ? 36 -7.977 -1.765 1 84.88 58 CYS B CA 1
ATOM 3053 C C . CYS B 1 58 ? 35.938 -6.457 -1.899 1 84.88 58 CYS B C 1
ATOM 3055 O O . CYS B 1 58 ? 35.688 -5.75 -0.926 1 84.88 58 CYS B O 1
ATOM 3057 N N . SER B 1 59 ? 36.062 -5.988 -3.129 1 87.19 59 SER B N 1
ATOM 3058 C CA . SER B 1 59 ? 35.969 -4.551 -3.369 1 87.19 59 SER B CA 1
ATOM 3059 C C . SER B 1 59 ? 34.562 -4.027 -3.096 1 87.19 59 SER B C 1
ATOM 3061 O O . SER B 1 59 ? 34.406 -2.836 -2.828 1 87.19 59 SER B O 1
ATOM 3063 N N . TRP B 1 60 ? 33.625 -4.953 -3.119 1 89.69 60 TRP B N 1
ATOM 3064 C CA . TRP B 1 60 ? 32.25 -4.543 -2.844 1 89.69 60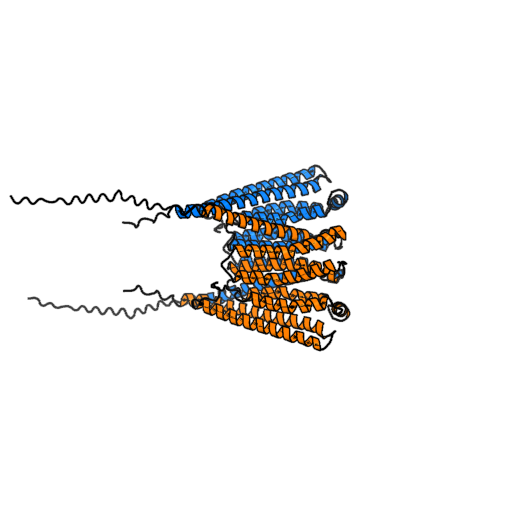 TRP B CA 1
ATOM 3065 C C . TRP B 1 60 ? 32.094 -4.129 -1.384 1 89.69 60 TRP B C 1
ATOM 3067 O O . TRP B 1 60 ? 31.188 -3.369 -1.045 1 89.69 60 TRP B O 1
ATOM 3077 N N . ILE B 1 61 ? 32.969 -4.605 -0.52 1 92.5 61 ILE B N 1
ATOM 3078 C CA . ILE B 1 61 ? 32.938 -4.215 0.885 1 92.5 61 ILE B CA 1
ATOM 3079 C C . ILE B 1 61 ? 33.281 -2.73 1.017 1 92.5 61 ILE B C 1
ATOM 3081 O O . ILE B 1 61 ? 32.719 -2.039 1.882 1 92.5 61 ILE B O 1
ATOM 3085 N N . ALA B 1 62 ? 34.094 -2.252 0.117 1 92.75 62 ALA B N 1
ATOM 3086 C CA . ALA B 1 62 ? 34.438 -0.832 0.122 1 92.75 62 ALA B CA 1
ATOM 3087 C C . ALA B 1 62 ? 33.219 0.03 -0.178 1 92.75 62 ALA B C 1
ATOM 3089 O O . ALA B 1 62 ? 33.031 1.105 0.403 1 92.75 62 ALA B O 1
ATOM 3090 N N . THR B 1 63 ? 32.406 -0.432 -1.103 1 93.06 63 THR B N 1
ATOM 3091 C CA . THR B 1 63 ? 31.188 0.316 -1.43 1 93.06 63 THR B CA 1
ATOM 3092 C C . THR B 1 63 ? 30.25 0.392 -0.224 1 93.06 63 THR B C 1
ATOM 3094 O O . THR B 1 63 ? 29.609 1.415 0 1 93.06 63 THR B O 1
ATOM 3097 N N . ASP B 1 64 ? 30.219 -0.666 0.579 1 96 64 ASP B N 1
ATOM 3098 C CA . ASP B 1 64 ? 29.391 -0.657 1.78 1 96 64 ASP B CA 1
ATOM 3099 C C . ASP B 1 64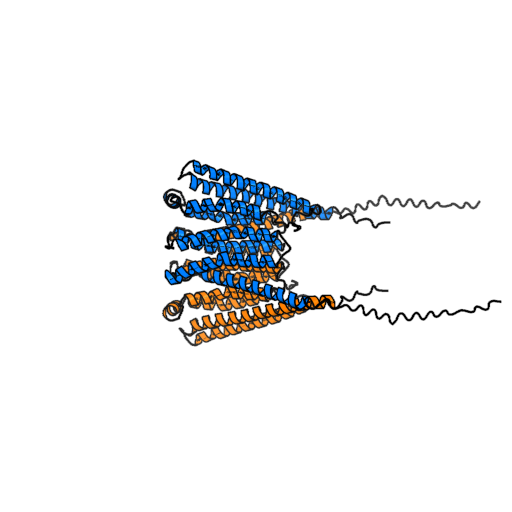 ? 29.906 0.356 2.799 1 96 64 ASP B C 1
ATOM 3101 O O . ASP B 1 64 ? 29.125 1.03 3.467 1 96 64 ASP B O 1
ATOM 3105 N N . LEU B 1 65 ? 31.172 0.44 2.895 1 95.19 65 LEU B N 1
ATOM 3106 C CA . LEU B 1 65 ? 31.781 1.405 3.812 1 95.19 65 LEU B CA 1
ATOM 3107 C C . LEU B 1 65 ? 31.453 2.832 3.383 1 95.19 65 LEU B C 1
ATOM 3109 O O . LEU B 1 65 ? 31.188 3.695 4.227 1 95.19 65 LEU B O 1
ATOM 3113 N N . VAL B 1 66 ? 31.422 3.031 2.121 1 95.44 66 VAL B N 1
ATOM 3114 C CA . VAL B 1 66 ? 31.078 4.348 1.588 1 95.44 66 VAL B CA 1
ATOM 3115 C C . VAL B 1 66 ? 29.625 4.676 1.916 1 95.44 66 VAL B C 1
ATOM 3117 O O . VAL B 1 66 ? 29.312 5.805 2.301 1 95.44 66 VAL B O 1
ATOM 3120 N N . VAL B 1 67 ? 28.734 3.701 1.785 1 96.94 67 VAL B N 1
ATOM 3121 C CA . VAL B 1 67 ? 27.312 3.92 2.062 1 96.94 67 VAL B CA 1
ATOM 3122 C C . VAL B 1 67 ? 27.125 4.203 3.549 1 96.94 67 VAL B C 1
ATOM 3124 O O . VAL B 1 67 ? 26.438 5.156 3.92 1 96.94 67 VAL B O 1
ATOM 3127 N N . VAL B 1 68 ? 27.766 3.445 4.418 1 97.31 68 VAL B N 1
ATOM 3128 C CA . VAL B 1 68 ? 27.625 3.617 5.859 1 97.31 68 VAL B CA 1
ATOM 3129 C C . VAL B 1 68 ? 28.188 4.973 6.277 1 97.31 68 VAL B C 1
ATOM 3131 O O . VAL B 1 68 ? 27.562 5.691 7.066 1 97.31 68 VAL B O 1
ATOM 3134 N N . SER B 1 69 ? 29.281 5.336 5.695 1 96.44 69 SER B N 1
ATOM 3135 C CA . SER B 1 69 ? 29.875 6.637 5.984 1 96.44 69 SER B CA 1
ATOM 3136 C C . SER B 1 69 ? 29 7.77 5.453 1 96.44 69 SER B C 1
ATOM 3138 O O . SER B 1 69 ? 28.828 8.789 6.125 1 96.44 69 SER B O 1
ATOM 3140 N N . GLY B 1 70 ? 28.547 7.527 4.246 1 95.81 70 GLY B N 1
ATOM 3141 C CA . GLY B 1 70 ? 27.625 8.516 3.691 1 95.81 70 GLY B CA 1
ATOM 3142 C C . GLY B 1 70 ? 26.406 8.75 4.555 1 95.81 70 GLY B C 1
ATOM 3143 O O . GLY B 1 70 ? 25.984 9.891 4.75 1 95.81 70 GLY B O 1
ATOM 3144 N N . TRP B 1 71 ? 25.797 7.723 5.07 1 96.81 71 TRP B N 1
ATOM 3145 C CA . TRP B 1 71 ? 24.625 7.84 5.938 1 96.81 71 TRP B CA 1
ATOM 3146 C C . TRP B 1 71 ? 25 8.492 7.266 1 96.81 71 TRP B C 1
ATOM 3148 O O . TRP B 1 71 ? 24.203 9.25 7.836 1 96.81 71 TRP B O 1
ATOM 3158 N N . GLY B 1 72 ? 26.234 8.195 7.75 1 95.31 72 GLY B N 1
ATOM 3159 C CA . GLY B 1 72 ? 26.719 8.891 8.93 1 95.31 72 GLY B CA 1
ATOM 3160 C C . GLY B 1 72 ? 26.828 10.391 8.734 1 95.31 72 GLY B C 1
ATOM 3161 O O . GLY B 1 72 ? 26.391 11.172 9.578 1 95.31 72 GLY B O 1
ATOM 3162 N N . ILE B 1 73 ? 27.375 10.766 7.648 1 93.94 73 ILE B N 1
ATOM 3163 C CA . ILE B 1 73 ? 27.516 12.18 7.312 1 93.94 73 ILE B CA 1
ATOM 3164 C C . ILE B 1 73 ? 26.125 12.812 7.168 1 93.94 73 ILE B C 1
ATOM 3166 O O . ILE B 1 73 ? 25.906 13.93 7.637 1 93.94 73 ILE B O 1
ATOM 3170 N N . PHE B 1 74 ? 25.266 12.156 6.535 1 93 74 PHE B N 1
ATOM 3171 C CA . PHE B 1 74 ? 23.906 12.641 6.359 1 93 74 PHE B CA 1
ATOM 3172 C C . PHE B 1 74 ? 23.234 12.906 7.707 1 93 74 PHE B C 1
ATOM 3174 O O . PHE B 1 74 ? 22.641 13.961 7.914 1 93 74 PHE B O 1
ATOM 3181 N N . PHE B 1 75 ? 23.297 11.961 8.625 1 92.75 75 PHE B N 1
ATOM 3182 C CA . PHE B 1 75 ? 22.625 12.133 9.906 1 92.75 75 PHE B CA 1
ATOM 3183 C C . PHE B 1 75 ? 23.25 13.281 10.695 1 92.75 75 PHE B C 1
ATOM 3185 O O . PHE B 1 75 ? 22.531 14.016 11.398 1 92.75 75 PHE B O 1
ATOM 3192 N N . LEU B 1 76 ? 24.547 13.461 10.602 1 91.56 76 LEU B N 1
ATOM 3193 C CA . LEU B 1 76 ? 25.203 14.562 11.281 1 91.56 76 LEU B CA 1
ATOM 3194 C C . LEU B 1 76 ? 24.781 15.898 10.68 1 91.56 76 LEU B C 1
ATOM 3196 O O . LEU B 1 76 ? 24.469 16.844 11.414 1 91.56 76 LEU B O 1
ATOM 3200 N N . LYS B 1 77 ? 24.719 15.953 9.383 1 89.38 77 LYS B N 1
ATOM 3201 C CA . LYS B 1 77 ? 24.344 17.188 8.711 1 89.38 77 LYS B CA 1
ATOM 3202 C C . LYS B 1 77 ? 22.859 17.516 8.945 1 89.38 77 LYS B C 1
ATOM 3204 O O . LYS B 1 77 ? 22.5 18.672 9.086 1 89.38 77 LYS B O 1
ATOM 3209 N N . ASN B 1 78 ? 22.094 16.469 8.906 1 87.38 78 ASN B N 1
ATOM 3210 C CA . ASN B 1 78 ? 20.672 16.656 9.172 1 87.38 78 ASN B CA 1
ATOM 3211 C C . ASN B 1 78 ? 20.438 17.172 10.594 1 87.38 78 ASN B C 1
ATOM 3213 O O . ASN B 1 78 ? 19.578 18.031 10.812 1 87.38 78 ASN B O 1
ATOM 3217 N N . ALA B 1 79 ? 21.172 16.688 11.547 1 85.31 79 ALA B N 1
ATOM 3218 C CA . ALA B 1 79 ? 21.062 17.141 12.938 1 85.31 79 ALA B CA 1
ATOM 3219 C C . ALA B 1 79 ? 21.516 18.594 13.078 1 85.31 79 ALA B C 1
ATOM 3221 O O . ALA B 1 79 ? 20.906 19.375 13.812 1 85.31 79 ALA B O 1
ATOM 3222 N N . ARG B 1 80 ? 22.547 18.938 12.414 1 84.38 80 ARG B N 1
ATOM 3223 C CA . ARG B 1 80 ? 23.047 20.297 12.453 1 84.38 80 ARG B CA 1
ATOM 3224 C C . ARG B 1 80 ? 22.031 21.281 11.852 1 84.38 80 ARG B C 1
ATOM 3226 O O . ARG B 1 80 ? 21.797 22.359 12.398 1 84.38 80 ARG B O 1
ATOM 3233 N N . SER B 1 81 ? 21.484 20.828 10.766 1 82 81 SER B N 1
ATOM 3234 C CA . SER B 1 81 ? 20.484 21.672 10.117 1 82 81 SER B CA 1
ATOM 3235 C C . SER B 1 81 ? 19.266 21.875 11.016 1 82 81 SER B C 1
ATOM 3237 O O . SER B 1 81 ? 18.688 22.969 11.039 1 82 81 SER B O 1
ATOM 3239 N N . LYS B 1 82 ? 18.875 20.906 11.734 1 79.31 82 LYS B N 1
ATOM 3240 C CA . LYS B 1 82 ? 17.75 21 12.656 1 79.31 82 LYS B CA 1
ATOM 3241 C C . LYS B 1 82 ? 18.047 21.969 13.797 1 79.31 82 LYS B C 1
ATOM 3243 O O . LYS B 1 82 ? 17.188 22.734 14.211 1 79.31 82 LYS B O 1
ATOM 3248 N N . ARG B 1 83 ? 19.234 21.906 14.297 1 79.5 83 ARG B N 1
ATOM 3249 C CA . ARG B 1 83 ? 19.641 22.812 15.375 1 79.5 83 ARG B CA 1
ATOM 3250 C C . ARG B 1 83 ? 19.688 24.25 14.898 1 79.5 83 ARG B C 1
ATOM 3252 O O . ARG B 1 83 ? 19.281 25.172 15.625 1 79.5 83 ARG B O 1
ATOM 3259 N N . GLU B 1 84 ? 20.125 24.375 13.711 1 78.5 84 GLU B N 1
ATOM 3260 C CA . GLU B 1 84 ? 20.188 25.719 13.148 1 78.5 84 GLU B CA 1
ATOM 3261 C C . GLU B 1 84 ? 18.797 26.297 12.945 1 78.5 84 GLU B C 1
ATOM 3263 O O . GLU B 1 84 ? 18.578 27.5 13.156 1 78.5 84 GLU B O 1
ATOM 3268 N N . ARG B 1 85 ? 17.922 25.547 12.586 1 74.75 85 ARG B N 1
ATOM 3269 C CA . ARG B 1 85 ? 16.547 25.984 12.406 1 74.75 85 ARG B CA 1
ATOM 3270 C C . ARG B 1 85 ? 15.891 26.312 13.75 1 74.75 85 ARG B C 1
ATOM 3272 O O . ARG B 1 85 ? 15.125 27.266 13.852 1 74.75 85 ARG B O 1
ATOM 3279 N N . ALA B 1 86 ? 16.156 25.5 14.711 1 72.12 86 ALA B N 1
ATOM 3280 C CA . ALA B 1 86 ? 15.578 25.703 16.031 1 72.12 86 ALA B CA 1
ATOM 3281 C C . ALA B 1 86 ? 16.109 26.984 16.672 1 72.12 86 ALA B C 1
ATOM 3283 O O . ALA B 1 86 ? 15.383 27.672 17.391 1 72.12 86 ALA B O 1
ATOM 3284 N N . CYS B 1 87 ? 17.344 27.297 16.562 1 66.44 87 CYS B N 1
ATOM 3285 C CA . CYS B 1 87 ? 17.953 28.5 17.141 1 66.44 87 CYS B CA 1
ATOM 3286 C C . CYS B 1 87 ? 17.641 29.719 16.297 1 66.44 87 CYS B C 1
ATOM 3288 O O . CYS B 1 87 ? 17.984 30.844 16.688 1 66.44 87 CYS B O 1
ATOM 3290 N N . GLY B 1 88 ? 16.609 29.656 15.438 1 60.81 88 GLY B N 1
ATOM 3291 C CA . GLY B 1 88 ? 16.219 30.812 14.641 1 60.81 88 GLY B CA 1
ATOM 3292 C C . GLY B 1 88 ? 17.281 31.234 13.656 1 60.81 88 GLY B C 1
ATOM 3293 O O . GLY B 1 88 ? 17.25 32.375 13.141 1 60.81 88 GLY B O 1
ATOM 3294 N N . PHE B 1 89 ? 18.438 30.828 13.805 1 54.06 89 PHE B N 1
ATOM 3295 C CA . PHE B 1 89 ? 19.484 31.234 12.891 1 54.06 89 PHE B CA 1
ATOM 3296 C C . PHE B 1 89 ? 19.031 31.078 11.445 1 54.06 89 PHE B C 1
ATOM 3298 O O . PHE B 1 89 ? 18.578 30.016 11.039 1 54.06 89 PHE B O 1
ATOM 3305 N N . HIS B 1 90 ? 18.219 32.156 11.133 1 47.59 90 HIS B N 1
ATOM 3306 C CA . HIS B 1 90 ? 17.797 32.25 9.742 1 47.59 90 HIS B CA 1
ATOM 3307 C C . HIS B 1 90 ? 18.781 31.562 8.812 1 47.59 90 HIS B C 1
ATOM 3309 O O . HIS B 1 90 ? 19.969 31.938 8.766 1 47.59 90 HIS B O 1
ATOM 3315 N N . GLN B 1 91 ? 18.953 30.391 8.93 1 45.47 91 GLN B N 1
ATOM 3316 C CA . GLN B 1 91 ? 19.844 29.781 7.949 1 45.47 91 GLN B CA 1
ATOM 3317 C C . GLN B 1 91 ? 19.938 30.641 6.691 1 45.47 91 GLN B C 1
ATOM 3319 O O . GLN B 1 91 ? 18.906 31.062 6.141 1 45.47 91 GLN B O 1
ATOM 3324 N N . LYS B 1 92 ? 20.938 31.469 6.551 1 44.5 92 LYS B N 1
ATOM 3325 C CA . LYS B 1 92 ? 21.391 32.031 5.281 1 44.5 92 LYS B CA 1
ATOM 3326 C C . LYS B 1 92 ? 20.719 31.344 4.102 1 44.5 92 LYS B C 1
ATOM 3328 O O . LYS B 1 92 ? 20.172 30.25 4.25 1 44.5 92 LYS B O 1
ATOM 3333 N N . SER B 1 93 ? 20.984 32 2.85 1 39.88 93 SER B N 1
ATOM 3334 C CA . SER B 1 93 ? 20.734 31.734 1.439 1 39.88 93 SER B CA 1
ATOM 3335 C C . SER B 1 93 ? 20.984 30.266 1.11 1 39.88 93 SER B C 1
ATOM 3337 O O . SER B 1 93 ? 22.141 29.828 1.026 1 39.88 93 SER B O 1
ATOM 3339 N N . SER B 1 94 ? 20.734 29.344 1.859 1 40.44 94 SER B N 1
ATOM 3340 C CA . SER B 1 94 ? 21.125 28.141 1.153 1 40.44 94 SER B CA 1
ATOM 3341 C C . SER B 1 94 ? 21.094 28.344 -0.357 1 40.44 94 SER B C 1
ATOM 3343 O O . SER B 1 94 ? 20.359 29.203 -0.858 1 40.44 94 SER B O 1
ATOM 3345 N N . ILE B 1 95 ? 22.156 27.922 -1.023 1 39.38 95 ILE B N 1
ATOM 3346 C CA . ILE B 1 95 ? 22.375 28.219 -2.436 1 39.38 95 ILE B CA 1
ATOM 3347 C C . ILE B 1 95 ? 21.031 28.438 -3.139 1 39.38 95 ILE B C 1
ATOM 3349 O O . ILE B 1 95 ? 20.891 29.375 -3.918 1 39.38 95 ILE B O 1
ATOM 3353 N N . PHE B 1 96 ? 20.203 27.344 -3.301 1 42.88 96 PHE B N 1
ATOM 3354 C CA . PHE B 1 96 ? 19.078 27.578 -4.191 1 42.88 96 PHE B CA 1
ATOM 3355 C C . PHE B 1 96 ? 17.891 28.141 -3.42 1 42.88 96 PHE B C 1
ATOM 3357 O O . PHE B 1 96 ? 16.734 28.016 -3.859 1 42.88 96 PHE B O 1
ATOM 3364 N N . GLY B 1 97 ? 18.031 29.016 -2.268 1 41.59 97 GLY B N 1
ATOM 3365 C CA . GLY B 1 97 ? 16.922 29.766 -1.701 1 41.59 97 GLY B CA 1
ATOM 3366 C C . GLY B 1 97 ? 15.898 28.875 -1.014 1 41.59 97 GLY B C 1
ATOM 3367 O O . GLY B 1 97 ? 14.82 29.344 -0.648 1 41.59 97 GLY B O 1
ATOM 3368 N N . CYS B 1 98 ? 15.812 27.594 -1.234 1 46.31 98 CYS B N 1
ATOM 3369 C CA . CYS B 1 98 ? 14.703 26.766 -0.801 1 46.31 98 CYS B CA 1
ATOM 3370 C C . CYS B 1 98 ? 14.844 26.375 0.667 1 46.31 98 CYS B C 1
ATOM 3372 O O . CYS B 1 98 ? 15.938 26.047 1.124 1 46.31 98 CYS B O 1
ATOM 3374 N N . ASN B 1 99 ? 14.148 26.969 1.665 1 51.03 99 ASN B N 1
ATOM 3375 C CA . ASN B 1 99 ? 14 26.547 3.053 1 51.03 99 ASN B CA 1
ATOM 3376 C C . ASN B 1 99 ? 14.125 25.031 3.199 1 51.03 99 ASN B C 1
ATOM 3378 O O . ASN B 1 99 ? 13.375 24.281 2.578 1 51.03 99 ASN B O 1
ATOM 3382 N N . LEU B 1 100 ? 15.336 24.641 3.51 1 60.12 100 LEU B N 1
ATOM 3383 C CA . LEU B 1 100 ? 15.641 23.219 3.635 1 60.12 100 LEU B CA 1
ATOM 3384 C C . LEU B 1 100 ? 14.711 22.547 4.645 1 60.12 100 LEU B C 1
ATOM 3386 O O . LEU B 1 100 ? 14.609 23 5.789 1 60.12 100 LEU B O 1
ATOM 3390 N N . GLY B 1 101 ? 13.719 21.797 4.297 1 65.44 101 GLY B N 1
ATOM 3391 C CA . GLY B 1 101 ? 12.719 21.078 5.066 1 65.44 101 GLY B CA 1
ATOM 3392 C C . GLY B 1 101 ? 13.312 20 5.969 1 65.44 101 GLY B C 1
ATOM 3393 O O . GLY B 1 101 ? 14.539 19.859 6.039 1 65.44 101 GLY B O 1
ATOM 3394 N N . GLU B 1 102 ? 12.664 19.422 6.863 1 75.88 102 GLU B N 1
ATOM 3395 C CA . GLU B 1 102 ? 13 18.359 7.816 1 75.88 102 GLU B CA 1
ATOM 3396 C C . GLU B 1 102 ? 13.695 17.203 7.129 1 75.88 102 GLU B C 1
ATOM 3398 O O . GLU B 1 102 ? 14.523 16.516 7.738 1 75.88 102 GLU B O 1
ATOM 3403 N N . PHE B 1 103 ? 13.562 17.172 5.902 1 76.69 103 PHE B N 1
ATOM 3404 C CA . PHE B 1 103 ? 14.094 16.031 5.168 1 76.69 103 PHE B CA 1
ATOM 3405 C C . PHE B 1 103 ? 15.312 16.422 4.348 1 76.69 103 PHE B C 1
ATOM 3407 O O . PHE B 1 103 ? 15.641 15.773 3.355 1 76.69 103 PHE B O 1
ATOM 3414 N N . THR B 1 104 ? 15.984 17.328 4.828 1 80.25 104 THR B N 1
ATOM 3415 C CA . THR B 1 104 ? 17.125 17.828 4.066 1 80.25 104 THR B CA 1
ATOM 3416 C C . THR B 1 104 ? 18.203 16.75 3.945 1 80.25 104 THR B C 1
ATOM 3418 O O . THR B 1 104 ? 18.547 16.094 4.934 1 80.25 104 THR B O 1
ATOM 3421 N N . TYR B 1 105 ? 18.641 16.359 2.768 1 86.06 105 TYR B N 1
ATOM 3422 C CA . TYR B 1 105 ? 19.734 15.484 2.389 1 86.06 105 TYR B CA 1
ATOM 3423 C C . TYR B 1 105 ? 19.312 14.023 2.473 1 86.06 105 TYR B C 1
ATOM 3425 O O . TYR B 1 105 ? 20.109 13.125 2.178 1 86.06 105 TYR B O 1
ATOM 3433 N N . ALA B 1 106 ? 18.156 13.75 2.896 1 91.44 106 ALA B N 1
ATOM 3434 C CA . ALA B 1 106 ? 17.703 12.359 2.975 1 91.44 106 ALA B CA 1
ATOM 3435 C C . ALA B 1 106 ? 17.672 11.719 1.593 1 91.44 106 ALA B C 1
ATOM 3437 O O . ALA B 1 106 ? 17.938 10.516 1.456 1 91.44 106 ALA B O 1
ATOM 3438 N N . TYR B 1 107 ? 17.344 12.5 0.545 1 93.44 107 TYR B N 1
ATOM 3439 C CA . TYR B 1 10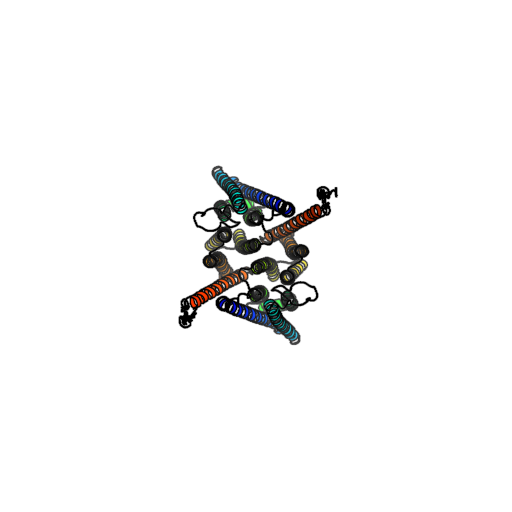7 ? 17.281 11.977 -0.814 1 93.44 107 TYR B CA 1
ATOM 3440 C C . TYR B 1 107 ? 18.656 11.523 -1.278 1 93.44 107 TYR B C 1
ATOM 3442 O O . TYR B 1 107 ? 18.781 10.547 -2.018 1 93.44 107 TYR B O 1
ATOM 3450 N N . LEU B 1 108 ? 19.719 12.195 -0.818 1 94 108 LEU B N 1
ATOM 3451 C CA . LEU B 1 108 ? 21.078 11.82 -1.2 1 94 108 LEU B CA 1
ATOM 3452 C C . LEU B 1 108 ? 21.5 10.523 -0.517 1 94 108 LEU B C 1
ATOM 3454 O O . LEU B 1 108 ? 22.188 9.695 -1.119 1 94 108 LEU B O 1
ATOM 3458 N N . ALA B 1 109 ? 21.141 10.414 0.725 1 95.69 109 ALA B N 1
ATOM 3459 C CA . ALA B 1 109 ? 21.438 9.18 1.438 1 95.69 109 ALA B CA 1
ATOM 3460 C C . ALA B 1 109 ? 20.797 7.977 0.751 1 95.69 109 ALA B C 1
ATOM 3462 O O . ALA B 1 109 ? 21.453 6.953 0.537 1 95.69 109 ALA B O 1
ATOM 3463 N N . TRP B 1 110 ? 19.531 8.062 0.38 1 97.38 110 TRP B N 1
ATOM 3464 C CA . TRP B 1 110 ? 18.844 6.965 -0.29 1 97.38 110 TRP B CA 1
ATOM 3465 C C . TRP B 1 110 ? 19.422 6.73 -1.683 1 97.38 110 TRP B C 1
ATOM 3467 O O . TRP B 1 110 ? 19.516 5.586 -2.135 1 97.38 110 TRP B O 1
ATOM 3477 N N . LEU B 1 111 ? 19.844 7.793 -2.346 1 96.94 111 LEU B N 1
ATOM 3478 C CA . LEU B 1 111 ? 20.422 7.672 -3.68 1 96.94 111 LEU B CA 1
ATOM 3479 C C . LEU B 1 111 ? 21.719 6.863 -3.635 1 96.94 111 LEU B C 1
ATOM 3481 O O . LEU B 1 111 ? 21.922 5.961 -4.449 1 96.94 111 LEU B O 1
ATOM 3485 N N . ILE B 1 112 ? 22.562 7.188 -2.697 1 96.88 112 ILE B N 1
ATOM 3486 C CA . ILE B 1 112 ? 23.812 6.469 -2.58 1 96.88 112 ILE B CA 1
ATOM 3487 C C . ILE B 1 112 ? 23.547 5 -2.264 1 96.88 112 ILE B C 1
ATOM 3489 O O . ILE B 1 112 ? 24.234 4.113 -2.771 1 96.88 112 ILE B O 1
ATOM 3493 N N . TYR B 1 113 ? 22.578 4.727 -1.433 1 97.62 113 TYR B N 1
ATOM 3494 C CA . TYR B 1 113 ? 22.219 3.357 -1.082 1 97.62 113 TYR B CA 1
ATOM 3495 C C . TYR B 1 113 ? 21.75 2.588 -2.311 1 97.62 113 TYR B C 1
ATOM 3497 O O . TYR B 1 113 ? 22.203 1.467 -2.559 1 97.62 113 TYR B O 1
ATOM 3505 N N . VAL B 1 114 ? 20.875 3.215 -3.141 1 97.69 114 VAL B N 1
ATOM 3506 C CA . VAL B 1 114 ? 20.312 2.537 -4.301 1 97.69 114 VAL B CA 1
ATOM 3507 C C . VAL B 1 114 ? 21.406 2.275 -5.332 1 97.69 114 VAL B C 1
ATOM 3509 O O . VAL B 1 114 ? 21.453 1.203 -5.941 1 97.69 114 VAL B O 1
ATOM 3512 N N . ILE B 1 115 ? 22.281 3.172 -5.523 1 96.75 115 ILE B N 1
ATOM 3513 C CA . ILE B 1 115 ? 23.375 3.039 -6.492 1 96.75 115 ILE B CA 1
ATOM 3514 C C . ILE B 1 115 ? 24.297 1.901 -6.074 1 96.75 115 ILE B C 1
ATOM 3516 O O . ILE B 1 115 ? 24.812 1.171 -6.922 1 96.75 115 ILE B O 1
ATOM 3520 N N . ALA B 1 116 ? 24.5 1.754 -4.809 1 96.25 116 ALA B N 1
ATOM 3521 C CA . ALA B 1 116 ? 25.406 0.721 -4.309 1 96.25 116 ALA B CA 1
ATOM 3522 C C . ALA B 1 116 ? 24.719 -0.645 -4.297 1 96.25 116 ALA B C 1
ATOM 3524 O O . ALA B 1 116 ? 25.344 -1.659 -4.609 1 96.25 116 ALA B O 1
ATOM 3525 N N . CYS B 1 117 ? 23.5 -0.715 -3.961 1 96.44 117 CYS B N 1
ATOM 3526 C CA . CYS B 1 117 ? 22.781 -1.968 -3.764 1 96.44 117 CYS B CA 1
ATOM 3527 C C . CYS B 1 117 ? 22.359 -2.574 -5.098 1 96.44 117 CYS B C 1
ATOM 3529 O O . CYS B 1 117 ? 22.391 -3.793 -5.27 1 96.44 117 CYS B O 1
ATOM 3531 N N . THR B 1 118 ? 22.016 -1.795 -6.102 1 97.12 118 THR B N 1
ATOM 3532 C CA . THR B 1 118 ? 21.438 -2.246 -7.367 1 97.12 118 THR B CA 1
ATOM 3533 C C . THR B 1 118 ? 22.422 -3.16 -8.102 1 97.12 118 THR B C 1
ATOM 3535 O O . THR B 1 118 ? 22.062 -4.285 -8.469 1 97.12 118 THR B O 1
ATOM 3538 N N . PRO B 1 119 ? 23.672 -2.752 -8.344 1 95.5 119 PRO B N 1
ATOM 3539 C CA . PRO B 1 119 ? 24.578 -3.639 -9.086 1 95.5 119 PRO B CA 1
ATOM 3540 C C . PRO B 1 119 ? 24.844 -4.949 -8.352 1 95.5 119 PRO B C 1
ATOM 3542 O O . PRO B 1 119 ? 25.016 -5.992 -8.984 1 95.5 119 PRO B O 1
ATOM 3545 N N . LYS B 1 120 ? 24.906 -4.934 -7.07 1 95.5 120 LYS B N 1
ATOM 3546 C CA . LYS B 1 120 ? 25.125 -6.16 -6.305 1 95.5 120 LYS B CA 1
ATOM 3547 C C . LYS B 1 120 ? 24 -7.164 -6.527 1 95.5 120 LYS B C 1
ATOM 3549 O O . LYS B 1 120 ? 24.25 -8.336 -6.805 1 95.5 120 LYS B O 1
ATOM 3554 N N . VAL B 1 121 ? 22.812 -6.68 -6.441 1 96.38 121 VAL B N 1
ATOM 3555 C CA . VAL B 1 121 ? 21.656 -7.555 -6.586 1 96.38 121 VAL B CA 1
ATOM 3556 C C . VAL B 1 121 ? 21.547 -8.039 -8.031 1 96.38 121 VAL B C 1
ATOM 3558 O O . VAL B 1 121 ? 21.297 -9.219 -8.281 1 96.38 121 VAL B O 1
ATOM 3561 N N . VAL B 1 122 ? 21.781 -7.176 -8.992 1 95.88 122 VAL B N 1
ATOM 3562 C CA . VAL B 1 122 ? 21.672 -7.527 -10.406 1 95.88 122 VAL B CA 1
ATOM 3563 C C . VAL B 1 122 ? 22.734 -8.562 -10.758 1 95.88 122 VAL B C 1
ATOM 3565 O O . VAL B 1 122 ? 22.469 -9.516 -11.492 1 95.88 122 VAL B O 1
ATOM 3568 N N . LEU B 1 123 ? 23.922 -8.414 -10.234 1 93.88 123 LEU B N 1
ATOM 3569 C CA . LEU B 1 123 ? 25 -9.367 -10.492 1 93.88 123 LEU B CA 1
ATOM 3570 C C . LEU B 1 123 ? 24.641 -10.75 -9.953 1 93.88 123 LEU B C 1
ATOM 3572 O O . LEU B 1 123 ? 24.891 -11.758 -10.617 1 93.88 123 LEU B O 1
ATOM 3576 N N . ILE B 1 124 ? 24.062 -10.781 -8.836 1 94.69 124 ILE B N 1
ATOM 3577 C CA . ILE B 1 124 ? 23.688 -12.055 -8.234 1 94.69 124 ILE B CA 1
ATOM 3578 C C . ILE B 1 124 ? 22.578 -12.711 -9.055 1 94.69 124 ILE B C 1
ATOM 3580 O O . ILE B 1 124 ? 22.609 -13.914 -9.305 1 94.69 124 ILE B O 1
ATOM 3584 N N . LEU B 1 125 ? 21.641 -11.914 -9.562 1 93.81 125 LEU B N 1
ATOM 3585 C CA . LEU B 1 125 ? 20.469 -12.438 -10.258 1 93.81 125 LEU B CA 1
ATOM 3586 C C . LEU B 1 125 ? 20.812 -12.852 -11.68 1 93.81 125 LEU B C 1
ATOM 3588 O O . LEU B 1 125 ? 20.203 -13.773 -12.234 1 93.81 125 LEU B O 1
ATOM 3592 N N . GLU B 1 126 ? 21.859 -12.203 -12.234 1 92.38 126 GLU B N 1
ATOM 3593 C CA . GLU B 1 126 ? 22.141 -12.422 -13.656 1 92.38 126 GLU B CA 1
ATOM 3594 C C . GLU B 1 126 ? 23.312 -13.375 -13.852 1 92.38 126 GLU B C 1
ATOM 3596 O O . GLU B 1 126 ? 23.609 -13.781 -14.977 1 92.38 126 GLU B O 1
ATOM 3601 N N . THR B 1 127 ? 23.906 -13.781 -12.859 1 91.12 127 THR B N 1
ATOM 3602 C CA . THR B 1 127 ? 25.031 -14.695 -12.984 1 91.12 127 THR B CA 1
ATOM 3603 C C . THR B 1 127 ? 24.688 -16.062 -12.414 1 91.12 127 THR B C 1
ATOM 3605 O O . THR B 1 127 ? 23.578 -16.281 -11.93 1 91.12 127 THR B O 1
ATOM 3608 N N . SER B 1 128 ? 25.672 -16.953 -12.531 1 89.81 128 SER B N 1
ATOM 3609 C CA . SER B 1 128 ? 25.5 -18.328 -12.086 1 89.81 128 SER B CA 1
ATOM 3610 C C . SER B 1 128 ? 25.484 -18.422 -10.562 1 89.81 128 SER B C 1
ATOM 3612 O O . SER B 1 128 ? 25.219 -19.484 -10 1 89.81 128 SER B O 1
ATOM 3614 N N . ILE B 1 129 ? 25.656 -17.297 -10 1 91.75 129 ILE B N 1
ATOM 3615 C CA . ILE B 1 129 ? 25.672 -17.266 -8.539 1 91.75 129 ILE B CA 1
ATOM 3616 C C . ILE B 1 129 ? 24.312 -17.656 -7.992 1 91.75 129 ILE B C 1
ATOM 3618 O O . ILE B 1 129 ? 24.203 -18.312 -6.953 1 91.75 129 ILE B O 1
ATOM 3622 N N . LEU B 1 130 ? 23.281 -17.266 -8.672 1 92.5 130 LEU B N 1
ATOM 3623 C CA . LEU B 1 130 ? 21.922 -17.562 -8.234 1 92.5 130 LEU B CA 1
ATOM 3624 C C . LEU B 1 130 ? 21.703 -19.062 -8.117 1 92.5 130 LEU B C 1
ATOM 3626 O O . LEU B 1 130 ? 21.125 -19.547 -7.137 1 92.5 130 LEU B O 1
ATOM 3630 N N . GLY B 1 131 ? 22.188 -19.781 -9.07 1 93.12 131 GLY B N 1
ATOM 3631 C CA . GLY B 1 131 ? 22.078 -21.234 -9.023 1 93.12 131 GLY B CA 1
ATOM 3632 C C . GLY B 1 131 ? 22.859 -21.859 -7.883 1 93.12 131 GLY B C 1
ATOM 3633 O O . GLY B 1 131 ? 22.391 -22.812 -7.258 1 93.12 131 GLY B O 1
ATOM 3634 N N . LEU B 1 132 ? 23.969 -21.312 -7.602 1 93.44 132 LEU B N 1
ATOM 3635 C CA . LEU B 1 132 ? 24.797 -21.828 -6.527 1 93.44 132 LEU B CA 1
ATOM 3636 C C . LEU B 1 132 ? 24.188 -21.531 -5.164 1 93.44 132 LEU B C 1
ATOM 3638 O O . LEU B 1 132 ? 24.281 -22.344 -4.242 1 93.44 132 LEU B O 1
ATOM 3642 N N . ILE B 1 133 ? 23.562 -20.422 -5.059 1 93 133 ILE B N 1
ATOM 3643 C CA . ILE B 1 133 ? 22.875 -20.062 -3.826 1 93 133 ILE B CA 1
ATOM 3644 C C . ILE B 1 133 ? 21.734 -21.047 -3.57 1 93 133 ILE B C 1
ATOM 3646 O O . ILE B 1 133 ? 21.547 -21.516 -2.443 1 93 133 ILE B O 1
ATOM 3650 N N . ALA B 1 134 ? 21.016 -21.344 -4.535 1 91.38 134 ALA B N 1
ATOM 3651 C CA . ALA B 1 134 ? 19.875 -22.25 -4.418 1 91.38 134 ALA B CA 1
ATOM 3652 C C . ALA B 1 134 ? 20.328 -23.641 -3.984 1 91.38 134 ALA B C 1
ATOM 3654 O O . ALA B 1 134 ? 19.625 -24.312 -3.23 1 91.38 134 ALA B O 1
ATOM 3655 N N . LEU B 1 135 ? 21.562 -23.984 -4.352 1 91.38 135 LEU B N 1
ATOM 3656 C CA . LEU B 1 135 ? 22.031 -25.359 -4.141 1 91.38 135 LEU B CA 1
ATOM 3657 C C . LEU B 1 135 ? 22.844 -25.453 -2.855 1 91.38 135 LEU B C 1
ATOM 3659 O O . LEU B 1 135 ? 22.719 -26.438 -2.113 1 91.38 135 LEU B O 1
ATOM 3663 N N . LYS B 1 136 ? 23.609 -24.406 -2.502 1 92.19 136 LYS B N 1
ATOM 3664 C CA . LYS B 1 136 ? 24.656 -24.609 -1.496 1 92.19 136 LYS B CA 1
ATOM 3665 C C . LYS B 1 136 ? 24.344 -23.812 -0.229 1 92.19 136 LYS B C 1
ATOM 3667 O O . LYS B 1 136 ? 24.875 -24.109 0.841 1 92.19 136 LYS B O 1
ATOM 3672 N N . VAL B 1 137 ? 23.641 -22.781 -0.369 1 91.62 137 VAL B N 1
ATOM 3673 C CA . VAL B 1 137 ? 23.438 -21.922 0.784 1 91.62 137 VAL B CA 1
ATOM 3674 C C . VAL B 1 137 ? 22.172 -22.344 1.529 1 91.62 137 VAL B C 1
ATOM 3676 O O . VAL B 1 137 ? 21.156 -22.656 0.908 1 91.62 137 VAL B O 1
ATOM 3679 N N . PRO B 1 138 ? 22.312 -22.234 2.916 1 88.94 138 PRO B N 1
ATOM 3680 C CA . PRO B 1 138 ? 21.094 -22.484 3.691 1 88.94 138 PRO B CA 1
ATOM 3681 C C . PRO B 1 138 ? 20 -21.453 3.434 1 88.94 138 PRO B C 1
ATOM 3683 O O . PRO B 1 138 ? 20.297 -20.266 3.287 1 88.94 138 PRO B O 1
ATOM 3686 N N . CYS B 1 139 ? 18.703 -21.719 3.236 1 89.94 139 CYS B N 1
ATOM 3687 C CA . CYS B 1 139 ? 17.547 -20.891 2.93 1 89.94 139 CYS B CA 1
ATOM 3688 C C . CYS B 1 139 ? 17.484 -20.562 1.441 1 89.94 139 CYS B C 1
ATOM 3690 O O . CYS B 1 139 ? 16.516 -19.984 0.967 1 89.94 139 CYS B O 1
ATOM 3692 N N . GLY B 1 140 ? 18.625 -20.734 0.775 1 92.62 140 GLY B N 1
ATOM 3693 C CA . GLY B 1 140 ? 18.656 -20.672 -0.677 1 92.62 140 GLY B CA 1
ATOM 3694 C C . GLY B 1 140 ? 18.125 -19.359 -1.226 1 92.62 140 GLY B C 1
ATOM 3695 O O . GLY B 1 140 ? 18.562 -18.281 -0.8 1 92.62 140 GLY B O 1
ATOM 3696 N N . VAL B 1 141 ? 17.188 -19.422 -2.08 1 93.62 141 VAL B N 1
ATOM 3697 C CA . VAL B 1 141 ? 16.625 -18.266 -2.771 1 93.62 141 VAL B CA 1
ATOM 3698 C C . VAL B 1 141 ? 15.773 -17.438 -1.807 1 93.62 141 VAL B C 1
ATOM 3700 O O . VAL B 1 141 ? 15.688 -16.219 -1.929 1 93.62 141 VAL B O 1
ATOM 3703 N N . THR B 1 142 ? 15.188 -18.062 -0.853 1 94.25 142 THR B N 1
ATOM 3704 C CA . THR B 1 142 ? 14.391 -17.359 0.148 1 94.25 142 THR B CA 1
ATOM 3705 C C . THR B 1 142 ? 15.25 -16.391 0.944 1 94.25 142 THR B C 1
ATOM 3707 O O . THR B 1 142 ? 14.812 -15.273 1.254 1 94.25 142 THR B O 1
ATOM 3710 N N . GLY B 1 143 ? 16.422 -16.828 1.297 1 95.06 143 GLY B N 1
ATOM 3711 C CA . GLY B 1 143 ? 17.344 -15.938 1.983 1 95.06 143 GLY B CA 1
ATOM 3712 C C . GLY B 1 143 ? 17.703 -14.703 1.169 1 95.06 143 GLY B C 1
ATOM 3713 O O . GLY B 1 143 ? 17.781 -13.602 1.708 1 95.06 143 GLY B O 1
ATOM 3714 N N . LEU B 1 144 ? 17.922 -14.914 -0.062 1 95.88 144 LEU B N 1
ATOM 3715 C CA . LEU B 1 144 ? 18.234 -13.797 -0.956 1 95.88 144 LEU B CA 1
ATOM 3716 C C . LEU B 1 144 ? 17.047 -12.844 -1.057 1 95.88 144 LEU B C 1
ATOM 3718 O O . LEU B 1 144 ? 17.234 -11.625 -0.998 1 95.88 144 LEU B O 1
ATOM 3722 N N . LYS B 1 145 ? 15.867 -13.375 -1.179 1 96.56 145 LYS B N 1
ATOM 3723 C CA . LYS B 1 145 ? 14.664 -12.555 -1.261 1 96.56 145 LYS B CA 1
ATOM 3724 C C . LYS B 1 145 ? 14.508 -11.68 -0.017 1 96.56 145 LYS B C 1
ATOM 3726 O O . LYS B 1 145 ? 14.234 -10.484 -0.121 1 96.56 145 LYS B O 1
ATOM 3731 N N . VAL B 1 146 ? 14.711 -12.273 1.062 1 96.06 146 VAL B N 1
ATOM 3732 C CA . VAL B 1 146 ? 14.578 -11.562 2.326 1 96.06 146 VAL B CA 1
ATOM 3733 C C . VAL B 1 146 ? 15.617 -10.445 2.404 1 96.06 146 VAL B C 1
ATOM 3735 O O . VAL B 1 146 ? 15.312 -9.336 2.836 1 96.06 146 VAL B O 1
ATOM 3738 N N . THR B 1 147 ? 16.75 -10.75 1.988 1 97.19 147 THR B N 1
ATOM 3739 C CA . THR B 1 147 ? 17.828 -9.773 2.029 1 97.19 147 THR B CA 1
ATOM 3740 C C . THR B 1 147 ? 17.5 -8.578 1.138 1 97.19 147 THR B C 1
ATOM 3742 O O . THR B 1 147 ? 17.688 -7.426 1.542 1 97.19 147 THR B O 1
ATOM 3745 N N . VAL B 1 148 ? 17.047 -8.844 -0.034 1 97.31 148 VAL B N 1
ATOM 3746 C CA . VAL B 1 148 ? 16.703 -7.781 -0.969 1 97.31 148 VAL B CA 1
ATOM 3747 C C . VAL B 1 148 ? 15.555 -6.953 -0.408 1 97.31 148 VAL B C 1
ATOM 3749 O O . VAL B 1 148 ? 15.562 -5.723 -0.506 1 97.31 148 VAL B O 1
ATOM 3752 N N . LEU B 1 149 ? 14.633 -7.586 0.262 1 97.5 149 LEU B N 1
ATOM 3753 C CA . LEU B 1 149 ? 13.438 -6.926 0.769 1 97.5 149 LEU B CA 1
ATOM 3754 C C . LEU B 1 149 ? 13.75 -6.117 2.025 1 97.5 149 LEU B C 1
ATOM 3756 O O . LEU B 1 149 ? 12.93 -5.32 2.479 1 97.5 149 LEU B O 1
ATOM 3760 N N . LEU B 1 150 ? 14.93 -6.238 2.588 1 97.94 150 LEU B N 1
ATOM 3761 C CA . LEU B 1 150 ? 15.32 -5.461 3.756 1 97.94 150 LEU B CA 1
ATOM 3762 C C . LEU B 1 150 ? 15.391 -3.973 3.422 1 97.94 150 LEU B C 1
ATOM 3764 O O . LEU B 1 150 ? 15.43 -3.131 4.32 1 97.94 150 LEU B O 1
ATOM 3768 N N . SER B 1 151 ? 15.305 -3.652 2.141 1 98.06 151 SER B N 1
ATOM 3769 C CA . SER B 1 151 ? 15.305 -2.256 1.718 1 98.06 151 SER B CA 1
ATOM 3770 C C . SER B 1 151 ? 14.039 -1.54 2.186 1 98.06 151 SER B C 1
ATOM 3772 O O . SER B 1 151 ? 14.055 -0.329 2.416 1 98.06 151 SER B O 1
ATOM 3774 N N . VAL B 1 152 ? 12.961 -2.316 2.377 1 97.88 152 VAL B N 1
ATOM 3775 C CA . VAL B 1 152 ? 11.688 -1.713 2.746 1 97.88 152 VAL B CA 1
ATOM 3776 C C . VAL B 1 152 ? 11.727 -1.274 4.207 1 97.88 152 VAL B C 1
ATOM 3778 O O . VAL B 1 152 ? 11.469 -0.109 4.52 1 97.88 152 VAL B O 1
ATOM 3781 N N . PRO B 1 153 ? 12.094 -2.166 5.145 1 97.38 153 PRO B N 1
ATOM 3782 C CA . PRO B 1 153 ? 12.219 -1.682 6.523 1 97.38 153 PRO B CA 1
ATOM 3783 C C . PRO B 1 153 ? 13.312 -0.625 6.68 1 97.38 153 PRO B C 1
ATOM 3785 O O . PRO B 1 153 ? 13.211 0.249 7.543 1 97.38 153 PRO B O 1
ATOM 3788 N N . LEU B 1 154 ? 14.344 -0.678 5.855 1 98.12 154 LEU B N 1
ATOM 3789 C CA . LEU B 1 154 ? 15.367 0.361 5.879 1 98.12 154 LEU B CA 1
ATOM 3790 C C . LEU B 1 154 ? 14.766 1.726 5.562 1 98.12 154 LEU B C 1
ATOM 3792 O O . LEU B 1 154 ? 15.055 2.711 6.242 1 98.12 154 LEU B O 1
ATOM 3796 N N . LEU B 1 155 ? 13.961 1.746 4.512 1 97.69 155 LEU B N 1
ATOM 3797 C CA . LEU B 1 155 ? 13.297 2.99 4.141 1 97.69 155 LEU B CA 1
ATOM 3798 C C . LEU B 1 155 ? 12.375 3.465 5.258 1 97.69 155 LEU B C 1
ATOM 3800 O O . LEU B 1 155 ? 12.312 4.664 5.551 1 97.69 155 LEU B O 1
ATOM 3804 N N . PHE B 1 156 ? 11.688 2.564 5.887 1 96.62 156 PHE B N 1
ATOM 3805 C CA . PHE B 1 156 ? 10.805 2.908 6.996 1 96.62 156 PHE B CA 1
ATOM 3806 C C . PHE B 1 156 ? 11.594 3.535 8.141 1 96.62 156 PHE B C 1
ATOM 3808 O O . PHE B 1 156 ? 11.188 4.559 8.695 1 96.62 156 PHE B O 1
ATOM 3815 N N . CYS B 1 157 ? 12.664 2.924 8.461 1 95.94 157 CYS B N 1
ATOM 3816 C CA . CYS B 1 157 ? 13.492 3.424 9.555 1 95.94 157 CYS B CA 1
ATOM 3817 C C . CYS B 1 157 ? 14.086 4.785 9.211 1 95.94 157 CYS B C 1
ATOM 3819 O O . CYS B 1 157 ? 14.227 5.648 10.078 1 95.94 157 CYS B O 1
ATOM 3821 N N . LEU B 1 158 ? 14.469 4.965 7.965 1 95.94 158 LEU B N 1
ATOM 3822 C CA . LEU B 1 158 ? 15 6.25 7.531 1 95.94 158 LEU B CA 1
ATOM 3823 C C . LEU B 1 158 ? 13.977 7.359 7.727 1 95.94 158 LEU B C 1
ATOM 3825 O O . LEU B 1 158 ? 14.289 8.406 8.297 1 95.94 158 LEU B O 1
ATOM 3829 N N . ILE B 1 159 ? 12.766 7.125 7.328 1 93.94 159 ILE B N 1
ATOM 3830 C CA . ILE B 1 159 ? 11.703 8.117 7.441 1 93.94 159 ILE B CA 1
ATOM 3831 C C . ILE B 1 159 ? 11.398 8.375 8.914 1 93.94 159 ILE B C 1
ATOM 3833 O O . ILE B 1 159 ? 11.258 9.523 9.336 1 93.94 159 ILE B O 1
ATOM 3837 N N . SER B 1 160 ? 11.359 7.305 9.672 1 91.88 160 SER B N 1
ATOM 3838 C CA . SER B 1 160 ? 11 7.418 11.078 1 91.88 160 SER B CA 1
ATOM 3839 C C . SER B 1 160 ? 12.094 8.117 11.875 1 91.88 160 SER B C 1
ATOM 3841 O O . SER B 1 160 ? 11.836 8.695 12.93 1 91.88 160 SER B O 1
ATOM 3843 N N . SER B 1 161 ? 13.273 8.102 11.414 1 92.44 161 SER B N 1
ATOM 3844 C CA . SER B 1 161 ? 14.383 8.75 12.109 1 92.44 161 SER B CA 1
ATOM 3845 C C . SER B 1 161 ? 14.359 10.258 11.906 1 92.44 161 SER B C 1
ATOM 3847 O O . SER B 1 161 ? 14.883 11.008 12.734 1 92.44 161 SER B O 1
ATOM 3849 N N . ILE B 1 162 ? 13.727 10.703 10.867 1 88.81 162 ILE B N 1
ATOM 3850 C CA . ILE B 1 162 ? 13.766 12.117 10.508 1 88.81 162 ILE B CA 1
ATOM 3851 C C . ILE B 1 162 ? 12.516 12.812 11.031 1 88.81 162 ILE B C 1
ATOM 3853 O O . ILE B 1 162 ? 12.57 13.984 11.43 1 88.81 162 ILE B O 1
ATOM 3857 N N . VAL B 1 163 ? 11.406 12.117 10.969 1 82.88 163 VAL B N 1
ATOM 3858 C CA . VAL B 1 163 ? 10.133 12.734 11.336 1 82.88 163 VAL B CA 1
ATOM 3859 C C . VAL B 1 163 ? 10.109 13.031 12.828 1 82.88 163 VAL B C 1
ATOM 3861 O O . VAL B 1 163 ? 10.344 12.133 13.648 1 82.88 163 VAL B O 1
ATOM 3864 N N . VAL B 1 164 ? 9.859 14.289 13.125 1 74.19 164 VAL B N 1
ATOM 3865 C CA . VAL B 1 164 ? 9.867 14.727 14.516 1 74.19 164 VAL B CA 1
ATOM 3866 C C . VAL B 1 164 ? 8.438 14.75 15.055 1 74.19 164 VAL B C 1
ATOM 3868 O O . VAL B 1 164 ? 8.164 14.234 16.141 1 74.19 164 VAL B O 1
ATOM 3871 N N . ASP B 1 165 ? 7.512 15.258 14.188 1 72.44 165 ASP B N 1
ATOM 3872 C CA . ASP B 1 165 ? 6.125 15.367 14.633 1 72.44 165 ASP B CA 1
ATOM 3873 C C . ASP B 1 165 ? 5.309 14.156 14.188 1 72.44 165 ASP B C 1
ATOM 3875 O O . ASP B 1 165 ? 5.082 13.953 12.992 1 72.44 165 ASP B O 1
ATOM 3879 N N . LEU B 1 166 ? 4.926 13.391 15.156 1 68.62 166 LEU B N 1
ATOM 3880 C CA . LEU B 1 166 ? 4.203 12.156 14.883 1 68.62 166 LEU B CA 1
ATOM 3881 C C . LEU B 1 166 ? 2.805 12.445 14.352 1 68.62 166 LEU B C 1
ATOM 3883 O O . LEU B 1 166 ? 2.178 11.586 13.727 1 68.62 166 LEU B O 1
ATOM 3887 N N . ASN B 1 167 ? 2.293 13.578 14.531 1 67 167 ASN B N 1
ATOM 3888 C CA . ASN B 1 167 ? 0.95 13.906 14.062 1 67 167 ASN B CA 1
ATOM 3889 C C . ASN B 1 167 ? 0.962 15.086 13.094 1 67 167 ASN B C 1
ATOM 3891 O O . ASN B 1 167 ? -0.072 15.711 12.859 1 67 167 ASN B O 1
ATOM 3895 N N . GLY B 1 168 ? 2.082 15.352 12.531 1 73.62 168 GLY B N 1
ATOM 3896 C CA . GLY B 1 168 ? 2.199 16.469 11.602 1 73.62 168 GLY B CA 1
ATOM 3897 C C . GLY B 1 168 ? 1.855 16.094 10.172 1 73.62 168 GLY B C 1
ATOM 3898 O O . GLY B 1 168 ? 1.8 14.906 9.836 1 73.62 168 GLY B O 1
ATOM 3899 N N . PRO B 1 169 ? 1.477 17.062 9.391 1 75.31 169 PRO B N 1
ATOM 3900 C CA . PRO B 1 169 ? 1.154 16.812 7.984 1 75.31 169 PRO B CA 1
ATOM 3901 C C . PRO B 1 169 ? 2.311 16.172 7.223 1 75.31 169 PRO B C 1
ATOM 3903 O O . PRO B 1 169 ? 2.084 15.359 6.316 1 75.31 169 PRO B O 1
ATOM 3906 N N . THR B 1 170 ? 3.471 16.5 7.645 1 77.44 170 THR B N 1
ATOM 3907 C CA . THR B 1 170 ? 4.637 15.969 6.953 1 77.44 170 THR B CA 1
ATOM 3908 C C . THR B 1 170 ? 4.773 14.469 7.219 1 77.44 170 THR B C 1
ATOM 3910 O O . THR B 1 170 ? 5.199 13.719 6.34 1 77.44 170 THR B O 1
ATOM 3913 N N . ARG B 1 171 ? 4.375 14.07 8.367 1 79.44 171 ARG B N 1
ATOM 3914 C CA . ARG B 1 171 ? 4.426 12.648 8.688 1 79.44 171 ARG B CA 1
ATOM 3915 C C . ARG B 1 171 ? 3.428 11.859 7.848 1 79.44 171 ARG B C 1
ATOM 3917 O O . ARG B 1 171 ? 3.771 10.82 7.273 1 79.44 171 ARG B O 1
ATOM 3924 N N . HIS B 1 172 ? 2.266 12.375 7.742 1 79.62 172 HIS B N 1
ATOM 3925 C CA . HIS B 1 172 ? 1.249 11.68 6.965 1 79.62 172 HIS B CA 1
ATOM 3926 C C . HIS B 1 172 ? 1.604 11.656 5.484 1 79.62 172 HIS B C 1
ATOM 3928 O O . HIS B 1 172 ? 1.372 10.656 4.797 1 79.62 172 HIS B O 1
ATOM 3934 N N . HIS B 1 173 ? 2.15 12.711 5.09 1 85.88 173 HIS B N 1
ATOM 3935 C CA . HIS B 1 173 ? 2.568 12.766 3.695 1 85.88 173 HIS B CA 1
ATOM 3936 C C . HIS B 1 173 ? 3.68 11.758 3.416 1 85.88 173 HIS B C 1
ATOM 3938 O O . HIS B 1 173 ? 3.652 11.062 2.398 1 85.88 173 HIS B O 1
ATOM 3944 N N . SER B 1 174 ? 4.656 11.711 4.305 1 88.88 174 SER B N 1
ATOM 3945 C CA . SER B 1 174 ? 5.742 10.75 4.125 1 88.88 174 SER B CA 1
ATOM 3946 C C . SER B 1 174 ? 5.242 9.32 4.219 1 88.88 174 SER B C 1
ATOM 3948 O O . SER B 1 174 ? 5.719 8.438 3.498 1 88.88 174 SER B O 1
ATOM 3950 N N . GLN B 1 175 ? 4.262 9.07 5.027 1 90.94 175 GLN B N 1
ATOM 3951 C CA . GLN B 1 175 ? 3.689 7.734 5.156 1 90.94 175 GLN B CA 1
ATOM 3952 C C . GLN B 1 175 ? 2.93 7.34 3.893 1 90.94 175 GLN B C 1
ATOM 3954 O O . GLN B 1 175 ? 2.959 6.176 3.48 1 90.94 175 GLN B O 1
ATOM 3959 N N . THR B 1 176 ? 2.254 8.297 3.354 1 91.31 176 THR B N 1
ATOM 3960 C CA . THR B 1 176 ? 1.56 8.039 2.096 1 91.31 176 THR B CA 1
ATOM 3961 C C . THR B 1 176 ? 2.549 7.641 1.004 1 91.31 176 THR B C 1
ATOM 3963 O O . THR B 1 176 ? 2.316 6.684 0.263 1 91.31 176 THR B O 1
ATOM 3966 N N . CYS B 1 177 ? 3.604 8.359 0.954 1 92.12 177 CYS B N 1
ATOM 3967 C CA . CYS B 1 177 ? 4.621 8.062 -0.05 1 92.12 177 CYS B CA 1
ATOM 3968 C C . CYS B 1 177 ? 5.273 6.711 0.216 1 92.12 177 CYS B C 1
ATOM 3970 O O . CYS B 1 177 ? 5.535 5.949 -0.717 1 92.12 177 CYS B O 1
ATOM 3972 N N . PHE B 1 178 ? 5.504 6.445 1.476 1 95.75 178 PHE B N 1
ATOM 3973 C CA . PHE B 1 178 ? 6.09 5.168 1.858 1 95.75 178 PHE B CA 1
ATOM 3974 C C . PHE B 1 178 ? 5.188 4.012 1.438 1 95.75 178 PHE B C 1
ATOM 3976 O O . PHE B 1 178 ? 5.648 3.045 0.829 1 95.75 178 PHE B O 1
ATOM 3983 N N . LEU B 1 179 ? 3.91 4.094 1.718 1 96 179 LEU B N 1
ATOM 3984 C CA . LEU B 1 179 ? 2.971 3.021 1.42 1 96 179 LEU B CA 1
ATOM 3985 C C . LEU B 1 179 ? 2.793 2.854 -0.085 1 96 179 LEU B C 1
ATOM 3987 O O . LEU B 1 179 ? 2.639 1.733 -0.576 1 96 179 LEU B O 1
ATOM 3991 N N . SER B 1 180 ? 2.818 3.934 -0.771 1 95.06 180 SER B N 1
ATOM 3992 C CA . SER B 1 180 ? 2.754 3.854 -2.227 1 95.06 180 SER B CA 1
ATOM 3993 C C . SER B 1 180 ? 3.955 3.105 -2.793 1 95.06 180 SER B C 1
ATOM 3995 O O . SER B 1 180 ? 3.812 2.289 -3.707 1 95.06 180 SER B O 1
ATOM 3997 N N . THR B 1 181 ? 5.078 3.393 -2.24 1 96.62 181 THR B N 1
ATOM 3998 C CA . THR B 1 181 ? 6.289 2.695 -2.664 1 96.62 181 THR B CA 1
ATOM 3999 C C . THR B 1 181 ? 6.207 1.212 -2.32 1 96.62 181 THR B C 1
ATOM 4001 O O . THR B 1 181 ? 6.652 0.363 -3.094 1 96.62 181 THR B O 1
ATOM 4004 N N . CYS B 1 182 ? 5.668 0.945 -1.156 1 96.5 182 CYS B N 1
ATOM 4005 C CA . CYS B 1 182 ? 5.5 -0.447 -0.757 1 96.5 182 CYS B CA 1
ATOM 4006 C C . CYS B 1 182 ? 4.617 -1.196 -1.751 1 96.5 182 CYS B C 1
ATOM 4008 O O . CYS B 1 182 ? 4.906 -2.344 -2.098 1 96.5 182 CYS B O 1
ATOM 4010 N N . LEU B 1 183 ? 3.582 -0.559 -2.242 1 96.88 183 LEU B N 1
ATOM 4011 C CA . LEU B 1 183 ? 2.689 -1.177 -3.217 1 96.88 183 LEU B CA 1
ATOM 4012 C C . LEU B 1 183 ? 3.426 -1.468 -4.52 1 96.88 183 LEU B C 1
ATOM 4014 O O . LEU B 1 183 ? 3.283 -2.553 -5.09 1 96.88 183 LEU B O 1
ATOM 4018 N N . ASP B 1 184 ? 4.207 -0.551 -4.891 1 97.25 184 ASP B N 1
ATOM 4019 C CA . ASP B 1 184 ? 4.953 -0.702 -6.137 1 97.25 184 ASP B CA 1
ATOM 4020 C C . ASP B 1 184 ? 6.02 -1.786 -6.008 1 97.25 184 ASP B C 1
ATOM 4022 O O . ASP B 1 184 ? 6.219 -2.582 -6.93 1 97.25 184 ASP B O 1
ATOM 4026 N N . LEU B 1 185 ? 6.68 -1.787 -4.906 1 97.56 185 LEU B N 1
ATOM 4027 C CA . LEU B 1 185 ? 7.719 -2.789 -4.691 1 97.56 185 LEU B CA 1
ATOM 4028 C C . LEU B 1 185 ? 7.113 -4.184 -4.559 1 97.56 185 LEU B C 1
ATOM 4030 O O . LEU B 1 185 ? 7.68 -5.16 -5.051 1 97.56 185 LEU B O 1
ATOM 4034 N N . LEU B 1 186 ? 6.004 -4.211 -3.887 1 97.06 186 LEU B N 1
ATOM 4035 C CA . LEU B 1 186 ? 5.309 -5.484 -3.771 1 97.06 186 LEU B CA 1
ATOM 4036 C C . LEU B 1 186 ? 4.898 -6.008 -5.145 1 97.06 186 LEU B C 1
ATOM 4038 O O . LEU B 1 186 ? 5.086 -7.188 -5.445 1 97.06 186 LEU B O 1
ATOM 4042 N N . ASP B 1 187 ? 4.375 -5.145 -5.938 1 97.25 187 ASP B N 1
ATOM 4043 C CA . ASP B 1 187 ? 3.943 -5.5 -7.285 1 97.25 187 ASP B CA 1
ATOM 4044 C C . ASP B 1 187 ? 5.125 -5.973 -8.133 1 97.25 187 ASP B C 1
ATOM 4046 O O . ASP B 1 187 ? 5.082 -7.059 -8.711 1 97.25 187 ASP B O 1
ATOM 4050 N N . SER B 1 188 ? 6.18 -5.219 -8.188 1 97.44 188 SER B N 1
ATOM 4051 C CA . SER B 1 188 ? 7.34 -5.559 -9.008 1 97.44 188 SER B CA 1
ATOM 4052 C C . SER B 1 188 ? 8.039 -6.805 -8.477 1 97.44 188 SER B C 1
ATOM 4054 O O . SER B 1 188 ? 8.531 -7.629 -9.25 1 97.44 188 SER B O 1
ATOM 4056 N N . PHE B 1 189 ? 8.023 -6.969 -7.18 1 97.38 189 PHE B N 1
ATOM 4057 C CA . PHE B 1 189 ? 8.703 -8.117 -6.594 1 97.38 189 PHE B CA 1
ATOM 4058 C C . PHE B 1 189 ? 7.914 -9.398 -6.836 1 97.38 189 PHE B C 1
ATOM 4060 O O . PHE B 1 189 ? 8.5 -10.477 -6.953 1 97.38 189 PHE B O 1
ATOM 4067 N N . THR B 1 190 ? 6.625 -9.312 -6.914 1 96.62 190 THR B N 1
ATOM 4068 C CA . THR B 1 190 ? 5.824 -10.484 -7.238 1 96.62 190 THR B CA 1
ATOM 4069 C C . THR B 1 190 ? 6.195 -11.023 -8.617 1 96.62 190 THR B C 1
ATOM 4071 O O . THR B 1 190 ? 6.301 -12.242 -8.805 1 96.62 190 THR B O 1
ATOM 4074 N N . LEU B 1 191 ? 6.383 -10.125 -9.531 1 96.56 191 LEU B N 1
ATOM 4075 C CA . LEU B 1 191 ? 6.816 -10.555 -10.852 1 96.56 191 LEU B CA 1
ATOM 4076 C C . LEU B 1 191 ? 8.25 -11.078 -10.812 1 96.56 191 LEU B C 1
ATOM 4078 O O . LEU B 1 191 ? 8.594 -12.023 -11.523 1 96.56 191 LEU B O 1
ATOM 4082 N N . LEU B 1 192 ? 9.07 -10.438 -9.992 1 96.31 192 LEU B N 1
ATOM 4083 C CA . LEU B 1 192 ? 10.445 -10.906 -9.844 1 96.31 192 LEU B CA 1
ATOM 4084 C C . LEU B 1 192 ? 10.484 -12.32 -9.289 1 96.31 192 LEU B C 1
ATOM 4086 O O . LEU B 1 192 ? 11.328 -13.133 -9.688 1 96.31 192 LEU B O 1
ATOM 4090 N N . GLU B 1 193 ? 9.586 -12.625 -8.414 1 95.75 193 GLU B N 1
ATOM 4091 C CA . GLU B 1 193 ? 9.484 -13.984 -7.895 1 95.75 193 GLU B CA 1
ATOM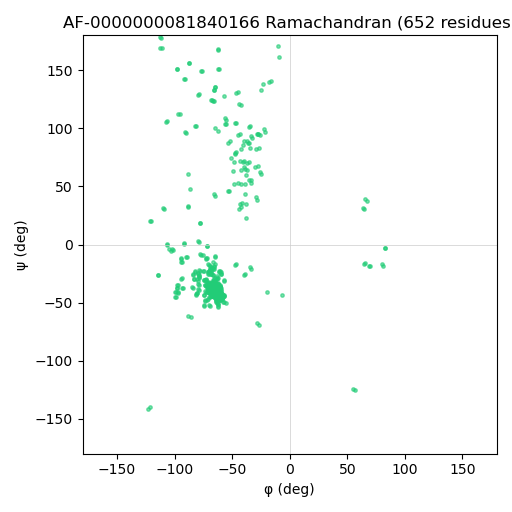 4092 C C . GLU B 1 193 ? 9.141 -14.977 -9 1 95.75 193 GLU B C 1
ATOM 4094 O O . GLU B 1 193 ? 9.664 -16.094 -9.031 1 95.75 193 GLU B O 1
ATOM 4099 N N . MET B 1 194 ? 8.289 -14.539 -9.891 1 93.81 194 MET B N 1
ATOM 4100 C CA . MET B 1 194 ? 7.934 -15.398 -11.016 1 93.81 194 MET B CA 1
ATOM 4101 C C . MET B 1 194 ? 9.133 -15.625 -11.922 1 93.81 194 MET B C 1
ATOM 4103 O O . MET B 1 194 ? 9.305 -16.719 -12.477 1 93.81 194 MET B O 1
ATOM 4107 N N . VAL B 1 195 ? 9.922 -14.609 -12.047 1 93.88 195 VAL B N 1
ATOM 4108 C CA . VAL B 1 195 ? 11.141 -14.727 -12.844 1 93.88 195 VAL B CA 1
ATOM 4109 C C . VAL B 1 195 ? 12.094 -15.727 -12.188 1 93.88 195 VAL B C 1
ATOM 4111 O O . VAL B 1 195 ? 12.68 -16.578 -12.875 1 93.88 195 VAL B O 1
ATOM 4114 N N . LEU B 1 196 ? 12.211 -15.711 -10.867 1 93.06 196 LEU B N 1
ATOM 4115 C CA . LEU B 1 196 ? 13.102 -16.594 -10.125 1 93.06 196 LEU B CA 1
ATOM 4116 C C . LEU B 1 196 ? 12.625 -18.047 -10.195 1 93.06 196 LEU B C 1
ATOM 4118 O O . LEU B 1 196 ? 13.43 -18.969 -10.125 1 93.06 196 LEU B O 1
ATOM 4122 N N . ARG B 1 197 ? 11.328 -18.203 -10.406 1 91.12 197 ARG B N 1
ATOM 4123 C CA . ARG B 1 197 ? 10.758 -19.531 -10.531 1 91.12 197 ARG B CA 1
ATOM 4124 C C . ARG B 1 197 ? 10.734 -19.984 -11.992 1 91.12 197 ARG B C 1
ATOM 4126 O O . ARG B 1 197 ? 10.164 -21.031 -12.312 1 91.12 197 ARG B O 1
ATOM 4133 N N . ALA B 1 198 ? 11.227 -19.188 -12.93 1 89.5 198 ALA B N 1
ATOM 4134 C CA . ALA B 1 198 ? 11.344 -19.484 -14.352 1 89.5 198 ALA B CA 1
ATOM 4135 C C . ALA B 1 198 ? 9.961 -19.625 -14.992 1 89.5 198 ALA B C 1
ATOM 4137 O O . ALA B 1 198 ? 9.758 -20.469 -15.859 1 89.5 198 ALA B O 1
ATOM 4138 N N . GLU B 1 199 ? 9.047 -18.719 -14.508 1 90.12 199 GLU B N 1
ATOM 4139 C CA . GLU B 1 199 ? 7.699 -18.734 -15.062 1 90.12 199 GLU B CA 1
ATOM 4140 C C . GLU B 1 199 ? 7.559 -17.734 -16.203 1 90.12 199 GLU B C 1
ATOM 4142 O O . GLU B 1 199 ? 6.57 -17.75 -16.938 1 90.12 199 GLU B O 1
ATOM 4147 N N . ILE B 1 200 ? 8.516 -16.875 -16.266 1 89.25 200 ILE B N 1
ATOM 4148 C CA . ILE B 1 200 ? 8.555 -15.922 -17.359 1 89.25 200 ILE B CA 1
ATOM 4149 C C . ILE B 1 200 ? 9.672 -16.297 -18.328 1 89.25 200 ILE B C 1
ATOM 4151 O O . ILE B 1 200 ? 10.852 -16.031 -18.062 1 89.25 200 ILE B O 1
ATOM 4155 N N . PRO B 1 201 ? 9.305 -16.828 -19.453 1 85.81 201 PRO B N 1
ATOM 4156 C CA . PRO B 1 201 ? 10.328 -17.391 -20.344 1 85.81 201 PRO B CA 1
ATOM 4157 C C . PRO B 1 201 ? 11.008 -16.344 -21.203 1 85.81 201 PRO B C 1
ATOM 4159 O O . PRO B 1 201 ? 12.148 -16.531 -21.641 1 85.81 201 PRO B O 1
ATOM 4162 N N . SER B 1 202 ? 10.445 -15.242 -21.469 1 91.81 202 SER B N 1
ATOM 4163 C CA . SER B 1 202 ? 11.016 -14.234 -22.344 1 91.81 202 SER B CA 1
ATOM 4164 C C . SER B 1 202 ? 12.094 -13.422 -21.625 1 91.81 202 SER B C 1
ATOM 4166 O O . SER B 1 202 ? 11.844 -12.875 -20.547 1 91.81 202 SER B O 1
ATOM 4168 N N . VAL B 1 203 ? 13.258 -13.32 -22.266 1 92.44 203 VAL B N 1
ATOM 4169 C CA . VAL B 1 203 ? 14.383 -12.594 -21.703 1 92.44 203 VAL B CA 1
ATOM 4170 C C . VAL B 1 203 ? 14.062 -11.102 -21.641 1 92.44 203 VAL B C 1
ATOM 4172 O O . VAL B 1 203 ? 14.43 -10.422 -20.672 1 92.44 203 VAL B O 1
ATOM 4175 N N . TYR B 1 204 ? 13.344 -10.625 -22.562 1 92.88 204 TYR B N 1
ATOM 4176 C CA . TYR B 1 204 ? 13 -9.203 -22.594 1 92.88 204 TYR B CA 1
ATOM 4177 C C . TYR B 1 204 ? 12.062 -8.836 -21.453 1 92.88 204 TYR B C 1
ATOM 4179 O O . TYR B 1 204 ? 12.195 -7.77 -20.859 1 92.88 204 TYR B O 1
ATOM 4187 N N . LEU B 1 205 ? 11.164 -9.727 -21.172 1 95.19 205 LEU B N 1
ATOM 4188 C CA . LEU B 1 205 ? 10.25 -9.477 -20.062 1 95.19 205 LEU B CA 1
ATOM 4189 C C . LEU B 1 205 ? 10.984 -9.555 -18.734 1 95.19 205 LEU B C 1
ATOM 4191 O O . LEU B 1 205 ? 10.703 -8.781 -17.812 1 95.19 205 LEU B O 1
ATOM 4195 N N . LYS B 1 206 ? 11.922 -10.406 -18.672 1 95.44 206 LYS B N 1
ATOM 4196 C CA . LYS B 1 206 ? 12.719 -10.531 -17.469 1 95.44 206 LYS B CA 1
ATOM 4197 C C . LYS B 1 206 ? 13.492 -9.25 -17.172 1 95.44 206 LYS B C 1
ATOM 4199 O O . LYS B 1 206 ? 13.484 -8.758 -16.047 1 95.44 206 LYS B O 1
ATOM 4204 N N . TYR B 1 207 ? 14.117 -8.734 -18.188 1 95.5 207 TYR B N 1
ATOM 4205 C CA . TYR B 1 207 ? 14.891 -7.512 -18.031 1 95.5 207 TYR B CA 1
ATOM 4206 C C . TYR B 1 207 ? 13.984 -6.328 -17.719 1 95.5 207 TYR B C 1
ATOM 4208 O O . TYR B 1 207 ? 14.367 -5.418 -16.984 1 95.5 207 TYR B O 1
ATOM 4216 N N . THR B 1 208 ? 12.844 -6.363 -18.266 1 96.81 208 THR B N 1
ATOM 4217 C CA . THR B 1 208 ? 11.898 -5.297 -17.969 1 96.81 208 THR B CA 1
ATOM 4218 C C . THR B 1 208 ? 11.492 -5.332 -16.5 1 96.81 208 THR B C 1
ATOM 4220 O O . THR B 1 208 ? 11.492 -4.301 -15.828 1 96.81 208 THR B O 1
ATOM 4223 N N . VAL B 1 209 ? 11.203 -6.52 -16.016 1 96.94 209 VAL B N 1
ATOM 4224 C CA . VAL B 1 209 ? 10.789 -6.676 -14.617 1 96.94 209 VAL B CA 1
ATOM 4225 C C . VAL B 1 209 ? 11.922 -6.238 -13.695 1 96.94 209 VAL B C 1
ATOM 4227 O O . VAL B 1 209 ? 11.695 -5.5 -12.734 1 96.94 209 VAL B O 1
ATOM 4230 N N . LEU B 1 210 ? 13.117 -6.641 -13.977 1 96.81 210 LEU B N 1
ATOM 4231 C CA . LEU B 1 210 ? 14.273 -6.289 -13.172 1 96.81 210 LEU B CA 1
ATOM 4232 C C . LEU B 1 210 ? 14.508 -4.781 -13.18 1 96.81 210 LEU B C 1
ATOM 4234 O O . LEU B 1 210 ? 14.734 -4.176 -12.133 1 96.81 210 LEU B O 1
ATOM 4238 N N . SER B 1 211 ? 14.414 -4.219 -14.305 1 97.25 211 SER B N 1
ATOM 4239 C CA . SER B 1 211 ? 14.625 -2.779 -14.43 1 97.25 211 SER B CA 1
ATOM 4240 C C . SER B 1 211 ? 13.562 -1.994 -13.664 1 97.25 211 SER B C 1
ATOM 4242 O O . SER B 1 211 ? 13.883 -1.039 -12.953 1 97.25 211 SER B O 1
ATOM 4244 N N . VAL B 1 212 ? 12.352 -2.414 -13.781 1 97.75 212 VAL B N 1
ATOM 4245 C CA . VAL B 1 212 ? 11.258 -1.69 -13.133 1 97.75 212 VAL B CA 1
ATOM 4246 C C . VAL B 1 212 ? 11.375 -1.818 -11.617 1 97.75 212 VAL B C 1
ATOM 4248 O O . VAL B 1 212 ? 11.062 -0.878 -10.883 1 97.75 212 VAL B O 1
ATOM 4251 N N . TYR B 1 213 ? 11.797 -2.963 -11.133 1 97.81 213 TYR B N 1
ATOM 4252 C CA . TYR B 1 213 ? 11.969 -3.131 -9.695 1 97.81 213 TYR B CA 1
ATOM 4253 C C . TYR B 1 213 ? 12.945 -2.096 -9.141 1 97.81 213 TYR B C 1
ATOM 4255 O O . TYR B 1 213 ? 12.68 -1.468 -8.117 1 97.81 213 TYR B O 1
ATOM 4263 N N . PHE B 1 214 ? 14.008 -1.88 -9.805 1 97.62 214 PHE B N 1
ATOM 4264 C CA . PHE B 1 214 ? 15.023 -0.958 -9.297 1 97.62 214 PHE B CA 1
ATOM 4265 C C . PHE B 1 214 ? 14.609 0.488 -9.547 1 97.62 214 PHE B C 1
ATOM 4267 O O . PHE B 1 214 ? 14.984 1.387 -8.797 1 97.62 214 PHE B O 1
ATOM 4274 N N . VAL B 1 215 ? 13.836 0.722 -10.586 1 97.44 215 VAL B N 1
ATOM 4275 C CA . VAL B 1 215 ? 13.242 2.045 -10.734 1 97.44 215 VAL B CA 1
ATOM 4276 C C . VAL B 1 215 ? 12.32 2.336 -9.555 1 97.44 215 VAL B C 1
ATOM 4278 O O . VAL B 1 215 ? 12.359 3.428 -8.984 1 97.44 215 VAL B O 1
ATOM 4281 N N . ALA B 1 216 ? 11.508 1.353 -9.203 1 97.56 216 ALA B N 1
ATOM 4282 C CA . ALA B 1 216 ? 10.609 1.505 -8.062 1 97.56 216 ALA B CA 1
ATOM 4283 C C . ALA B 1 216 ? 11.406 1.755 -6.777 1 97.56 216 ALA B C 1
ATOM 4285 O O . ALA B 1 216 ? 10.969 2.523 -5.918 1 97.56 216 ALA B O 1
ATOM 4286 N N . LEU B 1 217 ? 12.539 1.122 -6.652 1 97.88 217 LEU B N 1
ATOM 4287 C CA . LEU B 1 217 ? 13.398 1.302 -5.484 1 97.88 217 LEU B CA 1
ATOM 4288 C C . LEU B 1 217 ? 14.016 2.695 -5.473 1 97.88 217 LEU B C 1
ATOM 4290 O O . LEU B 1 217 ? 14.352 3.219 -4.41 1 97.88 217 LEU B O 1
ATOM 4294 N N . ALA B 1 218 ? 14.086 3.361 -6.609 1 97.5 218 ALA B N 1
ATOM 4295 C CA . ALA B 1 218 ? 14.711 4.68 -6.73 1 97.5 218 ALA B CA 1
ATOM 4296 C C . ALA B 1 218 ? 13.672 5.789 -6.59 1 97.5 218 ALA B C 1
ATOM 4298 O O . ALA B 1 218 ? 14.023 6.949 -6.375 1 97.5 218 ALA B O 1
ATOM 4299 N N . VAL B 1 219 ? 12.445 5.477 -6.625 1 96.75 219 VAL B N 1
ATOM 4300 C CA . VAL B 1 219 ? 11.367 6.457 -6.598 1 96.75 219 VAL B CA 1
ATOM 4301 C C . VAL B 1 219 ? 11.438 7.27 -5.305 1 96.75 219 VAL B C 1
ATOM 4303 O O . VAL B 1 219 ? 11.211 8.484 -5.312 1 96.75 219 VAL B O 1
ATOM 4306 N N . PRO B 1 220 ? 11.797 6.68 -4.172 1 96.56 220 PRO B N 1
ATOM 4307 C CA . PRO B 1 220 ? 11.852 7.449 -2.93 1 96.56 220 PRO B CA 1
ATOM 4308 C C . PRO B 1 220 ? 12.852 8.602 -2.998 1 96.56 220 PRO B C 1
ATOM 4310 O O . PRO B 1 220 ? 12.719 9.586 -2.262 1 96.56 220 PRO B O 1
ATOM 4313 N N . VAL B 1 221 ? 13.844 8.539 -3.867 1 95.75 221 VAL B N 1
ATOM 4314 C CA . VAL B 1 221 ? 14.773 9.656 -4.035 1 95.75 221 VAL B CA 1
ATOM 4315 C C . VAL B 1 221 ? 14.016 10.898 -4.488 1 95.75 221 VAL B C 1
ATOM 4317 O O . VAL B 1 221 ? 14.273 12 -3.99 1 95.75 221 VAL B O 1
ATOM 4320 N N . VAL B 1 222 ? 13.039 10.664 -5.309 1 92.94 222 VAL B N 1
ATOM 4321 C CA . VAL B 1 222 ? 12.281 11.773 -5.883 1 92.94 222 VAL B CA 1
ATOM 4322 C C . VAL B 1 222 ? 11.367 12.375 -4.82 1 92.94 222 VAL B C 1
ATOM 4324 O O . VAL B 1 222 ? 11.359 13.594 -4.621 1 92.94 222 VAL B O 1
ATOM 4327 N N . TRP B 1 223 ? 10.602 11.562 -4.082 1 91 223 TRP B N 1
ATOM 4328 C CA . TRP B 1 223 ? 9.656 12.156 -3.15 1 91 223 TRP B CA 1
ATOM 4329 C C . TRP B 1 223 ? 10.359 12.609 -1.873 1 91 223 TRP B C 1
ATOM 4331 O O . TRP B 1 223 ? 9.883 13.516 -1.185 1 91 223 TRP B O 1
ATOM 4341 N N . LEU B 1 224 ? 11.5 12.031 -1.481 1 91.31 224 LEU B N 1
ATOM 4342 C CA . LEU B 1 224 ? 12.281 12.586 -0.379 1 91.31 224 LEU B CA 1
ATOM 4343 C C . LEU B 1 224 ? 12.781 13.984 -0.724 1 91.31 224 LEU B C 1
ATOM 4345 O O . LEU B 1 224 ? 12.859 14.859 0.146 1 91.31 224 LEU B O 1
ATOM 4349 N N . TYR B 1 225 ? 13.117 14.203 -1.962 1 89.12 225 TYR B N 1
ATOM 4350 C CA . TYR B 1 225 ? 13.523 15.523 -2.422 1 89.12 225 TYR B CA 1
ATOM 4351 C C . TYR B 1 225 ? 12.344 16.5 -2.408 1 89.12 225 TYR B C 1
ATOM 4353 O O . TYR B 1 225 ? 12.5 17.656 -2.041 1 89.12 225 TYR B O 1
ATOM 4361 N N . GLU B 1 226 ? 11.227 15.984 -2.799 1 85.62 226 GLU B N 1
ATOM 4362 C CA . GLU B 1 226 ? 10.016 16.797 -2.773 1 85.62 226 GLU B CA 1
ATOM 4363 C C . GLU B 1 226 ? 9.68 17.25 -1.353 1 85.62 226 GLU B C 1
ATOM 4365 O O . GLU B 1 226 ? 9.242 18.375 -1.141 1 85.62 226 GLU B O 1
ATOM 4370 N N . LEU B 1 227 ? 9.82 16.391 -0.398 1 83.44 227 LEU B N 1
ATOM 4371 C CA . LEU B 1 227 ? 9.5 16.703 0.991 1 83.44 227 LEU B CA 1
ATOM 4372 C C . LEU B 1 227 ? 10.461 17.75 1.55 1 83.44 227 LEU B C 1
ATOM 4374 O O . LEU B 1 227 ? 10.133 18.438 2.518 1 83.44 227 LEU B O 1
ATOM 4378 N N . THR B 1 228 ? 11.562 17.859 0.936 1 79.06 228 THR B N 1
ATOM 4379 C CA . THR B 1 228 ? 12.531 18.875 1.352 1 79.06 228 THR B CA 1
ATOM 4380 C C . THR B 1 228 ? 12.172 20.234 0.775 1 79.06 228 THR B C 1
ATOM 4382 O O . THR B 1 228 ? 12.32 21.266 1.45 1 79.06 228 THR B O 1
ATOM 4385 N N . ALA B 1 229 ? 11.758 20.266 -0.548 1 68.31 229 ALA B N 1
ATOM 4386 C CA . ALA B 1 229 ? 11.586 21.5 -1.3 1 68.31 229 ALA B CA 1
ATOM 4387 C C . ALA B 1 229 ? 10.18 22.062 -1.119 1 68.31 229 ALA B C 1
ATOM 4389 O O . ALA B 1 229 ? 9.195 21.375 -1.363 1 68.31 229 ALA B O 1
ATOM 4390 N N . ALA B 1 230 ? 9.633 22.438 0.015 1 57.44 230 ALA B N 1
ATOM 4391 C CA . ALA B 1 230 ? 8.32 22.938 0.393 1 57.44 230 ALA B CA 1
ATOM 4392 C C . ALA B 1 230 ? 7.57 23.484 -0.821 1 57.44 230 ALA B C 1
ATOM 4394 O O . ALA B 1 230 ? 6.34 23.438 -0.875 1 57.44 230 ALA B O 1
ATOM 4395 N N . GLU B 1 231 ? 8.211 24.281 -1.868 1 55.59 231 GLU B N 1
ATOM 4396 C CA . GLU B 1 231 ? 7.48 25.344 -2.555 1 55.59 231 GLU B CA 1
ATOM 4397 C C . GLU B 1 231 ? 6.727 24.812 -3.766 1 55.59 231 GLU B C 1
ATOM 4399 O O . GLU B 1 231 ? 5.633 25.281 -4.086 1 55.59 231 GLU B O 1
ATOM 4404 N N . LEU B 1 232 ? 7.359 24.234 -4.812 1 53.38 232 LEU B N 1
ATOM 4405 C CA . LEU B 1 232 ? 6.789 24.281 -6.156 1 53.38 232 LEU B CA 1
ATOM 4406 C C . LEU B 1 232 ? 5.906 23.062 -6.41 1 53.38 232 LEU B C 1
ATOM 4408 O O . LEU B 1 232 ? 6.41 21.984 -6.73 1 53.38 232 LEU B O 1
ATOM 4412 N N . ARG B 1 233 ? 4.57 23.156 -6.246 1 62.97 233 ARG B N 1
ATOM 4413 C CA . ARG B 1 233 ? 3.572 22.094 -6.184 1 62.97 233 ARG B CA 1
ATOM 4414 C C . ARG B 1 233 ? 3.369 21.453 -7.551 1 62.97 233 ARG B C 1
ATOM 4416 O O . ARG B 1 233 ? 3.33 20.219 -7.664 1 62.97 233 ARG B O 1
ATOM 4423 N N . CYS B 1 234 ? 3.449 22.375 -8.703 1 67.69 234 CYS B N 1
ATOM 4424 C CA . CYS B 1 234 ? 3.057 21.812 -9.992 1 67.69 234 CYS B CA 1
ATOM 4425 C C . CYS B 1 234 ? 4.137 20.875 -10.523 1 67.69 234 CYS B C 1
ATOM 4427 O O . CYS B 1 234 ? 3.828 19.797 -11.062 1 67.69 234 CYS B O 1
ATOM 4429 N N . ARG B 1 235 ? 5.367 21.297 -10.406 1 75.38 235 ARG B N 1
ATOM 4430 C CA . ARG B 1 235 ? 6.465 20.484 -10.898 1 75.38 235 ARG B CA 1
ATOM 4431 C C . ARG B 1 235 ? 6.5 19.125 -10.195 1 75.38 235 ARG B C 1
ATOM 4433 O O . ARG B 1 235 ? 6.801 18.109 -10.812 1 75.38 235 ARG B O 1
ATOM 4440 N N . TRP B 1 236 ? 5.992 19.125 -9.086 1 78.25 236 TRP B N 1
ATOM 4441 C CA . TRP B 1 236 ? 6.059 17.891 -8.312 1 78.25 236 TRP B CA 1
ATOM 4442 C C . TRP B 1 236 ? 4.922 16.953 -8.695 1 78.25 236 TRP B C 1
ATOM 4444 O O . TRP B 1 236 ? 5.074 15.727 -8.641 1 78.25 236 TRP B O 1
ATOM 4454 N N . LEU B 1 237 ? 3.889 17.531 -9.164 1 79 237 LEU B N 1
ATOM 4455 C CA . LEU B 1 237 ? 2.797 16.688 -9.641 1 79 237 LEU B CA 1
ATOM 4456 C C . LEU B 1 237 ? 3.201 15.938 -10.906 1 79 237 LEU B C 1
ATOM 4458 O O . LEU B 1 237 ? 2.855 14.766 -11.078 1 79 237 LEU B O 1
ATOM 4462 N N . TRP B 1 238 ? 4.031 16.609 -11.727 1 82.81 238 TRP B N 1
ATOM 4463 C CA . TRP B 1 238 ? 4.527 15.969 -12.938 1 82.81 238 TRP B CA 1
ATOM 4464 C C . TRP B 1 238 ? 5.551 14.883 -12.602 1 82.81 238 TRP B C 1
ATOM 4466 O O . TRP B 1 238 ? 5.59 13.836 -13.25 1 82.81 238 TRP B O 1
ATOM 4476 N N . ALA B 1 239 ? 6.219 15.141 -11.609 1 85.5 239 ALA B N 1
ATOM 4477 C CA . ALA B 1 239 ? 7.203 14.148 -11.188 1 85.5 239 ALA B CA 1
ATOM 4478 C C . ALA B 1 239 ? 6.523 12.906 -10.609 1 85.5 239 ALA B C 1
ATOM 4480 O O . ALA B 1 239 ? 6.938 11.781 -10.891 1 85.5 239 ALA B O 1
ATOM 4481 N N . ARG B 1 240 ? 5.496 13.148 -9.883 1 85 240 ARG B N 1
ATOM 4482 C CA . ARG B 1 240 ? 4.754 12.031 -9.305 1 85 240 ARG B CA 1
ATOM 4483 C C . ARG B 1 240 ? 4.051 11.219 -10.391 1 85 240 ARG B C 1
ATOM 4485 O O . ARG B 1 240 ? 4.043 9.984 -10.352 1 85 240 ARG B O 1
ATOM 4492 N N . PHE B 1 241 ? 3.488 11.914 -11.328 1 88.81 241 PHE B N 1
ATOM 4493 C CA . PHE B 1 241 ? 2.844 11.219 -12.438 1 88.81 241 PHE B CA 1
ATOM 4494 C C . PHE B 1 241 ? 3.869 10.461 -13.266 1 88.81 241 PHE B C 1
ATOM 4496 O O . PHE B 1 241 ? 3.631 9.32 -13.664 1 88.81 241 PHE B O 1
ATOM 4503 N N . GLY B 1 242 ? 4.938 11.094 -13.477 1 91.94 242 GLY B N 1
ATOM 4504 C CA . GLY B 1 242 ? 5.984 10.461 -14.258 1 91.94 242 GLY B CA 1
ATOM 4505 C C . GLY B 1 242 ? 6.543 9.211 -13.609 1 91.94 242 GLY B C 1
ATOM 4506 O O . GLY B 1 242 ? 6.723 8.188 -14.273 1 91.94 242 GLY B O 1
ATOM 4507 N N . THR B 1 243 ? 6.734 9.25 -12.336 1 92.19 243 THR B N 1
ATOM 4508 C CA . THR B 1 243 ? 7.262 8.086 -11.633 1 92.19 243 THR B CA 1
ATOM 4509 C C . THR B 1 243 ? 6.223 6.977 -11.57 1 92.19 243 THR B C 1
ATOM 4511 O O . THR B 1 243 ? 6.555 5.797 -11.711 1 92.19 243 THR B O 1
ATOM 4514 N N . GLY B 1 244 ? 4.996 7.383 -11.398 1 92.56 244 GLY B N 1
ATOM 4515 C CA . GLY B 1 244 ? 3.938 6.387 -11.414 1 92.56 244 GLY B CA 1
ATOM 4516 C C . GLY B 1 244 ? 3.799 5.695 -12.758 1 92.56 244 GLY B C 1
ATOM 4517 O O . GLY B 1 244 ? 3.584 4.48 -12.82 1 92.56 244 GLY B O 1
ATOM 4518 N N . LEU B 1 245 ? 3.938 6.445 -13.75 1 94.44 245 LEU B N 1
ATOM 4519 C CA . LEU B 1 245 ? 3.852 5.902 -15.102 1 94.44 245 LEU B CA 1
ATOM 4520 C C . LEU B 1 245 ? 5.035 4.984 -15.391 1 94.44 245 LEU B C 1
ATOM 4522 O O . LEU B 1 245 ? 4.867 3.928 -16 1 94.44 245 LEU B O 1
ATOM 4526 N N . LEU B 1 246 ? 6.152 5.355 -14.883 1 95.25 246 LEU B N 1
ATOM 4527 C CA . LEU B 1 246 ? 7.379 4.617 -15.156 1 95.25 246 LEU B CA 1
ATOM 4528 C C . LEU B 1 246 ? 7.367 3.264 -14.453 1 95.25 246 LEU B C 1
ATOM 4530 O O . LEU B 1 246 ? 8.047 2.328 -14.883 1 95.25 246 LEU B O 1
ATOM 4534 N N . VAL B 1 247 ? 6.613 3.15 -13.414 1 96.75 247 VAL B N 1
ATOM 4535 C CA . VAL B 1 247 ? 6.602 1.902 -12.656 1 96.75 247 VAL B CA 1
ATOM 4536 C C . VAL B 1 247 ? 5.387 1.067 -13.055 1 96.75 247 VAL B C 1
ATOM 4538 O O . VAL B 1 247 ? 5.527 -0.093 -13.453 1 96.75 247 VAL B O 1
ATOM 4541 N N . ASN B 1 248 ? 4.207 1.631 -13.164 1 97.5 248 ASN B N 1
ATOM 4542 C CA . ASN B 1 248 ? 2.971 0.88 -13.352 1 97.5 248 ASN B CA 1
ATOM 4543 C C . ASN B 1 248 ? 2.746 0.528 -14.82 1 97.5 248 ASN B C 1
ATOM 4545 O O . ASN B 1 248 ? 2.172 -0.518 -15.133 1 97.5 248 ASN B O 1
ATOM 4549 N N . ALA B 1 249 ? 3.201 1.307 -15.711 1 97.19 249 ALA B N 1
ATOM 4550 C CA . ALA B 1 249 ? 2.953 1.044 -17.125 1 97.19 249 ALA B CA 1
ATOM 4551 C C . ALA B 1 249 ? 3.723 -0.187 -17.594 1 97.19 249 ALA B C 1
ATOM 4553 O O . ALA B 1 249 ? 3.135 -1.115 -18.156 1 97.19 249 ALA B O 1
ATOM 4554 N N . PRO B 1 250 ? 5.023 -0.26 -17.375 1 97.19 250 PRO B N 1
ATOM 4555 C CA . PRO B 1 250 ? 5.734 -1.467 -17.797 1 97.19 250 PRO B CA 1
ATOM 4556 C C . PRO B 1 250 ? 5.242 -2.725 -17.094 1 97.19 250 PRO B C 1
ATOM 4558 O O . PRO B 1 250 ? 5.215 -3.805 -17.688 1 97.19 250 PRO B O 1
ATOM 4561 N N . LEU B 1 251 ? 4.922 -2.639 -15.844 1 97.5 251 LEU B N 1
ATOM 4562 C CA . LEU B 1 251 ? 4.391 -3.795 -15.133 1 97.5 251 LEU B CA 1
ATOM 4563 C C . LEU B 1 251 ? 3.078 -4.262 -15.75 1 97.5 251 LEU B C 1
ATOM 4565 O O . LEU B 1 251 ? 2.84 -5.465 -15.875 1 97.5 251 LEU B O 1
ATOM 4569 N N . LEU B 1 252 ? 2.25 -3.307 -16.141 1 97.25 252 LEU B N 1
ATOM 4570 C CA . LEU B 1 252 ? 0.995 -3.639 -16.812 1 97.25 252 LEU B CA 1
ATOM 4571 C C . LEU B 1 252 ? 1.253 -4.316 -18.141 1 97.25 252 LEU B C 1
ATOM 4573 O O . LEU B 1 252 ? 0.579 -5.289 -18.5 1 97.25 252 LEU B O 1
ATOM 4577 N N . VAL B 1 253 ? 2.219 -3.867 -18.875 1 96.81 253 VAL B N 1
ATOM 4578 C CA . VAL B 1 253 ? 2.559 -4.438 -20.172 1 96.81 253 VAL B CA 1
ATOM 4579 C C . VAL B 1 253 ? 3.037 -5.875 -19.984 1 96.81 253 VAL B C 1
ATOM 4581 O O . VAL B 1 253 ? 2.633 -6.77 -20.734 1 96.81 253 VAL B O 1
ATOM 4584 N N . VAL B 1 254 ? 3.877 -6.098 -19 1 96.56 254 VAL B N 1
ATOM 4585 C CA . VAL B 1 254 ? 4.375 -7.445 -18.734 1 96.56 254 VAL B CA 1
ATOM 4586 C C . VAL B 1 254 ? 3.207 -8.375 -18.422 1 96.56 254 VAL B C 1
ATOM 4588 O O . VAL B 1 254 ? 3.135 -9.492 -18.922 1 96.56 254 VAL B O 1
ATOM 4591 N N . ARG B 1 255 ? 2.264 -7.934 -17.656 1 96.31 255 ARG B N 1
ATOM 4592 C CA . ARG B 1 255 ? 1.133 -8.766 -17.266 1 96.31 255 ARG B CA 1
ATOM 4593 C C . ARG B 1 255 ? 0.172 -8.969 -18.438 1 96.31 255 ARG B C 1
ATOM 4595 O O . ARG B 1 255 ? -0.475 -10.008 -18.531 1 96.31 255 ARG B O 1
ATOM 4602 N N . CYS B 1 256 ? 0.115 -8.008 -19.281 1 95.69 256 CYS B N 1
ATOM 4603 C CA . CYS B 1 256 ? -0.679 -8.195 -20.484 1 95.69 256 CYS B CA 1
ATOM 4604 C C . CYS B 1 256 ? -0.085 -9.289 -21.359 1 95.69 256 CYS B C 1
ATOM 4606 O O . CYS B 1 256 ? -0.817 -10.102 -21.938 1 95.69 256 CYS B O 1
ATOM 4608 N N . PHE B 1 257 ? 1.206 -9.305 -21.438 1 95.31 257 PHE B N 1
ATOM 4609 C CA . PHE B 1 257 ? 1.86 -10.375 -22.188 1 95.31 257 PHE B CA 1
ATOM 4610 C C . PHE B 1 257 ? 1.603 -11.727 -21.531 1 95.31 257 PHE B C 1
ATOM 4612 O O . PHE B 1 257 ? 1.376 -12.727 -22.219 1 95.31 257 PHE B O 1
ATOM 4619 N N . GLN B 1 258 ? 1.622 -11.711 -20.266 1 93.75 258 GLN B N 1
ATOM 4620 C CA . GLN B 1 258 ? 1.37 -12.953 -19.531 1 93.75 258 GLN B CA 1
ATOM 4621 C C . GLN B 1 258 ? -0.041 -13.469 -19.812 1 93.75 258 GLN B C 1
ATOM 4623 O O . GLN B 1 258 ? -0.246 -14.672 -19.969 1 93.75 258 GLN B O 1
ATOM 4628 N N . VAL B 1 259 ? -0.992 -12.578 -19.891 1 93.38 259 VAL B N 1
ATOM 4629 C CA . VAL B 1 259 ? -2.387 -12.977 -20.047 1 93.38 259 VAL B CA 1
ATOM 4630 C C . VAL B 1 259 ? -2.668 -13.312 -21.516 1 93.38 259 VAL B C 1
ATOM 4632 O O . VAL B 1 259 ? -3.238 -14.367 -21.812 1 93.38 259 VAL B O 1
ATOM 4635 N N . TYR B 1 260 ? -2.166 -12.539 -22.469 1 94.19 260 TYR B N 1
ATOM 4636 C CA . TYR B 1 260 ? -2.592 -12.664 -23.859 1 94.19 260 TYR B CA 1
ATOM 4637 C C . TYR B 1 260 ? -1.661 -13.586 -24.625 1 94.19 260 TYR B C 1
ATOM 4639 O O . TYR B 1 260 ? -2.09 -14.273 -25.562 1 94.19 260 TYR B O 1
ATOM 4647 N N . VAL B 1 261 ? -0.421 -13.656 -24.234 1 92.62 261 VAL B N 1
ATOM 4648 C CA . VAL B 1 261 ? 0.542 -14.469 -24.984 1 92.62 261 VAL B CA 1
ATOM 4649 C C . VAL B 1 261 ? 0.726 -15.812 -24.281 1 92.62 261 VAL B C 1
ATOM 4651 O O . VAL B 1 261 ? 0.675 -16.859 -24.922 1 92.62 261 VAL B O 1
ATOM 4654 N N . TYR B 1 262 ? 0.796 -15.82 -22.953 1 91.19 262 TYR B N 1
ATOM 4655 C CA . TYR B 1 262 ? 1.111 -17.047 -22.219 1 91.19 262 TYR B CA 1
ATOM 4656 C C . TYR B 1 262 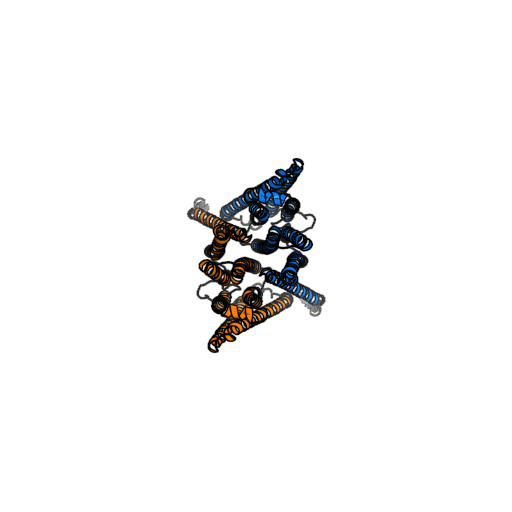? -0.14 -17.641 -21.594 1 91.19 262 TYR B C 1
ATOM 4658 O O . TYR B 1 262 ? -0.062 -18.625 -20.859 1 91.19 262 TYR B O 1
ATOM 4666 N N . LYS B 1 263 ? -1.338 -16.984 -21.656 1 91 263 LYS B N 1
ATOM 4667 C CA . LYS B 1 263 ? -2.65 -17.469 -21.25 1 91 263 LYS B CA 1
ATOM 4668 C C . LYS B 1 263 ? -2.693 -17.75 -19.75 1 91 263 LYS B C 1
ATOM 4670 O O . LYS B 1 263 ? -3.254 -18.75 -19.297 1 91 263 LYS B O 1
ATOM 4675 N N . MET B 1 264 ? -1.897 -16.938 -19.031 1 89.06 264 MET B N 1
ATOM 4676 C CA . MET B 1 264 ? -1.966 -16.984 -17.578 1 89.06 264 MET B CA 1
ATOM 4677 C C . MET B 1 264 ? -3.203 -16.25 -17.062 1 89.06 264 MET B C 1
ATOM 4679 O O . MET B 1 264 ? -3.727 -15.359 -17.734 1 89.06 264 MET B O 1
ATOM 4683 N N . PRO B 1 265 ? -3.703 -16.688 -15.977 1 90.19 265 PRO B N 1
ATOM 4684 C CA . PRO B 1 265 ? -4.871 -15.992 -15.43 1 90.19 265 PRO B CA 1
ATOM 4685 C C . PRO B 1 265 ? -4.57 -14.539 -15.062 1 90.19 265 PRO B C 1
ATOM 4687 O O . PRO B 1 265 ? -3.426 -14.203 -14.75 1 90.19 265 PRO B O 1
ATOM 4690 N N . VAL B 1 266 ? -5.633 -13.773 -15.172 1 92.75 266 VAL B N 1
ATOM 4691 C CA . VAL B 1 266 ? -5.512 -12.359 -14.852 1 92.75 266 VAL B CA 1
ATOM 4692 C C . VAL B 1 266 ? -5.203 -12.188 -13.367 1 92.75 266 VAL B C 1
ATOM 4694 O O . VAL B 1 266 ? -5.848 -12.805 -12.516 1 92.75 266 VAL B O 1
ATOM 4697 N N . SER B 1 267 ? -4.238 -11.352 -13.125 1 92.88 267 SER B N 1
ATOM 4698 C CA . SER B 1 267 ? -3.812 -11.102 -11.75 1 92.88 267 SER B CA 1
ATOM 4699 C C . SER B 1 267 ? -4.445 -9.828 -11.203 1 92.88 267 SER B C 1
ATOM 4701 O O . SER B 1 267 ? -4.738 -8.898 -11.961 1 92.88 267 SER B O 1
ATOM 4703 N N . VAL B 1 268 ? -4.633 -9.812 -9.898 1 94.44 268 VAL B N 1
ATOM 4704 C CA . VAL B 1 268 ? -5.184 -8.656 -9.211 1 94.44 268 VAL B CA 1
ATOM 4705 C C . VAL B 1 268 ? -4.262 -7.453 -9.406 1 94.44 268 VAL B C 1
ATOM 4707 O O . VAL B 1 268 ? -4.711 -6.305 -9.367 1 94.44 268 VAL B O 1
ATOM 4710 N N . PHE B 1 269 ? -3.012 -7.688 -9.695 1 95.44 269 PHE B N 1
ATOM 4711 C CA . PHE B 1 269 ? -2.045 -6.605 -9.844 1 95.44 269 PHE B CA 1
ATOM 4712 C C . PHE B 1 269 ? -2.311 -5.816 -11.117 1 95.44 269 PHE B C 1
ATOM 4714 O O . PHE B 1 269 ? -1.949 -4.641 -11.211 1 95.44 269 PHE B O 1
ATOM 4721 N N . MET B 1 270 ? -2.922 -6.477 -12.047 1 96.06 270 MET B N 1
ATOM 4722 C CA . MET B 1 270 ? -3.305 -5.742 -13.25 1 96.06 270 MET B CA 1
ATOM 4723 C C . MET B 1 270 ? -4.336 -4.668 -12.922 1 96.06 270 MET B C 1
ATOM 4725 O O . MET B 1 270 ? -4.262 -3.553 -13.445 1 96.06 270 MET B O 1
ATOM 4729 N N . PHE B 1 271 ? -5.23 -5.066 -12.094 1 95.38 271 PHE B N 1
ATOM 4730 C CA . PHE B 1 271 ? -6.227 -4.098 -11.641 1 95.38 271 PHE B CA 1
ATOM 4731 C C . PHE B 1 271 ? -5.566 -2.963 -10.867 1 95.38 271 PHE B C 1
ATOM 4733 O O . PHE B 1 271 ? -5.902 -1.794 -11.062 1 95.38 271 PHE B O 1
ATOM 4740 N N . LYS B 1 272 ? -4.66 -3.322 -10.008 1 95.94 272 LYS B N 1
ATOM 4741 C CA . LYS B 1 272 ? -3.947 -2.309 -9.242 1 95.94 272 LYS B CA 1
ATOM 4742 C C . LYS B 1 272 ? -3.227 -1.325 -10.156 1 95.94 272 LYS B C 1
ATOM 4744 O O . LYS B 1 272 ? -3.285 -0.113 -9.945 1 95.94 272 LYS B O 1
ATOM 4749 N N . ASN B 1 273 ? -2.578 -1.866 -11.148 1 97.5 273 ASN B N 1
ATOM 4750 C CA . ASN B 1 273 ? -1.834 -1.018 -12.078 1 97.5 273 ASN B CA 1
ATOM 4751 C C . ASN B 1 273 ? -2.758 -0.062 -12.828 1 97.5 273 ASN B C 1
ATOM 4753 O O . ASN B 1 273 ? -2.473 1.133 -12.922 1 97.5 273 ASN B O 1
ATOM 4757 N N . VAL B 1 274 ? -3.852 -0.518 -13.289 1 96.19 274 VAL B N 1
ATOM 4758 C CA . VAL B 1 274 ? -4.805 0.306 -14.023 1 96.19 274 VAL B CA 1
ATOM 4759 C C . VAL B 1 274 ? -5.402 1.36 -13.094 1 96.19 274 VAL B C 1
ATOM 4761 O O . VAL B 1 274 ? -5.531 2.527 -13.469 1 96.19 274 VAL B O 1
ATOM 4764 N N . LEU B 1 275 ? -5.703 0.941 -11.961 1 95.75 275 LEU B N 1
ATOM 4765 C CA . LEU B 1 275 ? -6.312 1.846 -10.992 1 95.75 275 LEU B CA 1
ATOM 4766 C C . LEU B 1 275 ? -5.355 2.971 -10.617 1 95.75 275 LEU B C 1
ATOM 4768 O O . LEU B 1 275 ? -5.738 4.145 -10.617 1 95.75 275 LEU B O 1
ATOM 4772 N N . PHE B 1 276 ? -4.172 2.656 -10.312 1 95.62 276 PHE B N 1
ATOM 4773 C CA . PHE B 1 276 ? -3.219 3.664 -9.867 1 95.62 276 PHE B CA 1
ATOM 4774 C C . PHE B 1 276 ? -2.811 4.574 -11.016 1 95.62 276 PHE B C 1
ATOM 4776 O O . PHE B 1 276 ? -2.559 5.762 -10.82 1 95.62 276 PHE B O 1
ATOM 4783 N N . LEU B 1 277 ? -2.727 4.023 -12.188 1 95.31 277 LEU B N 1
ATOM 4784 C CA . LEU B 1 277 ? -2.512 4.879 -13.352 1 95.31 277 LEU B CA 1
ATOM 4785 C C . LEU B 1 277 ? -3.689 5.828 -13.555 1 95.31 277 LEU B C 1
ATOM 4787 O O . LEU B 1 277 ? -3.496 7.004 -13.867 1 95.31 277 LEU B O 1
ATOM 4791 N N . GLY B 1 278 ? -4.867 5.363 -13.359 1 93.94 278 GLY B N 1
ATOM 4792 C CA . GLY B 1 278 ? -6.055 6.191 -13.461 1 93.94 278 GLY B CA 1
ATOM 4793 C C . GLY B 1 278 ? -6.113 7.285 -12.414 1 93.94 278 GLY B C 1
ATOM 4794 O O . GLY B 1 278 ? -6.445 8.43 -12.727 1 93.94 278 GLY B O 1
ATOM 4795 N N . ILE B 1 279 ? -5.809 6.945 -11.188 1 91.88 279 ILE B N 1
ATOM 4796 C CA . ILE B 1 279 ? -5.828 7.906 -10.094 1 91.88 279 ILE B CA 1
ATOM 4797 C C . ILE B 1 279 ? -4.805 9.008 -10.352 1 91.88 279 ILE B C 1
ATOM 4799 O O . ILE B 1 279 ? -5.109 10.195 -10.203 1 91.88 279 ILE B O 1
ATOM 4803 N N . ARG B 1 280 ? -3.602 8.617 -10.742 1 91 280 ARG B N 1
ATOM 4804 C CA . ARG B 1 280 ? -2.568 9.609 -11.023 1 91 280 ARG B CA 1
ATOM 4805 C C . ARG B 1 280 ? -2.965 10.492 -12.211 1 91 280 ARG B C 1
ATOM 4807 O O . ARG B 1 280 ? -2.676 11.688 -12.219 1 91 280 ARG B O 1
ATOM 4814 N N . PHE B 1 281 ? -3.584 9.875 -13.148 1 91.25 281 PHE B N 1
ATOM 4815 C CA . PHE B 1 281 ? -4.051 10.625 -14.312 1 91.25 281 PHE B CA 1
ATOM 4816 C C . PHE B 1 281 ? -5.133 11.617 -13.914 1 91.25 281 PHE B C 1
ATOM 4818 O O . PHE B 1 281 ? -5.117 12.766 -14.359 1 91.25 281 PHE B O 1
ATOM 4825 N N . LEU B 1 282 ? -6.039 11.25 -13.078 1 88 282 LEU B N 1
ATOM 4826 C CA . LEU B 1 282 ? -7.102 12.133 -12.602 1 88 282 LEU B CA 1
ATOM 4827 C C . LEU B 1 282 ? -6.523 13.281 -11.781 1 88 282 LEU B C 1
ATOM 4829 O O . LEU B 1 282 ? -6.973 14.422 -11.906 1 88 282 LEU B O 1
ATOM 4833 N N . GLU B 1 283 ? -5.598 12.977 -10.953 1 84.38 283 GLU B N 1
ATOM 4834 C CA . GLU B 1 283 ? -4.949 14.016 -10.156 1 84.38 283 GLU B CA 1
ATOM 4835 C C . GLU B 1 283 ? -4.25 15.039 -11.039 1 84.38 283 GLU B C 1
ATOM 4837 O O . GLU B 1 283 ? -4.289 16.234 -10.766 1 84.38 283 GLU B O 1
ATOM 4842 N N . LEU B 1 284 ? -3.607 14.578 -12.055 1 85.38 284 LEU B N 1
ATOM 4843 C CA . LEU B 1 284 ? -2.939 15.469 -13 1 85.38 284 LEU B CA 1
ATOM 4844 C C . LEU B 1 284 ? -3.951 16.359 -13.719 1 85.38 284 LEU B C 1
ATOM 4846 O O . LEU B 1 284 ? -3.723 17.562 -13.875 1 85.38 284 LEU B O 1
ATOM 4850 N N . LEU B 1 285 ? -5.035 15.797 -14.102 1 85.62 285 LEU B N 1
ATOM 4851 C CA . LEU B 1 285 ? -6.078 16.547 -14.797 1 85.62 285 LEU B CA 1
ATOM 4852 C C . LEU B 1 285 ? -6.676 17.609 -13.883 1 85.62 285 LEU B C 1
ATOM 4854 O O . LEU B 1 285 ? -6.938 18.734 -14.32 1 85.62 285 LEU B O 1
ATOM 4858 N N . GLU B 1 286 ? -6.93 17.266 -12.672 1 82.62 286 GLU B N 1
ATOM 4859 C CA . GLU B 1 286 ? -7.477 18.203 -11.703 1 82.62 286 GLU B CA 1
ATOM 4860 C C . GLU B 1 286 ? -6.535 19.391 -11.492 1 82.62 286 GLU B C 1
ATOM 4862 O O . GLU B 1 286 ? -6.98 20.531 -11.391 1 82.62 286 GLU B O 1
ATOM 4867 N N . GLN B 1 287 ? -5.32 19.062 -11.43 1 77.56 287 GLN B N 1
ATOM 4868 C CA . GLN B 1 287 ? -4.359 20.141 -11.227 1 77.56 287 GLN B CA 1
ATOM 4869 C C . GLN B 1 287 ? -4.238 21.016 -12.469 1 77.56 287 GLN B C 1
ATOM 4871 O O . GLN B 1 287 ? -4.062 22.234 -12.367 1 77.56 287 GLN B O 1
ATOM 4876 N N . CYS B 1 288 ? -4.273 20.453 -13.602 1 78.69 288 CYS B N 1
ATOM 4877 C CA . CYS B 1 288 ? -4.23 21.203 -14.844 1 78.69 288 CYS B CA 1
ATOM 4878 C C . CYS B 1 288 ? -5.445 22.125 -14.969 1 78.69 288 CYS B C 1
ATOM 4880 O O . CYS B 1 288 ? -5.328 23.266 -15.414 1 78.69 288 CYS B O 1
ATOM 4882 N N . VAL B 1 289 ? -6.535 21.625 -14.547 1 79.31 289 VAL B N 1
ATOM 4883 C CA . VAL B 1 289 ? -7.762 22.422 -14.602 1 79.31 289 VAL B CA 1
ATOM 4884 C C . VAL B 1 289 ? -7.676 23.578 -13.602 1 79.31 289 VAL B C 1
ATOM 4886 O O . VAL B 1 289 ? -8.102 24.688 -13.906 1 79.31 289 VAL B O 1
ATOM 4889 N N . THR B 1 290 ? -7.117 23.297 -12.461 1 76.38 290 THR B N 1
ATOM 4890 C CA . THR B 1 290 ? -6.977 24.328 -11.453 1 76.38 290 THR B CA 1
ATOM 4891 C C . THR B 1 290 ? -6.004 25.422 -11.93 1 76.38 290 THR B C 1
ATOM 4893 O O . THR B 1 290 ? -6.246 26.609 -11.719 1 76.38 290 THR B O 1
ATOM 4896 N N . VAL B 1 291 ? -4.949 24.984 -12.555 1 75.5 291 VAL B N 1
ATOM 4897 C CA . VAL B 1 291 ? -3.953 25.938 -13.039 1 75.5 291 VAL B CA 1
ATOM 4898 C C . VAL B 1 291 ? -4.531 26.75 -14.203 1 75.5 291 VAL B C 1
ATOM 4900 O O . VAL B 1 291 ? -4.309 27.953 -14.305 1 75.5 291 VAL B O 1
ATOM 4903 N N . ARG B 1 292 ? -5.254 26.141 -15.047 1 76.12 292 ARG B N 1
ATOM 4904 C CA . ARG B 1 292 ? -5.863 26.812 -16.188 1 76.12 292 ARG B CA 1
ATOM 4905 C C . ARG B 1 292 ? -6.906 27.828 -15.742 1 76.12 292 ARG B C 1
ATOM 4907 O O . ARG B 1 292 ? -6.992 28.922 -16.297 1 76.12 292 ARG B O 1
ATOM 4914 N N . ARG B 1 293 ? -7.578 27.453 -14.797 1 73.06 293 ARG B N 1
ATOM 4915 C CA . ARG B 1 293 ? -8.602 28.359 -14.281 1 73.06 293 ARG B CA 1
ATOM 4916 C C . ARG B 1 293 ? -7.977 29.562 -13.594 1 73.06 293 ARG B C 1
ATOM 4918 O O . ARG B 1 293 ? -8.469 30.688 -13.719 1 73.06 293 ARG B O 1
ATOM 4925 N N . LEU B 1 294 ? -6.938 29.234 -12.914 1 70.31 294 LEU B N 1
ATOM 4926 C CA . LEU B 1 294 ? -6.211 30.328 -12.281 1 70.31 294 LEU B CA 1
ATOM 4927 C C . LEU B 1 294 ? -5.613 31.266 -13.328 1 70.31 294 LEU B C 1
ATOM 4929 O O . LEU B 1 294 ? -5.602 32.469 -13.133 1 70.31 294 LEU B O 1
ATOM 4933 N N . TRP B 1 295 ? -5.152 30.625 -14.344 1 69.19 295 TRP B N 1
ATOM 4934 C CA . TRP B 1 295 ? -4.586 31.438 -15.422 1 69.19 295 TRP B CA 1
ATOM 4935 C C . TRP B 1 295 ? -5.68 32.188 -16.172 1 69.19 295 TRP B C 1
ATOM 4937 O O . TRP B 1 295 ? -5.477 33.344 -16.578 1 69.19 295 TRP B O 1
ATOM 4947 N N . ARG B 1 296 ? -6.781 31.656 -16.344 1 64.06 296 ARG B N 1
ATOM 4948 C CA . ARG B 1 296 ? -7.891 32.312 -17.031 1 64.06 296 ARG B CA 1
ATOM 4949 C C . ARG B 1 296 ? -8.445 33.469 -16.203 1 64.06 296 ARG B C 1
ATOM 4951 O O . ARG B 1 296 ? -8.773 34.531 -16.75 1 64.06 296 ARG B O 1
ATOM 4958 N N . PHE B 1 297 ? -8.469 33.281 -14.906 1 60.91 297 PHE B N 1
ATOM 4959 C CA . PHE B 1 297 ? -8.977 34.344 -14.055 1 60.91 297 PHE B CA 1
ATOM 4960 C C . PHE B 1 297 ? -7.875 35.344 -13.742 1 60.91 297 PHE B C 1
ATOM 4962 O O . PHE B 1 297 ? -8.156 36.531 -13.484 1 60.91 297 PHE B O 1
ATOM 4969 N N . GLY B 1 298 ? -6.68 34.844 -13.578 1 56.22 298 GLY B N 1
ATOM 4970 C CA . GLY B 1 298 ? -5.57 35.781 -13.414 1 56.22 298 GLY B CA 1
ATOM 4971 C C . GLY B 1 298 ? -5.301 36.594 -14.656 1 56.22 298 GLY B C 1
ATOM 4972 O O . GLY B 1 298 ? -4.621 37.625 -14.586 1 56.22 298 GLY B O 1
ATOM 4973 N N . GLY B 1 299 ? -5.5 36.125 -15.805 1 48.03 299 GLY B N 1
ATOM 4974 C CA . GLY B 1 299 ? -5.418 37 -16.969 1 48.03 299 GLY B CA 1
ATOM 4975 C C . GLY B 1 299 ? -6.492 38.062 -17 1 48.03 299 GLY B C 1
ATOM 4976 O O . GLY B 1 299 ? -6.621 38.812 -17.984 1 48.03 299 GLY B O 1
ATOM 4977 N N . THR B 1 300 ? -7.508 38 -16.359 1 44.06 300 THR B N 1
ATOM 4978 C CA . THR B 1 300 ? -8.266 39.219 -16.266 1 44.06 300 THR B CA 1
ATOM 4979 C C . THR B 1 300 ? -7.461 40.312 -15.547 1 44.06 300 THR B C 1
ATOM 4981 O O . THR B 1 300 ? -6.934 40.062 -14.461 1 44.06 300 THR B O 1
ATOM 4984 N N . GLY B 1 301 ? -6.777 41.25 -16.266 1 40.78 301 GLY B N 1
ATOM 4985 C CA . GLY B 1 301 ? -6.008 42.438 -15.977 1 40.78 301 GLY B CA 1
ATOM 4986 C C . GLY B 1 301 ? -6.23 42.969 -14.57 1 40.78 301 GLY B C 1
ATOM 4987 O O . GLY B 1 301 ? -7.211 42.625 -13.914 1 40.78 301 GLY B O 1
ATOM 4988 N N . PRO B 1 302 ? -5.172 43.438 -13.93 1 40.41 302 PRO B N 1
ATOM 4989 C CA . PRO B 1 302 ? -5.359 44.281 -12.766 1 40.41 302 PRO B CA 1
ATOM 4990 C C . PRO B 1 302 ? -6.668 45.094 -12.812 1 40.41 302 PRO B C 1
ATOM 4992 O O . PRO B 1 302 ? -6.949 45.75 -13.812 1 40.41 302 PRO B O 1
ATOM 4995 N N . ALA B 1 303 ? -7.703 44.531 -12.461 1 37.94 303 ALA B N 1
ATOM 4996 C CA . ALA B 1 303 ? -8.734 45.562 -12.297 1 37.94 303 ALA B CA 1
ATOM 4997 C C . ALA B 1 303 ? -8.117 46.906 -11.938 1 37.94 303 ALA B C 1
ATOM 4999 O O . ALA B 1 303 ? -7.289 47 -11.023 1 37.94 303 ALA B O 1
ATOM 5000 N N . GLN B 1 304 ? -7.859 47.781 -12.859 1 34.53 304 GLN B N 1
ATOM 5001 C CA . GLN B 1 304 ? -7.652 49.219 -12.695 1 34.53 304 GLN B CA 1
ATOM 5002 C C . GLN B 1 304 ? -8.414 4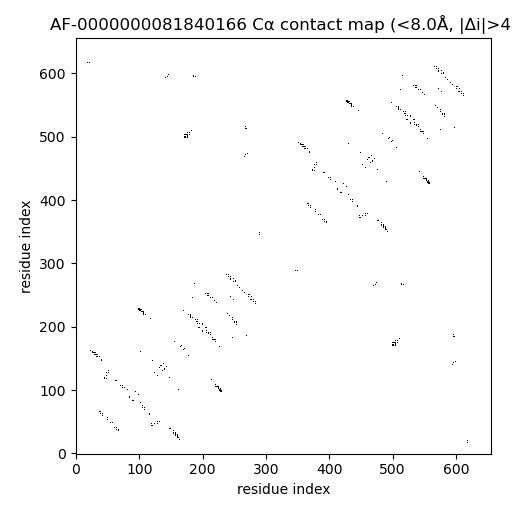9.719 -11.477 1 34.53 304 GLN B C 1
ATOM 5004 O O . GLN B 1 304 ? -9.641 49.781 -11.484 1 34.53 304 GLN B O 1
ATOM 5009 N N . PHE B 1 305 ? -8.016 49.312 -10.305 1 33.34 305 PHE B N 1
ATOM 5010 C CA . PHE B 1 305 ? -8.359 50.219 -9.219 1 33.34 305 PHE B CA 1
ATOM 5011 C C . PHE B 1 305 ? -8.32 51.656 -9.688 1 33.34 305 PHE B C 1
ATOM 5013 O O . PHE B 1 305 ? -7.242 52.219 -9.883 1 33.34 305 PHE B O 1
ATOM 5020 N N . SER B 1 306 ? -9.039 51.938 -10.766 1 30.91 306 SER B N 1
ATOM 5021 C CA . SER B 1 306 ? -9.273 53.344 -10.938 1 30.91 306 SER B CA 1
ATOM 5022 C C . SER B 1 306 ? -9.469 54.062 -9.594 1 30.91 306 SER B C 1
ATOM 5024 O O . SER B 1 306 ? -10.281 53.625 -8.781 1 30.91 306 SER B O 1
ATOM 5026 N N . HIS B 1 307 ? -8.328 54.469 -9.031 1 31.64 307 HIS B N 1
ATOM 5027 C CA . HIS B 1 307 ? -8.289 55.562 -8.094 1 31.64 307 HIS B CA 1
ATOM 5028 C C . HIS B 1 307 ? -9.414 56.562 -8.367 1 31.64 307 HIS B C 1
ATOM 5030 O O . HIS B 1 307 ? -9.242 57.5 -9.141 1 31.64 307 HIS B O 1
ATOM 5036 N N . CYS B 1 308 ? -10.609 56.094 -8.734 1 31.28 308 CYS B N 1
ATOM 5037 C CA . CYS B 1 308 ? -11.594 57.188 -8.711 1 31.28 308 CYS B CA 1
ATOM 5038 C C . CYS B 1 308 ? -11.586 57.906 -7.359 1 31.28 308 CYS B C 1
ATOM 5040 O O . CYS B 1 308 ? -12.195 57.438 -6.398 1 31.28 308 CYS B O 1
ATOM 5042 N N . VAL B 1 309 ? -10.312 58.219 -6.883 1 33.06 309 VAL B N 1
ATOM 5043 C CA . VAL B 1 309 ? -10.328 59.344 -5.965 1 33.06 309 VAL B CA 1
ATOM 5044 C C . VAL B 1 309 ? -11.312 60.406 -6.469 1 33.06 309 VAL B C 1
ATOM 5046 O O . VAL B 1 309 ? -11.125 60.969 -7.547 1 33.06 309 VAL B O 1
ATOM 5049 N N . SER B 1 310 ? -12.578 60.062 -6.461 1 28.45 310 SER B N 1
ATOM 5050 C CA . SER B 1 310 ? -13.5 61.219 -6.562 1 28.45 310 SER B CA 1
ATOM 5051 C C . SER B 1 310 ? -12.953 62.438 -5.832 1 28.45 310 SER B C 1
ATOM 5053 O O . SER B 1 310 ? -12.812 62.406 -4.605 1 28.45 310 SER B O 1
ATOM 5055 N N . GLU B 1 311 ? -11.883 63.031 -6.414 1 33.34 311 GLU B N 1
ATOM 5056 C CA . GLU B 1 311 ? -11.469 64.375 -6.094 1 33.34 311 GLU B CA 1
ATOM 5057 C C . GLU B 1 311 ? -12.672 65.25 -5.777 1 33.34 311 GLU B C 1
ATOM 5059 O O . GLU B 1 311 ? -12.523 66.5 -5.559 1 33.34 311 GLU B O 1
ATOM 5064 N N . ASN B 1 312 ? -13.867 64.812 -6.27 1 31.42 312 ASN B N 1
ATOM 5065 C CA . ASN B 1 312 ? -14.812 65.875 -6.215 1 31.42 312 ASN B CA 1
ATOM 5066 C C . ASN B 1 312 ? -14.938 66.438 -4.801 1 31.42 312 ASN B C 1
ATOM 5068 O O . ASN B 1 312 ? -15.328 67.625 -4.617 1 31.42 312 ASN B O 1
ATOM 5072 N N . ASP B 1 313 ? -15.141 65.5 -3.871 1 30.66 313 ASP B N 1
ATOM 5073 C CA . ASP B 1 313 ? -15.922 66.125 -2.82 1 30.66 313 ASP B CA 1
ATOM 5074 C C . ASP B 1 313 ? -15.062 67.125 -1.999 1 30.66 313 ASP B C 1
ATOM 5076 O O . ASP B 1 313 ? -15.438 67.5 -0.891 1 30.66 313 ASP B O 1
ATOM 5080 N N . MET B 1 314 ? -13.711 67.062 -2.221 1 29.09 314 MET B N 1
ATOM 5081 C CA . MET B 1 314 ? -13.156 68 -1.269 1 29.09 314 MET B CA 1
ATOM 5082 C C . MET B 1 314 ? -13.617 69.438 -1.589 1 29.09 314 MET B C 1
ATOM 5084 O O . MET B 1 314 ? -13.094 70.062 -2.5 1 29.09 314 MET B O 1
ATOM 5088 N N . CYS B 1 315 ? -14.875 69.688 -1.95 1 28.23 315 CYS B N 1
ATOM 5089 C CA . CYS B 1 315 ? -15.219 71.125 -1.959 1 28.23 315 CYS B CA 1
ATOM 5090 C C . CYS B 1 315 ? -14.633 71.812 -0.746 1 28.23 315 CYS B C 1
ATOM 5092 O O . CYS B 1 315 ? -14.922 71.438 0.394 1 28.23 315 CYS B O 1
ATOM 5094 N N . PRO B 1 316 ? -13.328 72.188 -0.822 1 29 316 PRO B N 1
ATOM 5095 C CA . PRO B 1 316 ? -12.812 73.125 0.213 1 29 316 PRO B CA 1
ATOM 5096 C C . PRO B 1 316 ? -13.781 74.25 0.524 1 29 316 PRO B C 1
ATOM 5098 O O . PRO B 1 316 ? -13.977 75.125 -0.308 1 29 316 PRO B O 1
ATOM 5101 N N . HIS B 1 317 ? -15.148 74.188 0.49 1 29.25 317 HIS B N 1
ATOM 5102 C CA . HIS B 1 317 ? -15.844 75.375 0.92 1 29.25 317 HIS B CA 1
ATOM 5103 C C . HIS B 1 317 ? -15.227 75.938 2.195 1 29.25 317 HIS B C 1
ATOM 5105 O O . HIS B 1 317 ? -15.422 75.375 3.281 1 29.25 317 HIS B O 1
ATOM 5111 N N . GLY B 1 318 ? -13.906 76.188 2.248 1 25.84 318 GLY B N 1
ATOM 5112 C CA . GLY B 1 318 ? -13.359 77.125 3.232 1 25.84 318 GLY B CA 1
ATOM 5113 C C . GLY B 1 318 ? -14.172 78.375 3.385 1 25.84 318 GLY B C 1
ATOM 5114 O O . GLY B 1 318 ? -14.242 79.188 2.465 1 25.84 318 GLY B O 1
ATOM 5115 N N . TYR B 1 319 ? -15.461 78.312 3.861 1 25.83 319 TYR B N 1
ATOM 5116 C CA . TYR B 1 319 ? -16.188 79.438 4.344 1 25.83 319 TYR B CA 1
ATOM 5117 C C . TYR B 1 319 ? -15.305 80.312 5.23 1 25.83 319 TYR B C 1
ATOM 5119 O O . TYR B 1 319 ? -15.086 80 6.402 1 25.83 319 TYR B O 1
ATOM 5127 N N . VAL B 1 320 ? -14.023 80.5 5.027 1 26.42 320 VAL B N 1
ATOM 5128 C CA . VAL B 1 320 ? -13.406 81.5 5.844 1 26.42 320 VAL B CA 1
ATOM 5129 C C . VAL B 1 320 ? -14.211 82.812 5.738 1 26.42 320 VAL B C 1
ATOM 5131 O O . VAL B 1 320 ? -14.43 83.312 4.641 1 26.42 320 VAL B O 1
ATOM 5134 N N . ASN B 1 321 ? -15.266 83 6.652 1 24.06 321 ASN B N 1
ATOM 5135 C CA . ASN B 1 321 ? -15.938 84.188 7.09 1 24.06 321 ASN B CA 1
ATOM 5136 C C . ASN B 1 321 ? -14.961 85.375 7.227 1 24.06 321 ASN B C 1
ATOM 5138 O O . ASN B 1 321 ? -14.047 85.312 8.055 1 24.06 321 ASN B O 1
ATOM 5142 N N . THR B 1 322 ? -14.367 85.812 6.133 1 25.83 322 THR B N 1
ATOM 5143 C CA . THR B 1 322 ? -13.703 87.125 6.098 1 25.83 322 THR B CA 1
ATOM 5144 C C . THR B 1 322 ? -14.508 88.125 6.871 1 25.83 322 THR B C 1
ATOM 5146 O O . THR B 1 322 ? -15.617 88.5 6.473 1 25.83 322 THR B O 1
ATOM 5149 N N . LEU B 1 323 ? -14.648 87.938 8.281 1 24.08 323 LEU B N 1
ATOM 5150 C CA . LEU B 1 323 ? -15.078 89.125 9.062 1 24.08 323 LEU B CA 1
ATOM 5151 C C . LEU B 1 323 ? -14.406 90.375 8.562 1 24.08 323 LEU B C 1
ATOM 5153 O O . LEU B 1 323 ? -13.172 90.5 8.578 1 24.08 323 LEU B O 1
ATOM 5157 N N . ALA B 1 324 ? -14.797 90.875 7.367 1 28.28 324 ALA B N 1
ATOM 5158 C CA . ALA B 1 324 ? -14.539 92.25 6.973 1 28.28 324 ALA B CA 1
ATOM 5159 C C . ALA B 1 324 ? -14.703 93.188 8.156 1 28.28 324 ALA B C 1
ATOM 5161 O O . ALA B 1 324 ? -15.82 93.375 8.633 1 28.28 324 ALA B O 1
ATOM 5162 N N . VAL B 1 325 ? -13.93 93 9.227 1 27.52 325 VAL B N 1
ATOM 5163 C CA . VAL B 1 325 ? -13.875 94.125 10.141 1 27.52 325 VAL B CA 1
ATOM 5164 C C . VAL B 1 325 ? -13.734 95.438 9.352 1 27.52 325 VAL B C 1
ATOM 5166 O O . VAL B 1 325 ? -12.727 95.688 8.672 1 27.52 325 VAL B O 1
ATOM 5169 N N . THR B 1 326 ? -14.773 95.875 8.68 1 23.83 326 THR B N 1
ATOM 5170 C CA . THR B 1 326 ? -14.984 97.25 8.203 1 23.83 326 THR B CA 1
ATOM 5171 C C . THR B 1 326 ? -14.594 98.25 9.281 1 23.83 326 THR B C 1
ATOM 5173 O O . THR B 1 326 ? -15.102 98.25 10.398 1 23.83 326 THR B O 1
ATOM 5176 N N . GLN B 1 327 ? -13.406 98.75 9.25 1 23.14 327 GLN B N 1
ATOM 5177 C CA . GLN B 1 327 ? -13.008 100.062 9.766 1 23.14 327 GLN B CA 1
ATOM 5178 C C . GLN B 1 327 ? -13.953 101.188 9.281 1 23.14 327 GLN B C 1
ATOM 5180 O O . GLN B 1 327 ? -13.984 101.5 8.094 1 23.14 327 GLN B O 1
ATOM 5185 N N . SER B 1 328 ? -15.234 101 9.477 1 21.22 328 SER B N 1
ATOM 5186 C CA . SER B 1 328 ? -15.711 102.375 9.844 1 21.22 328 SER B CA 1
ATOM 5187 C C . SER B 1 328 ? -15.258 102.75 11.242 1 21.22 328 SER B C 1
ATOM 5189 O O . SER B 1 328 ? -15.203 101.875 12.141 1 21.22 328 SER B O 1
#

Foldseek 3Di:
DPPPPPPPDPVVVVVCVVLVVVLQVQLVVLLVVLLVLLCVLQVVLLCLVDVPDDPVSCVLVVLSVVLSVLSVVVVVVLVVLVVCVVVVVVPPCPPVNFQFFLLHCVLVSLVSSLVSVLVSLVPCVVDCSLVVQQPPPPCRVVVVLVSVCSLLVSLVSSLSSRDRDCPDPLNVVSVVVSVVLVLLLVLLVVVVVCVSVCVDPDPVLNVLSSVLNSLSSSLVSLVSVVNGRVDDVLVSLVSVLVSLCSRLVSSLVSQVCCCPVVVDDRDVSNVVSVVSNVVSVVVNVVVVVVVVVCVVVVPPPDPPPPCCVVVPPPPVPPCPVPPPPPDD/DPPPPPPPDPVVVVVCVVLVVVLQVQLVVLLVVLLVLLCVLQVVLLCLVDVPDDPVSCVLVVLSVVLSVLSVVVVVVLVVLVVCVVVVVVPPCPPPNFQFFLLHCVLVSLVSSLVSVLVSLCPCVVDCSLVVQQPPPPCRVVVVLVSVCSLLVSLVSSLSSRDRDCPDPLNVVSVVVSVVLVLLLVLLVVVVVCVSVCVDPDPVLNVLSSVLNSLSSSLVSLVSVVSGRPDDVLVSLVSVLVSLCSRLVSSLVSQVCCCPVVVDDRDVSNVVSVVSNVVSVVVNVVVVVVVVVCVVVVPPPDPPPVCCVVPPPPPVVVVPVPPPPPPD